Protein AF-0000000074260892 (afdb_homodimer)

InterPro domains:
  IPR012337 Ribonuclease H-like superfamily [SSF53098] (88-241)
  IPR036397 Ribonuclease H superfamily [G3DSA:3.30.420.10] (88-190)
  IPR038720 YprB, ribonuclease H-like domain [PF13482] (88-237)

Secondary structure (DSSP, 8-state):
--GGG--TTSTT--HHHHHHHHHTT--SGGGTTT---TT--HHHHHHHHHHHHHHHHHHHTT-HHHHHHHS-GGGGGGGHHHHGGGEEEEEEEESSS-TTTS-EEEEEEEETTEEEEEETTTT--HHHHHHHHHH-SEEEESSTTTTHHHHHHHHHT----S-EEETHHHHHHTT--SSHHHHHHHHT----S----HHHHHHHHHHHHTT-HHHHHHHHHHHHHHHHHHHHHHHHHHHHHHHHHS-----/--GGG--TTSTT--HHHHHHHHHTT--SGGGTTT---TT--HHHHHHHHHHHHHHHHHHHTT-HHHHHHHS-GGGGGGGHHHHGGGEEEEEEEESSS-TTTS-EEEEEEEETTEEEEEETTTT--HHHHHHHHHH-SEEEESSTTTTHHHHHHHHHT----S-EEETHHHHHHTT--SSHHHHHHHHT----S----HHHHHHHHHHHHTT-HHHHHHHHHHHHHHHHHHHHHHHHHHHHHHHHHS-----

Organism: NCBI:txid2743089

Nearest PDB structures (foldseek):
  4oo1-assembly1_J  TM=6.948E-01  e=3.995E-03  Saccharomyces cerevisiae S288C
  3sag-assembly2_B  TM=6.760E-01  e=3.384E-03  Homo sapiens
  5c0y-assembly1_A  TM=6.845E-01  e=5.568E-03  Saccharomyces cerevisiae S288C
  5c0y-assembly2_B  TM=6.853E-01  e=1.881E-02  Saccharomyces cerevisiae S288C
  5c0w-assembly1_K  TM=6.472E-01  e=1.106E-01  Saccharomyces cerevisiae S288C

Radius of gyration: 31.24 Å; Cα contacts (8 Å, |Δi|>4): 719; chains: 2; bounding box: 62×92×55 Å

Foldseek 3Di:
DAPQQDQPLFPPQHLVNSQQCVLVPNRGLVPPPVDDTVPQDPVSSVSSVVCSVVVVVCLVVLQLVVVLVSDDPLCNLNHCVSQVQQEKFKDWAWLDQDLQPIATAKMWIAHNVGIDIDGPPGGDALVVVCVRLVSGQEYEYACCVVGVQVSSCSRHVDHNPHHYHHLQSLCVVVVQDDGLVSSCVVVVNDQPADDADSVLLNVLSVVVVVPDVVSVVNNRSVRRRNGVCRSVSSVVSSVVVCCVSHPPPPD/DAPQQDQPLFPPQHLVNSQQCVLVPNRGLVPPPVDDTVPQDPVSSVSSVVCSVVVVVCLVVLQLVVVLVSDDPLCNLNHCVSQVQQEKFKDWAWLDQDLQPIATAKMWIAHNVGIDIDGPPGGDALVVVCVRLVSGQEYEYACCVVGVQVSSCSRHVDHNPHHYHHLQSLCVVVVQDDGLVSSCVVVVNDQPADPADSVLLNVLSVVVVVPDVVSVVNNRSVRRRNGVCRSVSSVVSSVVVCCVSHPPPPD

Sequence (502 aa):
MRIENSFIPVRGVGTATERRLWESGVTEWDEFGGASVRGVGATTAGRIESFIDEAAERLDDGDARFFDAAFPSGERWRLYENFRESACFFDIETTGLSQDRDRVTTVTFHGAGGTTTLVRGRDLTREAVRDRLDDADLLVSFNGKRFDAPFLEASFDLDVDTPHLDLMYPCRALELTGGLKPVERELGVAREGPDVTGRDAVRLWYEYEDGDESALETLVSYNRDDTVNLRTIADEVTSRLHRETFPSVDGMRIENSFIPVRGVGTATERRLWESGVTEWDEFGGASVRGVGATTAGRIESFIDEAAERLDDGDARFFDAAFPSGERWRLYENFRESACFFDIETTGLSQDRDRVTTVTFHGAGGTTTLVRGRDLTREAVRDRLDDADLLVSFNGKRFDAPFLEASFDLDVDTPHLDLMYPCRALELTGGLKPVERELGVAREGPDVTGRDAVRLWYEYEDGDESALETLVSYNRDDTVNLRTIADEVTSRLHRETFPSVDG

pLDDT: mean 94.56, std 7.78, range [30.48, 98.94]

Solvent-accessible surface area (backbone atoms only — not comparable to full-atom values): 27642 Å² total; per-residue (Å²): 91,44,58,55,54,59,53,57,58,32,79,91,31,45,73,68,53,41,49,45,35,39,76,74,64,32,53,36,61,88,56,35,84,79,60,87,42,90,92,50,50,74,67,48,46,51,45,47,52,52,46,48,58,52,48,52,54,36,56,74,68,61,42,42,60,60,51,56,69,46,35,55,82,92,52,48,64,36,49,42,64,73,37,52,72,44,22,31,24,39,39,68,42,43,49,50,90,44,49,89,81,35,48,74,44,36,38,21,40,31,42,75,90,41,77,49,73,33,35,55,95,74,62,50,42,54,65,57,52,48,53,58,52,67,70,25,50,27,36,37,29,70,54,22,76,79,42,47,47,53,34,49,23,61,71,46,73,52,80,85,78,51,34,71,45,41,47,49,55,63,33,43,75,71,70,42,60,81,56,72,64,57,38,30,56,76,70,65,54,82,78,89,60,74,96,70,50,75,46,41,44,33,40,25,51,52,43,27,76,72,65,35,65,65,32,43,53,52,41,50,44,45,40,40,51,66,15,57,49,45,56,58,48,51,55,51,48,42,49,52,49,34,46,68,74,54,57,82,72,77,122,91,43,57,55,54,60,53,57,56,32,80,91,32,45,72,67,53,42,49,46,35,39,75,73,64,33,53,37,62,87,55,36,84,78,61,89,42,92,90,50,48,74,67,48,47,50,45,46,52,53,46,48,58,52,50,52,54,36,56,75,67,61,41,42,60,59,51,56,69,48,36,56,81,93,53,48,65,36,49,42,64,73,38,53,72,44,22,31,24,40,40,68,42,42,48,49,90,43,48,88,81,37,48,74,44,36,40,21,41,30,43,77,90,41,77,49,73,32,34,54,93,74,62,51,42,55,65,57,52,48,52,58,53,67,71,23,52,26,36,36,28,70,53,21,76,80,41,46,47,54,34,49,23,60,70,47,73,52,80,85,79,52,34,70,46,43,47,48,55,62,32,42,78,70,71,44,62,80,56,70,64,56,40,30,56,76,71,65,52,81,78,88,60,73,98,72,49,74,48,42,44,32,41,25,51,53,42,26,74,73,67,35,64,68,32,43,54,52,44,50,44,44,42,41,52,66,15,56,50,45,55,57,49,51,56,51,49,42,49,51,47,35,48,68,74,55,57,82,72,79,123

Structure (mmCIF, N/CA/C/O backbone):
data_AF-0000000074260892-model_v1
#
loop_
_entity.id
_entity.type
_entity.pdbx_description
1 polymer 'Ribonuclease H-like domain-containing protein'
#
loop_
_atom_site.group_PDB
_atom_site.id
_atom_site.type_symbol
_atom_site.label_atom_id
_atom_site.label_alt_id
_atom_site.label_comp_id
_atom_site.label_asym_id
_atom_site.label_entity_id
_atom_site.label_seq_id
_atom_site.pdbx_PDB_ins_code
_atom_site.Cartn_x
_atom_site.Cartn_y
_atom_site.Cartn_z
_atom_site.occupancy
_atom_site.B_iso_or_equiv
_atom_site.auth_seq_id
_atom_site.auth_comp_id
_atom_site.auth_asym_id
_atom_site.auth_atom_id
_atom_site.pdbx_PDB_model_num
ATOM 1 N N . MET A 1 1 ? 12.68 26.234 16.828 1 76.94 1 MET A N 1
ATOM 2 C CA . MET A 1 1 ? 12.773 27.391 15.945 1 76.94 1 MET A CA 1
ATOM 3 C C . MET A 1 1 ? 11.453 28.156 15.906 1 76.94 1 MET A C 1
ATOM 5 O O . MET A 1 1 ? 10.383 27.547 15.891 1 76.94 1 MET A O 1
ATOM 9 N N . ARG A 1 2 ? 11.703 29.438 16.078 1 91.25 2 ARG A N 1
ATOM 10 C CA . ARG A 1 2 ? 10.578 30.375 16.031 1 91.25 2 ARG A CA 1
ATOM 11 C C . ARG A 1 2 ? 10.672 31.281 14.82 1 91.25 2 ARG A C 1
ATOM 13 O O . ARG A 1 2 ? 11.703 31.328 14.148 1 91.25 2 ARG A O 1
ATOM 20 N N . ILE A 1 3 ? 9.562 31.828 14.523 1 97.19 3 ILE A N 1
ATOM 21 C CA . ILE A 1 3 ? 9.461 32.75 13.398 1 97.19 3 ILE A CA 1
ATOM 22 C C . ILE A 1 3 ? 10.484 33.875 13.57 1 97.19 3 ILE A C 1
ATOM 24 O O . ILE A 1 3 ? 11.086 34.344 12.594 1 97.19 3 ILE A O 1
ATOM 28 N N . GLU A 1 4 ? 10.82 34.188 14.781 1 97 4 GLU A N 1
ATOM 29 C CA . GLU A 1 4 ? 11.703 35.312 15.094 1 97 4 GLU A CA 1
ATOM 30 C C . GLU A 1 4 ? 13.156 34.969 14.758 1 97 4 GLU A C 1
ATOM 32 O O . GLU A 1 4 ? 14 35.875 14.688 1 97 4 GLU A O 1
ATOM 37 N N . ASN A 1 5 ? 13.438 33.812 14.5 1 95.56 5 ASN A N 1
ATOM 38 C CA . ASN A 1 5 ? 14.773 33.375 14.117 1 95.56 5 ASN A CA 1
ATOM 39 C C . ASN A 1 5 ? 14.969 33.406 12.602 1 95.56 5 ASN A C 1
ATOM 41 O O . ASN A 1 5 ? 16.047 33.125 12.102 1 95.56 5 ASN A O 1
ATOM 45 N N . SER A 1 6 ? 13.961 33.875 11.883 1 96.38 6 SER A N 1
ATOM 46 C CA . SER A 1 6 ? 13.961 33.688 10.438 1 96.38 6 SER A CA 1
ATOM 47 C C . SER A 1 6 ? 14.078 35 9.711 1 96.38 6 SER A C 1
ATOM 49 O O . SER A 1 6 ? 13.406 35.969 10.07 1 96.38 6 SER A O 1
ATOM 51 N N . PHE A 1 7 ? 14.906 35.062 8.695 1 96.69 7 PHE A N 1
ATOM 52 C CA . PHE A 1 7 ? 15.086 36.25 7.863 1 96.69 7 PHE A CA 1
ATOM 53 C C . PHE A 1 7 ? 14.773 35.938 6.406 1 96.69 7 PHE A C 1
ATOM 55 O O . PHE A 1 7 ? 14.703 36.844 5.57 1 96.69 7 PHE A O 1
ATOM 62 N N . ILE A 1 8 ? 14.391 34.719 6.141 1 96.19 8 ILE A N 1
ATOM 63 C CA . ILE A 1 8 ? 14.258 34.219 4.781 1 96.19 8 ILE A CA 1
ATOM 64 C C . ILE A 1 8 ? 13.039 34.844 4.109 1 96.19 8 ILE A C 1
ATOM 66 O O . ILE A 1 8 ? 12.961 34.906 2.881 1 96.19 8 ILE A O 1
ATOM 70 N N . PRO A 1 9 ? 12.016 35.375 4.82 1 97.12 9 PRO A N 1
ATOM 71 C CA . PRO A 1 9 ? 10.883 36.031 4.141 1 97.12 9 PRO A CA 1
ATOM 72 C C . PRO A 1 9 ? 11.266 37.375 3.506 1 97.12 9 PRO A C 1
ATOM 74 O O . PRO A 1 9 ? 10.5 37.906 2.711 1 97.12 9 PRO A O 1
ATOM 77 N N . VAL A 1 10 ? 12.383 37.875 3.863 1 97.31 10 VAL A N 1
ATOM 78 C CA . VAL A 1 10 ? 12.805 39.188 3.391 1 97.31 10 VAL A CA 1
ATOM 79 C C . VAL A 1 10 ? 13.352 39.094 1.97 1 97.31 10 VAL A C 1
ATOM 81 O O . VAL A 1 10 ? 14.211 38.25 1.695 1 97.31 10 VAL A O 1
ATOM 84 N N . ARG A 1 11 ? 12.797 39.938 1.133 1 95.5 11 ARG A N 1
ATOM 85 C CA . ARG A 1 11 ? 13.336 39.969 -0.225 1 95.5 11 ARG A CA 1
ATOM 86 C C . ARG A 1 11 ? 14.836 40.219 -0.217 1 95.5 11 ARG A C 1
ATOM 88 O O . ARG A 1 11 ? 15.32 41.125 0.443 1 95.5 11 ARG A O 1
ATOM 95 N N . GLY A 1 12 ? 15.547 39.312 -0.921 1 93.81 12 GLY A N 1
ATOM 96 C CA . GLY A 1 12 ? 17 39.469 -1.015 1 93.81 12 GLY A CA 1
ATOM 97 C C . GLY A 1 12 ? 17.75 38.656 0.006 1 93.81 12 GLY A C 1
ATOM 98 O O . GLY A 1 12 ? 18.969 38.562 -0.04 1 93.81 12 GLY A O 1
ATOM 99 N N . VAL A 1 13 ? 17.062 38.062 0.901 1 96 13 VAL A N 1
ATOM 100 C CA . VAL A 1 13 ? 17.703 37.219 1.899 1 96 13 VAL A CA 1
ATOM 101 C C . VAL A 1 13 ? 17.453 35.75 1.574 1 96 13 VAL A C 1
ATOM 103 O O . VAL A 1 13 ? 16.375 35.219 1.835 1 96 13 VAL A O 1
ATOM 106 N N . GLY A 1 14 ? 18.484 35.094 1.053 1 94.31 14 GLY A N 1
ATOM 107 C CA . GLY A 1 14 ? 18.438 33.656 0.848 1 94.31 14 GLY A CA 1
ATOM 108 C C . GLY A 1 14 ? 19.031 32.875 2.004 1 94.31 14 GLY A C 1
ATOM 109 O O . GLY A 1 14 ? 19.359 33.438 3.047 1 94.31 14 GLY A O 1
ATOM 110 N N . THR A 1 15 ? 19.094 31.656 1.768 1 92.62 15 THR A N 1
ATOM 111 C CA . THR A 1 15 ? 19.594 30.75 2.805 1 92.62 15 THR A CA 1
ATOM 112 C C . THR A 1 15 ? 21.031 31.109 3.193 1 92.62 15 THR A C 1
ATOM 114 O O . THR A 1 15 ? 21.391 31.078 4.371 1 92.62 15 THR A O 1
ATOM 117 N N . ALA A 1 16 ? 21.828 31.453 2.256 1 92.5 16 ALA A N 1
ATOM 118 C CA . ALA A 1 16 ? 23.219 31.812 2.523 1 92.5 16 ALA A CA 1
ATOM 119 C C . ALA A 1 16 ? 23.312 33.094 3.357 1 92.5 16 ALA A C 1
ATOM 121 O O . ALA A 1 16 ? 24.078 33.156 4.32 1 92.5 16 ALA A O 1
ATOM 122 N N . THR A 1 17 ? 22.562 34.062 2.941 1 93.88 17 THR A N 1
ATOM 123 C CA . THR A 1 17 ? 22.547 35.312 3.672 1 93.88 17 THR A CA 1
ATOM 124 C C . THR A 1 17 ? 22.047 35.094 5.102 1 93.88 17 THR A C 1
ATOM 126 O O . THR A 1 17 ? 22.609 35.656 6.043 1 93.88 17 THR A O 1
ATOM 129 N N . GLU A 1 18 ? 21 34.344 5.258 1 95.12 18 GLU A N 1
ATOM 130 C CA . GLU A 1 18 ? 20.469 34.062 6.594 1 95.12 18 GLU A CA 1
ATOM 131 C C . GLU A 1 18 ? 21.516 33.375 7.457 1 95.12 18 GLU A C 1
ATOM 133 O O . GLU A 1 18 ? 21.672 33.688 8.633 1 95.12 18 GLU A O 1
ATOM 138 N N . ARG A 1 19 ? 22.234 32.469 6.906 1 91.88 19 ARG A N 1
ATOM 139 C CA . ARG A 1 19 ? 23.297 31.797 7.633 1 91.88 19 ARG A CA 1
ATOM 140 C C . ARG A 1 19 ? 24.375 32.781 8.086 1 91.88 19 ARG A C 1
ATOM 142 O O . ARG A 1 19 ? 24.859 32.688 9.211 1 91.88 19 ARG A O 1
ATOM 149 N N . ARG A 1 20 ? 24.719 33.656 7.238 1 91.81 20 ARG A N 1
ATOM 150 C CA . ARG A 1 20 ? 25.703 34.656 7.59 1 91.81 20 ARG A CA 1
ATOM 151 C C . ARG A 1 20 ? 25.219 35.531 8.742 1 91.81 20 ARG A C 1
ATOM 153 O O . ARG A 1 20 ? 26 35.938 9.609 1 91.81 20 ARG A O 1
ATOM 160 N N . LEU A 1 21 ? 23.969 35.844 8.641 1 93.56 21 LEU A N 1
ATOM 161 C CA . LEU A 1 21 ? 23.391 36.594 9.75 1 93.56 21 LEU A CA 1
ATOM 162 C C . LEU A 1 21 ? 23.562 35.844 11.062 1 93.56 21 LEU A C 1
ATOM 164 O O . LEU A 1 21 ? 24.047 36.406 12.047 1 93.56 21 LEU A O 1
ATOM 168 N N . TRP A 1 22 ? 23.219 34.625 11.117 1 93.19 22 TRP A N 1
ATOM 169 C CA . TRP A 1 22 ? 23.297 33.781 12.312 1 93.19 22 TRP A CA 1
ATOM 170 C C . TRP A 1 22 ? 24.75 33.656 12.789 1 93.19 22 TRP A C 1
ATOM 172 O O . TRP A 1 22 ? 25.016 33.812 13.984 1 93.19 22 TRP A O 1
ATOM 182 N N . GLU A 1 23 ? 25.641 33.5 11.867 1 90.44 23 GLU A N 1
ATOM 183 C CA . GLU A 1 23 ? 27.062 33.375 12.195 1 90.44 23 GLU A CA 1
ATOM 184 C C . GLU A 1 23 ? 27.609 34.656 12.797 1 90.44 23 GLU A C 1
ATOM 186 O O . GLU A 1 23 ? 28.578 34.625 13.578 1 90.44 23 GLU A O 1
ATOM 191 N N . SER A 1 24 ? 27.031 35.75 12.445 1 91.69 24 SER A N 1
ATOM 192 C CA . SER A 1 24 ? 27.484 37.062 12.945 1 91.69 24 SER A CA 1
ATOM 193 C C . SER A 1 24 ? 26.844 37.375 14.297 1 91.69 24 SER A C 1
ATOM 195 O O . SER A 1 24 ? 27.047 38.469 14.836 1 91.69 24 SER A O 1
ATOM 197 N N . GLY A 1 25 ? 25.953 36.438 14.734 1 90.69 25 GLY A N 1
ATOM 198 C CA . GLY A 1 25 ? 25.375 36.594 16.062 1 90.69 25 GLY A CA 1
ATOM 199 C C . GLY A 1 25 ? 23.938 37.094 16.031 1 90.69 25 GLY A C 1
ATOM 200 O O . GLY A 1 25 ? 23.297 37.219 17.062 1 90.69 25 GLY A O 1
ATOM 201 N N . VAL A 1 26 ? 23.469 37.344 14.859 1 93.88 26 VAL A N 1
ATOM 202 C CA . VAL A 1 26 ? 22.078 37.75 14.719 1 93.88 26 VAL A CA 1
ATOM 203 C C . VAL A 1 26 ? 21.172 36.531 14.555 1 93.88 26 VAL A C 1
ATOM 205 O O . VAL A 1 26 ? 20.828 36.156 13.43 1 93.88 26 VAL A O 1
ATOM 208 N N . THR A 1 27 ? 20.797 36 15.656 1 93.12 27 THR A N 1
ATOM 209 C CA . THR A 1 27 ? 20.078 34.75 15.625 1 93.12 27 THR A CA 1
ATOM 210 C C . THR A 1 27 ? 18.578 34.969 15.805 1 93.12 27 THR A C 1
ATOM 212 O O . THR A 1 27 ? 17.781 34.062 15.586 1 93.12 27 THR A O 1
ATOM 215 N N . GLU A 1 28 ? 18.219 36.188 16.203 1 95.12 28 GLU A N 1
ATOM 216 C CA . GLU A 1 28 ? 16.812 36.594 16.312 1 95.12 28 GLU A CA 1
ATOM 217 C C . GLU A 1 28 ? 16.609 38.031 15.93 1 95.12 28 GLU A C 1
ATOM 219 O O . GLU A 1 28 ? 17.578 38.812 15.82 1 95.12 28 GLU A O 1
ATOM 224 N N . TRP A 1 29 ? 15.406 38.406 15.781 1 96.31 29 TRP A N 1
ATOM 225 C CA . TRP A 1 29 ? 15.039 39.719 15.234 1 96.31 29 TRP A CA 1
ATOM 226 C C . TRP A 1 29 ? 15.609 40.844 16.094 1 96.31 29 TRP A C 1
ATOM 228 O O . TRP A 1 29 ? 16.141 41.812 15.57 1 96.31 29 TRP A O 1
ATOM 238 N N . ASP A 1 30 ? 15.586 40.719 17.422 1 94.31 30 ASP A N 1
ATOM 239 C CA . ASP A 1 30 ? 15.969 41.781 18.344 1 94.31 30 ASP A CA 1
ATOM 240 C C . ASP A 1 30 ? 17.469 42.031 18.281 1 94.31 30 ASP A C 1
ATOM 242 O O . ASP A 1 30 ? 17.953 43.094 18.75 1 94.31 30 ASP A O 1
ATOM 246 N N . GLU A 1 31 ? 18.203 41.125 17.656 1 94.06 31 GLU A N 1
ATOM 247 C CA . GLU A 1 31 ? 19.656 41.25 17.609 1 94.06 31 GLU A CA 1
ATOM 248 C C . GLU A 1 31 ? 20.109 41.938 16.312 1 94.06 31 GLU A C 1
ATOM 250 O O . GLU A 1 31 ? 21.297 42.219 16.156 1 94.06 31 GLU A O 1
ATOM 255 N N . PHE A 1 32 ? 19.234 42.156 15.422 1 93.88 32 PHE A N 1
ATOM 256 C CA . PHE A 1 32 ? 19.656 42.75 14.156 1 93.88 32 PHE A CA 1
ATOM 257 C C . PHE A 1 32 ? 20.109 44.188 14.352 1 93.88 32 PHE A C 1
ATOM 259 O O . PHE A 1 32 ? 21.25 44.531 14.031 1 93.88 32 PHE A O 1
ATOM 266 N N . GLY A 1 33 ? 19.391 45.031 15.078 1 84.69 33 GLY A N 1
ATOM 267 C CA . GLY A 1 33 ? 19.703 46.406 15.453 1 84.69 33 GLY A CA 1
ATOM 268 C C . GLY A 1 33 ? 20.562 47.125 14.43 1 84.69 33 GLY A C 1
ATOM 269 O O . GLY A 1 33 ? 21.469 47.875 14.797 1 84.69 33 GLY A O 1
ATOM 270 N N . GLY A 1 34 ? 20.391 46.844 13.227 1 77.88 34 GLY A N 1
ATOM 271 C CA . GLY A 1 34 ? 21.203 47.5 12.219 1 77.88 34 GLY A CA 1
ATOM 272 C C . GLY A 1 34 ? 22.594 46.906 12.102 1 77.88 34 GLY A C 1
ATOM 273 O O . GLY A 1 34 ? 23.531 47.594 11.664 1 77.88 34 GLY A O 1
ATOM 274 N N . ALA A 1 35 ? 22.625 45.75 12.445 1 76.06 35 ALA A N 1
ATOM 275 C CA . ALA A 1 35 ? 23.906 45.062 12.406 1 76.06 35 ALA A CA 1
ATOM 276 C C . ALA A 1 35 ? 24.516 45.062 11 1 76.06 35 ALA A C 1
ATOM 278 O O . ALA A 1 35 ? 23.781 45 10.008 1 76.06 35 ALA A O 1
ATOM 279 N N . SER A 1 36 ? 25.844 45.281 11.07 1 81.19 36 SER A N 1
ATOM 280 C CA . SER A 1 36 ? 26.594 45.188 9.828 1 81.19 36 SER A CA 1
ATOM 281 C C . SER A 1 36 ? 27.047 43.781 9.555 1 81.19 36 SER A C 1
ATOM 283 O O . SER A 1 36 ? 27.875 43.219 10.289 1 81.19 36 SER A O 1
ATOM 285 N N . VAL A 1 37 ? 26.391 43.125 8.648 1 85.44 37 VAL A N 1
ATOM 286 C CA . VAL A 1 37 ? 26.719 41.75 8.266 1 85.44 37 VAL A CA 1
ATOM 287 C C . VAL A 1 37 ? 27.172 41.719 6.812 1 85.44 37 VAL A C 1
ATOM 289 O O . VAL A 1 37 ? 26.609 42.406 5.961 1 85.44 37 VAL A O 1
ATOM 292 N N . ARG A 1 38 ? 28.391 40.875 6.559 1 82.5 38 ARG A N 1
ATOM 293 C CA . ARG A 1 38 ? 28.891 40.688 5.199 1 82.5 38 ARG A CA 1
ATOM 294 C C . ARG A 1 38 ? 27.781 40.219 4.254 1 82.5 38 ARG A C 1
ATOM 296 O O . ARG A 1 38 ? 27.047 39.281 4.57 1 82.5 38 ARG A O 1
ATOM 303 N N . GLY A 1 39 ? 27.562 40.969 3.287 1 82.69 39 GLY A N 1
ATOM 304 C CA . GLY A 1 39 ? 26.594 40.562 2.287 1 82.69 39 GLY A CA 1
ATOM 305 C C . GLY A 1 39 ? 25.234 41.219 2.48 1 82.69 39 GLY A C 1
ATOM 306 O O . GLY A 1 39 ? 24.328 41.031 1.658 1 82.69 39 GLY A O 1
ATOM 307 N N . VAL A 1 40 ? 25.094 42 3.506 1 93.44 40 VAL A N 1
ATOM 308 C CA . VAL A 1 40 ? 23.844 42.719 3.764 1 93.44 40 VAL A CA 1
ATOM 309 C C . VAL A 1 40 ? 24.078 44.219 3.59 1 93.44 40 VAL A C 1
ATOM 311 O O . VAL A 1 40 ? 24.547 44.875 4.512 1 93.44 40 VAL A O 1
ATOM 314 N N . GLY A 1 41 ? 23.781 44.656 2.389 1 91.88 41 GLY A N 1
ATOM 315 C CA . GLY A 1 41 ? 23.922 46.062 2.113 1 91.88 41 GLY A CA 1
ATOM 316 C C . GLY A 1 41 ? 22.828 46.906 2.746 1 91.88 41 GLY A C 1
ATOM 317 O O . GLY A 1 41 ? 21.938 46.375 3.404 1 91.88 41 GLY A O 1
ATOM 318 N N . ALA A 1 42 ? 22.922 48.219 2.504 1 92.94 42 ALA A N 1
ATOM 319 C CA . ALA A 1 42 ? 22.016 49.156 3.143 1 92.94 42 ALA A CA 1
ATOM 320 C C . ALA A 1 42 ? 20.562 48.906 2.732 1 92.94 42 ALA A C 1
ATOM 322 O O . ALA A 1 42 ? 19.656 49.031 3.555 1 92.94 42 ALA A O 1
ATOM 323 N N . THR A 1 43 ? 20.375 48.531 1.532 1 94.69 43 THR A N 1
ATOM 324 C CA . THR A 1 43 ? 19.031 48.25 1.031 1 94.69 43 THR A CA 1
ATOM 325 C C . THR A 1 43 ? 18.422 47.031 1.714 1 94.69 43 THR A C 1
ATOM 327 O O . THR A 1 43 ? 17.312 47.094 2.227 1 94.69 43 THR A O 1
ATOM 330 N N . THR A 1 44 ? 19.203 45.969 1.728 1 95.38 44 THR A N 1
ATOM 331 C CA . THR A 1 44 ? 18.734 44.75 2.355 1 95.38 44 THR A CA 1
ATOM 332 C C . THR A 1 44 ? 18.531 44.938 3.854 1 95.38 44 THR A C 1
ATOM 334 O O . THR A 1 44 ? 17.578 44.438 4.43 1 95.38 44 THR A O 1
ATOM 337 N N . ALA A 1 45 ? 19.406 45.688 4.434 1 95.56 45 ALA A N 1
ATOM 338 C CA . ALA A 1 45 ? 19.266 46 5.855 1 95.56 45 ALA A CA 1
ATOM 339 C C . ALA A 1 45 ? 17.969 46.719 6.141 1 95.56 45 ALA A C 1
ATOM 341 O O . ALA A 1 45 ? 17.281 46.469 7.133 1 95.56 45 ALA A O 1
ATOM 342 N N . GLY A 1 46 ? 17.703 47.656 5.281 1 95.5 46 GLY A N 1
ATOM 343 C CA . GLY A 1 46 ? 16.438 48.375 5.406 1 95.5 46 GLY A CA 1
ATOM 344 C C . GLY A 1 46 ? 15.227 47.469 5.289 1 95.5 46 GLY A C 1
ATOM 345 O O . GLY A 1 46 ? 14.25 47.625 6.031 1 95.5 46 GLY A O 1
ATOM 346 N N . ARG A 1 47 ? 15.297 46.562 4.371 1 96.56 47 ARG A N 1
ATOM 347 C CA . ARG A 1 47 ? 14.203 45.625 4.184 1 96.56 47 ARG A CA 1
ATOM 348 C C . ARG A 1 47 ? 14.031 44.719 5.41 1 96.56 47 ARG A C 1
ATOM 350 O O . ARG A 1 47 ? 12.906 44.406 5.805 1 96.56 47 ARG A O 1
ATOM 357 N N . ILE A 1 48 ? 15.156 44.312 5.953 1 97.31 48 ILE A N 1
ATOM 358 C CA . ILE A 1 48 ? 15.117 43.438 7.137 1 97.31 48 ILE A CA 1
ATOM 359 C C . ILE A 1 48 ? 14.453 44.188 8.289 1 97.31 48 ILE A C 1
ATOM 361 O O . ILE A 1 48 ? 13.562 43.656 8.953 1 97.31 48 ILE A O 1
ATOM 365 N N . GLU A 1 49 ? 14.852 45.469 8.484 1 96.5 49 GLU A N 1
ATOM 366 C CA . GLU A 1 49 ? 14.281 46.281 9.562 1 96.5 49 GLU A CA 1
ATOM 367 C C . GLU A 1 49 ? 12.781 46.469 9.359 1 96.5 49 GLU A C 1
ATOM 369 O O . GLU A 1 49 ? 12 46.344 10.312 1 96.5 49 GLU A O 1
ATOM 374 N N . SER A 1 50 ? 12.438 46.781 8.141 1 96.94 50 SER A N 1
ATOM 375 C CA . SER A 1 50 ? 11.023 46.969 7.824 1 96.94 50 SER A CA 1
ATOM 376 C C . SER A 1 50 ? 10.219 45.719 8.07 1 96.94 50 SER A C 1
ATOM 378 O O . SER A 1 50 ? 9.109 45.75 8.602 1 96.94 50 SER A O 1
ATOM 380 N N . PHE A 1 51 ? 10.719 44.594 7.641 1 97.69 51 PHE A N 1
ATOM 381 C CA . PHE A 1 51 ? 10.047 43.312 7.844 1 97.69 51 PHE A CA 1
ATOM 382 C C . PHE A 1 51 ? 9.883 43.031 9.328 1 97.69 51 PHE A C 1
ATOM 384 O O . PHE A 1 51 ? 8.805 42.625 9.773 1 97.69 51 PHE A O 1
ATOM 391 N N . ILE A 1 52 ? 10.969 43.188 10.094 1 97.44 52 ILE A N 1
ATOM 392 C CA . ILE A 1 52 ? 10.93 42.875 11.523 1 97.44 52 ILE A CA 1
ATOM 393 C C . ILE A 1 52 ? 9.852 43.719 12.195 1 97.44 52 ILE A C 1
ATOM 395 O O . ILE A 1 52 ? 9.07 43.219 13 1 97.44 52 ILE A O 1
ATOM 399 N N . ASP A 1 53 ? 9.766 45 11.789 1 97 53 ASP A N 1
ATOM 400 C CA . ASP A 1 53 ? 8.773 45.906 12.375 1 97 53 ASP A CA 1
ATOM 401 C C . ASP A 1 53 ? 7.355 45.406 12.102 1 97 53 ASP A C 1
ATOM 403 O O . ASP A 1 53 ? 6.539 45.312 13.023 1 97 53 ASP A O 1
ATOM 407 N N . GLU A 1 54 ? 7.113 45.062 10.938 1 98.06 54 GLU A N 1
ATOM 408 C CA . GLU A 1 54 ? 5.785 44.594 10.562 1 98.06 54 GLU A CA 1
ATOM 409 C C . GLU A 1 54 ? 5.512 43.219 11.156 1 98.06 54 GLU A C 1
ATOM 411 O O . GLU A 1 54 ? 4.438 42.969 11.703 1 98.06 54 GLU A O 1
ATOM 416 N N . ALA A 1 55 ? 6.449 42.312 11.016 1 98.31 55 ALA A N 1
ATOM 417 C CA . ALA A 1 55 ? 6.285 40.938 11.43 1 98.31 55 ALA A CA 1
ATOM 418 C C . ALA A 1 55 ? 6.086 40.812 12.938 1 98.31 55 ALA A C 1
ATOM 420 O O . ALA A 1 55 ? 5.336 39.969 13.414 1 98.31 55 ALA A O 1
ATOM 421 N N . ALA A 1 56 ? 6.805 41.656 13.672 1 97.81 56 ALA A N 1
ATOM 422 C CA . ALA A 1 56 ? 6.645 41.656 15.125 1 97.81 56 ALA A CA 1
ATOM 423 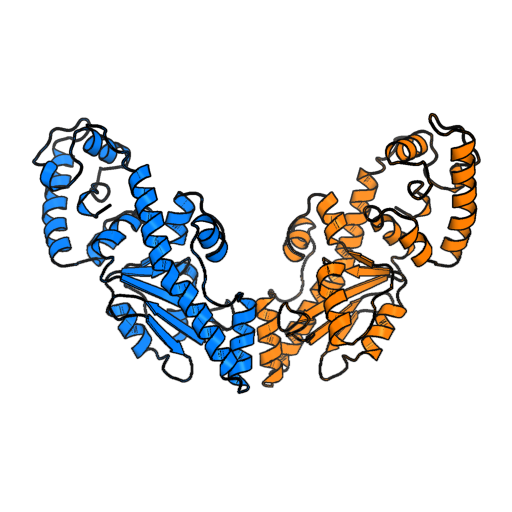C C . ALA A 1 56 ? 5.207 41.969 15.523 1 97.81 56 ALA A C 1
ATOM 425 O O . ALA A 1 56 ? 4.641 41.312 16.406 1 97.81 56 ALA A O 1
ATOM 426 N N . GLU A 1 57 ? 4.641 42.938 14.906 1 98.06 57 GLU A N 1
ATOM 427 C CA . GLU A 1 57 ? 3.254 43.312 15.164 1 98.06 57 GLU A CA 1
ATOM 428 C C . GLU A 1 57 ? 2.299 42.188 14.789 1 98.06 57 GLU A C 1
ATOM 430 O O . GLU A 1 57 ? 1.369 41.875 15.531 1 98.06 57 GLU A O 1
ATOM 435 N N . ARG A 1 58 ? 2.553 41.625 13.625 1 98.38 58 ARG A N 1
ATOM 436 C CA . ARG A 1 58 ? 1.707 40.531 13.141 1 98.38 58 ARG A CA 1
ATOM 437 C C . ARG A 1 58 ? 1.812 39.312 14.039 1 98.38 58 ARG A C 1
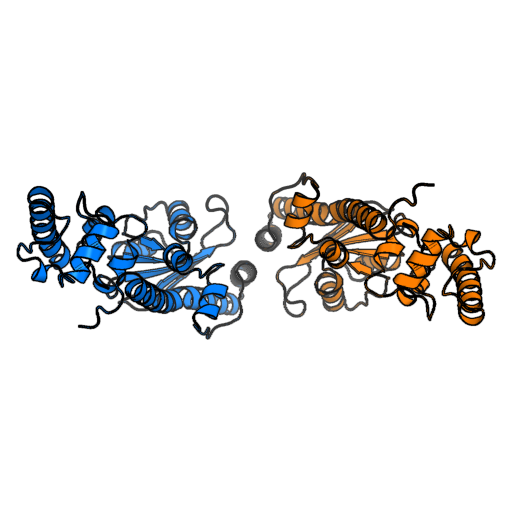ATOM 439 O O . ARG A 1 58 ? 0.833 38.594 14.227 1 98.38 58 ARG A O 1
ATOM 446 N N . LEU A 1 59 ? 3.027 39.062 14.523 1 97.88 59 LEU A N 1
ATOM 447 C CA . LEU A 1 59 ? 3.223 37.938 15.43 1 97.88 59 LEU A CA 1
ATOM 448 C C . LEU A 1 59 ? 2.479 38.156 16.734 1 97.88 59 LEU A C 1
ATOM 450 O O . LEU A 1 59 ? 1.852 37.219 17.266 1 97.88 59 LEU A O 1
ATOM 454 N N . ASP A 1 60 ? 2.521 39.406 17.234 1 96.88 60 ASP A N 1
ATOM 455 C CA . ASP A 1 60 ? 1.793 39.75 18.453 1 96.88 60 ASP A CA 1
ATOM 456 C C . ASP A 1 60 ? 0.29 39.562 18.266 1 96.88 60 ASP A C 1
ATOM 458 O O . ASP A 1 60 ? -0.411 39.188 19.219 1 96.88 60 ASP A O 1
ATOM 462 N N . ASP A 1 61 ? -0.189 39.719 17.078 1 97.38 61 ASP A N 1
ATOM 463 C CA . ASP A 1 61 ? -1.605 39.594 16.75 1 97.38 61 ASP A CA 1
ATOM 464 C C . ASP A 1 61 ? -1.975 38.125 16.469 1 97.38 61 ASP A C 1
ATOM 466 O O . ASP A 1 61 ? -3.143 37.812 16.219 1 97.38 61 ASP A O 1
ATOM 470 N N . GLY A 1 62 ? -1.033 37.312 16.453 1 96.88 62 GLY A N 1
ATOM 471 C CA . GLY A 1 62 ? -1.281 35.906 16.125 1 96.88 62 GLY A CA 1
ATOM 472 C C . GLY A 1 62 ? -1.696 35.688 14.688 1 96.88 62 GLY A C 1
ATOM 473 O O . GLY A 1 62 ? -2.523 34.812 14.398 1 96.88 62 GLY A O 1
ATOM 474 N N . ASP A 1 63 ? -1.132 36.438 13.773 1 97.81 63 ASP A N 1
ATOM 475 C CA . ASP A 1 63 ? -1.534 36.438 12.367 1 97.81 63 ASP A CA 1
ATOM 476 C C . ASP A 1 63 ? -0.781 35.375 11.586 1 97.81 63 ASP A C 1
ATOM 478 O O . ASP A 1 63 ? 0.084 35.688 10.766 1 97.81 63 ASP A O 1
ATOM 482 N N . ALA A 1 64 ? -1.195 34.156 11.719 1 98.25 64 ALA A N 1
ATOM 483 C CA . ALA A 1 64 ? -0.55 33.062 11.039 1 98.25 64 ALA A CA 1
ATOM 484 C C . ALA A 1 64 ? -0.635 33.219 9.523 1 98.25 64 ALA A C 1
ATOM 486 O O . ALA A 1 64 ? 0.28 32.812 8.797 1 98.25 64 ALA A O 1
ATOM 487 N N . ARG A 1 65 ? -1.66 33.781 9.031 1 97.94 65 ARG A N 1
ATOM 488 C CA . ARG A 1 65 ? -1.864 33.969 7.594 1 97.94 65 ARG A CA 1
ATOM 489 C C . ARG A 1 65 ? -0.774 34.844 6.992 1 97.94 65 ARG A C 1
ATOM 491 O O . ARG A 1 65 ? -0.293 34.594 5.891 1 97.94 65 ARG A O 1
ATOM 498 N N . PHE A 1 66 ? -0.422 35.875 7.758 1 98.19 66 PHE A N 1
ATOM 499 C CA . PHE A 1 66 ? 0.661 36.719 7.305 1 98.19 66 PHE A CA 1
ATOM 500 C C . PHE A 1 66 ? 1.938 35.938 7.086 1 98.19 66 PHE A C 1
ATOM 502 O O . PHE A 1 66 ? 2.588 36.062 6.047 1 98.19 66 PHE A O 1
ATOM 509 N N . PHE A 1 67 ? 2.275 35.094 7.973 1 98.38 67 PHE A N 1
ATOM 510 C CA . PHE A 1 67 ? 3.535 34.375 7.918 1 98.38 67 PHE A CA 1
ATOM 511 C C . PHE A 1 67 ? 3.465 33.25 6.891 1 98.38 67 PHE A C 1
ATOM 513 O O . PHE A 1 67 ? 4.457 32.938 6.223 1 98.38 67 PHE A O 1
ATOM 520 N N . ASP A 1 68 ? 2.309 32.656 6.777 1 97.88 68 ASP A N 1
ATOM 521 C CA . ASP A 1 68 ? 2.113 31.641 5.742 1 97.88 68 ASP A CA 1
ATOM 522 C C . ASP A 1 68 ? 2.377 32.219 4.355 1 97.88 68 ASP A C 1
ATOM 524 O O . ASP A 1 68 ? 2.945 31.547 3.494 1 97.88 68 ASP A O 1
ATOM 528 N N . ALA A 1 69 ? 2.01 33.406 4.152 1 97.31 69 ALA A N 1
ATOM 529 C CA . ALA A 1 69 ? 2.195 34.062 2.865 1 97.31 69 ALA A CA 1
ATOM 530 C C . ALA A 1 69 ? 3.635 34.531 2.695 1 97.31 69 ALA A C 1
ATOM 532 O O . ALA A 1 69 ? 4.164 34.562 1.579 1 97.31 69 ALA A O 1
ATOM 533 N N . ALA A 1 70 ? 4.266 34.875 3.773 1 97.56 70 ALA A N 1
ATOM 534 C CA . ALA A 1 70 ? 5.582 35.5 3.721 1 97.56 70 ALA A CA 1
ATOM 535 C C . ALA A 1 70 ? 6.684 34.438 3.572 1 97.56 70 ALA A C 1
ATOM 537 O O . ALA A 1 70 ? 7.695 34.688 2.908 1 97.56 70 ALA A O 1
ATOM 538 N N . PHE A 1 71 ? 6.512 33.312 4.152 1 97.25 71 PHE A N 1
ATOM 539 C CA . PHE A 1 71 ? 7.555 32.281 4.141 1 97.25 71 PHE A CA 1
ATOM 540 C C . PHE A 1 71 ? 7.496 31.469 2.857 1 97.25 71 PHE A C 1
ATOM 542 O O . PHE A 1 71 ? 6.41 31.125 2.377 1 97.25 71 PHE A O 1
ATOM 549 N N . PRO A 1 72 ? 8.734 31.125 2.34 1 95.12 72 PRO A N 1
ATOM 550 C CA . PRO A 1 72 ? 8.719 30.109 1.282 1 95.12 72 PRO A CA 1
ATOM 551 C C . PRO A 1 72 ? 8.047 28.812 1.718 1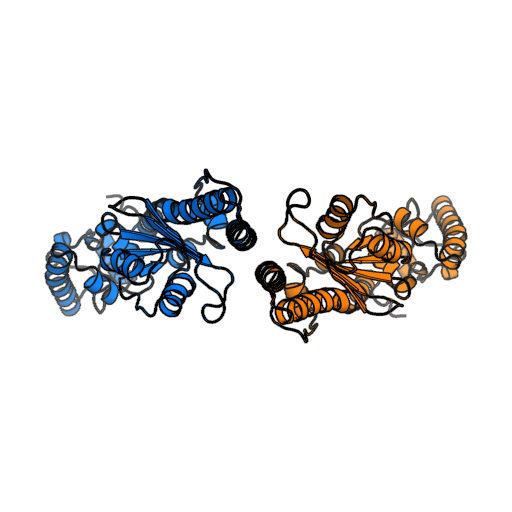 95.12 72 PRO A C 1
ATOM 553 O O . PRO A 1 72 ? 8.133 28.422 2.889 1 95.12 72 PRO A O 1
ATOM 556 N N . SER A 1 73 ? 7.438 28.109 0.735 1 93.5 73 SER A N 1
ATOM 557 C CA . SER A 1 73 ? 6.629 26.938 1.036 1 93.5 73 SER A CA 1
ATOM 558 C C . SER A 1 73 ? 7.441 25.875 1.775 1 93.5 73 SER A C 1
ATOM 560 O O . SER A 1 73 ? 6.945 25.25 2.709 1 93.5 73 SER A O 1
ATOM 562 N N . GLY A 1 74 ? 8.68 25.734 1.441 1 94.31 74 GLY A N 1
ATOM 563 C CA . GLY A 1 74 ? 9.523 24.703 2.039 1 94.31 74 GLY A CA 1
ATOM 564 C C . GLY A 1 74 ? 9.984 25.047 3.443 1 94.31 74 GLY A C 1
ATOM 565 O O . GLY A 1 74 ? 10.531 24.203 4.148 1 94.31 74 GLY A O 1
ATOM 566 N N . GLU A 1 75 ? 9.68 26.297 3.885 1 95.44 75 GLU A N 1
ATOM 567 C CA . GLU A 1 75 ? 10.18 26.781 5.168 1 95.44 75 GLU A CA 1
ATOM 568 C C . GLU A 1 75 ? 9.039 27.016 6.156 1 95.44 75 GLU A C 1
ATOM 570 O O . GLU A 1 75 ? 9.266 27.516 7.262 1 95.44 75 GLU A O 1
ATOM 575 N N . ARG A 1 76 ? 7.863 26.578 5.828 1 96.44 76 ARG A N 1
ATOM 576 C CA . ARG A 1 76 ? 6.691 26.891 6.641 1 96.44 76 ARG A CA 1
ATOM 577 C C . ARG A 1 76 ? 6.676 26.062 7.922 1 96.44 76 ARG A C 1
ATOM 579 O O . ARG A 1 76 ? 5.902 26.344 8.844 1 96.44 76 ARG A O 1
ATOM 586 N N . TRP A 1 77 ? 7.543 25.016 7.945 1 97.75 77 TRP A N 1
ATOM 587 C CA . TRP A 1 77 ? 7.684 24.281 9.195 1 97.75 77 TRP A CA 1
ATOM 588 C C . TRP A 1 77 ? 8.133 25.203 10.32 1 97.75 77 TRP A C 1
ATOM 590 O O . TRP A 1 77 ? 7.895 24.922 11.5 1 97.75 77 TRP A O 1
ATOM 600 N N . ARG A 1 78 ? 8.695 26.391 10.047 1 97.38 78 ARG A N 1
ATOM 601 C CA . ARG A 1 78 ? 9.234 27.344 11.023 1 97.38 78 ARG A CA 1
ATOM 602 C C . ARG A 1 78 ? 8.109 28.047 11.766 1 97.38 78 ARG A C 1
ATOM 604 O O . ARG A 1 78 ? 8.352 28.688 12.797 1 97.38 78 ARG A O 1
ATOM 611 N N . LEU A 1 79 ? 6.902 27.969 11.25 1 98.25 79 LEU A N 1
ATOM 612 C CA . LEU A 1 79 ? 5.758 28.594 11.898 1 98.25 79 LEU A CA 1
ATOM 613 C C . LEU A 1 79 ? 5.293 27.781 13.094 1 98.25 79 LEU A C 1
ATOM 615 O O . LEU A 1 79 ? 4.613 28.297 13.984 1 98.25 79 LEU A O 1
ATOM 619 N N . TYR A 1 80 ? 5.637 26.547 13.172 1 98.5 80 TYR A N 1
ATOM 620 C CA . TYR A 1 80 ? 4.988 25.578 14.031 1 98.5 80 TYR A CA 1
ATOM 621 C C . TYR A 1 80 ? 5.137 25.953 15.5 1 98.5 80 TYR A C 1
ATOM 623 O O . TYR A 1 80 ? 4.148 26.016 16.234 1 98.5 80 TYR A O 1
ATOM 631 N N . GLU A 1 81 ? 6.344 26.281 15.914 1 97.44 81 GLU A N 1
ATOM 632 C CA . GLU A 1 81 ? 6.586 26.531 17.328 1 97.44 81 GLU A CA 1
ATOM 633 C C . GLU A 1 81 ? 5.75 27.703 17.828 1 97.44 81 GLU A C 1
ATOM 635 O O . GLU A 1 81 ? 5.199 27.656 18.938 1 97.44 81 GLU A O 1
ATOM 640 N N . ASN A 1 82 ? 5.609 28.703 17.031 1 98.12 82 ASN A N 1
ATOM 641 C CA . ASN A 1 82 ? 4.875 29.906 17.438 1 98.12 82 ASN A CA 1
ATOM 642 C C . ASN A 1 82 ? 3.375 29.641 17.516 1 98.12 82 ASN A C 1
ATOM 644 O O . ASN A 1 82 ? 2.674 30.266 18.312 1 98.12 82 ASN A O 1
ATOM 648 N N . PHE A 1 83 ? 2.924 28.719 16.719 1 98.19 83 PHE A N 1
ATOM 649 C CA . PHE A 1 83 ? 1.48 28.516 16.625 1 98.19 83 PHE A CA 1
ATOM 650 C C . PHE A 1 83 ? 1.092 27.141 17.141 1 98.19 83 PHE A C 1
ATOM 652 O O . PHE A 1 83 ? -0.029 26.688 16.906 1 98.19 83 PHE A O 1
ATOM 659 N N . ARG A 1 84 ? 2.002 26.469 17.812 1 97.31 84 ARG A N 1
ATOM 660 C CA . ARG A 1 84 ? 1.845 25.109 18.281 1 97.31 84 ARG A CA 1
ATOM 661 C C . ARG A 1 84 ? 0.615 24.969 19.188 1 97.31 84 ARG A C 1
ATOM 663 O O . ARG A 1 84 ? -0.125 23.984 19.078 1 97.31 84 ARG A O 1
ATOM 670 N N . GLU A 1 85 ? 0.371 25.938 20.047 1 96.56 85 GLU A N 1
ATOM 671 C CA . GLU A 1 85 ? -0.696 25.844 21.031 1 96.56 85 GLU A CA 1
ATOM 672 C C . GLU A 1 85 ? -2.062 26.078 20.406 1 96.56 85 GLU A C 1
ATOM 674 O O . GLU A 1 85 ? -3.09 25.703 20.969 1 96.56 85 GLU A O 1
ATOM 679 N N . SER A 1 86 ? -2.107 26.734 19.25 1 97.44 86 SER A N 1
ATOM 680 C CA . SER A 1 86 ? -3.359 27 18.547 1 97.44 86 SER A CA 1
ATOM 681 C C . SER A 1 86 ? -3.445 26.203 17.266 1 97.44 86 SER A C 1
ATOM 683 O O . SER A 1 86 ? -4.234 26.531 16.375 1 97.44 86 SER A O 1
ATOM 685 N N . ALA A 1 87 ? -2.578 25.188 17.156 1 98.5 87 ALA A N 1
ATOM 686 C CA . ALA A 1 87 ? -2.613 24.312 15.977 1 98.5 87 ALA A CA 1
ATOM 687 C C . ALA A 1 87 ? -3.721 23.266 16.109 1 98.5 87 ALA A C 1
ATOM 689 O O . ALA A 1 87 ? -4.098 22.891 17.219 1 98.5 87 ALA A O 1
ATOM 690 N N . CYS A 1 88 ? -4.227 22.922 14.977 1 98.75 88 CYS A N 1
ATOM 691 C CA . CYS A 1 88 ? -5.18 21.812 14.875 1 98.75 88 CYS A CA 1
ATOM 692 C C . CYS A 1 88 ? -4.633 20.703 13.984 1 98.75 88 CYS A C 1
ATOM 694 O O . CYS A 1 88 ? -4.434 20.906 12.789 1 98.75 88 CYS A O 1
ATOM 696 N N . PHE A 1 89 ? -4.316 19.609 14.602 1 98.94 89 PHE A N 1
ATOM 697 C CA . PHE A 1 89 ? -3.92 18.406 13.875 1 98.94 89 PHE A CA 1
ATOM 698 C C . PHE A 1 89 ? -5.145 17.641 13.391 1 98.94 89 PHE A C 1
ATOM 700 O O . PHE A 1 89 ? -6.121 17.484 14.125 1 98.94 89 PHE A O 1
ATOM 707 N N . PHE A 1 90 ? -5.098 17.188 12.094 1 98.88 90 PHE A N 1
ATOM 708 C CA . PHE A 1 90 ? -6.293 16.469 11.656 1 98.88 90 PHE A CA 1
ATOM 709 C C . PHE A 1 90 ? -5.945 15.375 10.656 1 98.88 90 PHE A C 1
ATOM 711 O O . PHE A 1 90 ? -4.902 15.438 10 1 98.88 90 PHE A O 1
ATOM 718 N N . ASP A 1 91 ? -6.719 14.438 10.602 1 98.81 91 ASP A N 1
ATOM 719 C CA . ASP A 1 91 ? -6.68 13.281 9.719 1 98.81 91 ASP A CA 1
ATOM 720 C C . ASP A 1 91 ? -8.086 12.75 9.445 1 98.81 91 ASP A C 1
ATOM 722 O O . ASP A 1 91 ? -8.992 12.938 10.25 1 98.81 91 ASP A O 1
ATOM 726 N N . ILE A 1 92 ? -8.281 12.102 8.234 1 98.88 92 ILE A N 1
ATOM 727 C CA . ILE A 1 92 ? -9.617 11.609 7.895 1 98.88 92 ILE A CA 1
ATOM 728 C C . ILE A 1 92 ? -9.531 10.141 7.473 1 98.88 92 ILE A C 1
ATOM 730 O O . ILE A 1 92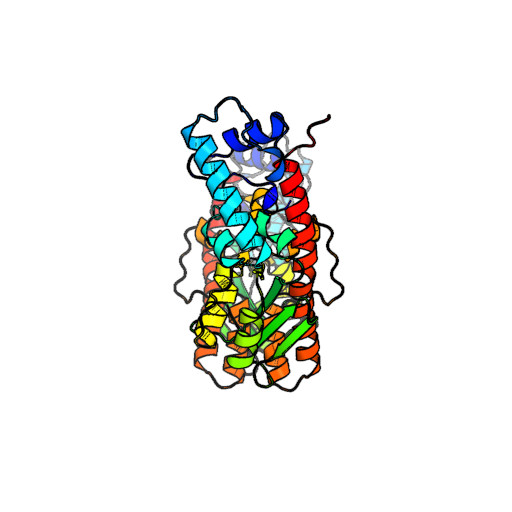 ? -8.477 9.672 7.055 1 98.88 92 ILE A O 1
ATOM 734 N N . GLU A 1 93 ? -10.586 9.438 7.605 1 98.56 93 GLU A N 1
ATOM 735 C CA . GLU A 1 93 ? -10.812 8.133 6.984 1 98.56 93 GLU A CA 1
ATOM 736 C C . GLU A 1 93 ? -11.898 8.211 5.914 1 98.56 93 GLU A C 1
ATOM 738 O O . GLU A 1 93 ? -12.844 8.992 6.039 1 98.56 93 GLU A O 1
ATOM 743 N N . THR A 1 94 ? -11.734 7.449 4.855 1 98.19 94 THR A N 1
ATOM 744 C CA . THR A 1 94 ? -12.625 7.492 3.699 1 98.19 94 THR A CA 1
ATOM 745 C C . THR A 1 94 ? -12.938 6.078 3.207 1 98.19 94 THR A C 1
ATOM 747 O O . THR A 1 94 ? -12.289 5.117 3.619 1 98.19 94 THR A O 1
ATOM 750 N N . THR A 1 95 ? -13.953 5.895 2.365 1 96.31 95 THR A N 1
ATOM 751 C CA . THR A 1 95 ? -14.328 4.598 1.816 1 96.31 95 THR A CA 1
ATOM 752 C C . THR A 1 95 ? -13.492 4.27 0.581 1 96.31 95 THR A C 1
ATOM 754 O O . THR A 1 95 ? -13.625 3.189 0.004 1 96.31 95 THR A O 1
ATOM 757 N N . GLY A 1 96 ? -12.664 5.176 0.149 1 93.5 96 GLY A N 1
ATOM 758 C CA . GLY A 1 96 ? -11.75 5.059 -0.98 1 93.5 96 GLY A CA 1
ATOM 759 C C . GLY A 1 96 ? -10.898 6.293 -1.188 1 93.5 96 GLY A C 1
ATOM 760 O O . GLY A 1 96 ? -10.828 7.164 -0.318 1 93.5 96 GLY A O 1
ATOM 761 N N . LEU A 1 97 ? -10.242 6.41 -2.404 1 91.5 97 LEU A N 1
ATOM 762 C CA . LEU A 1 97 ? -9.234 7.453 -2.588 1 91.5 97 LEU A CA 1
ATOM 763 C C . LEU A 1 97 ? -9.781 8.578 -3.463 1 91.5 97 LEU A C 1
ATOM 765 O O . LEU A 1 97 ? -9.148 9.633 -3.59 1 91.5 97 LEU A O 1
ATOM 769 N N . SER A 1 98 ? -10.93 8.359 -3.994 1 91.25 98 SER A N 1
ATOM 770 C CA . SER A 1 98 ? -11.484 9.359 -4.895 1 91.25 98 SER A CA 1
ATOM 771 C C . SER A 1 98 ? -12.391 10.336 -4.145 1 91.25 98 SER A C 1
ATOM 773 O O . SER A 1 98 ? -13.461 9.961 -3.666 1 91.25 98 SER A O 1
ATOM 775 N N . GLN A 1 99 ? -12.109 11.539 -4.18 1 93.19 99 GLN A N 1
ATOM 776 C CA . GLN A 1 99 ? -12.914 12.539 -3.479 1 93.19 99 GLN A CA 1
ATOM 777 C C . GLN A 1 99 ? -14.266 12.742 -4.16 1 93.19 99 GLN A C 1
ATOM 779 O O . GLN A 1 99 ? -15.211 13.227 -3.541 1 93.19 99 GLN A O 1
ATOM 784 N N . ASP A 1 100 ? -14.352 12.391 -5.449 1 90.81 100 ASP A N 1
ATOM 785 C CA . ASP A 1 100 ? -15.594 12.578 -6.195 1 90.81 100 ASP A CA 1
ATOM 786 C C . ASP A 1 100 ? -16.531 11.391 -5.996 1 90.81 100 ASP A C 1
ATOM 788 O O . ASP A 1 100 ? -17.75 11.539 -6.055 1 90.81 100 ASP A O 1
ATOM 792 N N . ARG A 1 101 ? -16 10.172 -5.684 1 88.75 101 ARG A N 1
ATOM 793 C CA . ARG A 1 101 ? -16.812 8.961 -5.684 1 88.75 101 ARG A CA 1
ATOM 794 C C . ARG A 1 101 ? -16.953 8.398 -4.27 1 88.75 101 ARG A C 1
ATOM 796 O O . ARG A 1 101 ? -17.953 7.762 -3.955 1 88.75 101 ARG A O 1
ATOM 803 N N . ASP A 1 102 ? -15.969 8.68 -3.445 1 94.44 102 ASP A N 1
ATOM 804 C CA . ASP A 1 102 ? -15.922 8.062 -2.123 1 94.44 102 ASP A CA 1
ATOM 805 C C . ASP A 1 102 ? -16.312 9.055 -1.036 1 94.44 102 ASP A C 1
ATOM 807 O O . ASP A 1 102 ? -16.516 10.234 -1.314 1 94.44 102 ASP A O 1
ATOM 811 N N . ARG A 1 103 ? -16.609 8.594 0.135 1 96.12 103 ARG A N 1
ATOM 812 C CA . ARG A 1 103 ? -17.141 9.414 1.217 1 96.12 103 ARG A CA 1
ATOM 813 C C . ARG A 1 103 ? -16.172 9.453 2.395 1 96.12 103 ARG A C 1
ATOM 815 O O . ARG A 1 103 ? -15.523 8.453 2.711 1 96.12 103 ARG A O 1
ATOM 822 N N . VAL A 1 104 ? -16.109 10.664 3.078 1 98.69 104 VAL A N 1
ATOM 823 C CA . VAL A 1 104 ? -15.438 10.773 4.367 1 98.69 104 VAL A CA 1
ATOM 824 C C . VAL A 1 104 ? -16.266 10.086 5.445 1 98.69 104 VAL A C 1
ATOM 826 O O . VAL A 1 104 ? -17.469 10.344 5.57 1 98.69 104 VAL A O 1
ATOM 829 N N . THR A 1 105 ? -15.602 9.18 6.242 1 98.75 105 THR A N 1
ATOM 830 C CA . THR A 1 105 ? -16.359 8.438 7.246 1 98.75 105 THR A CA 1
ATOM 831 C C . THR A 1 105 ? -16.109 9.008 8.641 1 98.75 105 THR A C 1
ATOM 833 O O . THR A 1 105 ? -17.031 9.156 9.43 1 98.75 105 THR A O 1
ATOM 836 N N . THR A 1 106 ? -14.828 9.289 8.93 1 98.88 106 THR A N 1
ATOM 837 C CA . THR A 1 106 ? -14.484 9.906 10.203 1 98.88 106 THR A CA 1
ATOM 838 C C . THR A 1 106 ? -13.43 10.992 10.016 1 98.88 106 THR A C 1
ATOM 840 O O . THR A 1 106 ? -12.625 10.93 9.086 1 98.88 106 THR A O 1
ATOM 843 N N . VAL A 1 107 ? -13.469 11.984 10.82 1 98.94 107 VAL A N 1
ATOM 844 C CA . VAL A 1 107 ? -12.469 13.047 10.906 1 98.94 107 VAL A CA 1
ATOM 845 C C . VAL A 1 107 ? -12.062 13.258 12.359 1 98.94 107 VAL A C 1
ATOM 847 O O . VAL A 1 107 ? -12.914 13.484 13.219 1 98.94 107 VAL A O 1
ATOM 850 N N . THR A 1 108 ? -10.781 13.164 12.617 1 98.88 108 THR A N 1
ATOM 851 C CA . THR A 1 108 ? -10.297 13.461 13.953 1 98.88 108 THR A CA 1
ATOM 852 C C . THR A 1 108 ? -9.539 14.789 13.969 1 98.88 108 THR A C 1
ATOM 854 O O . THR A 1 108 ? -8.758 15.078 13.062 1 98.88 108 THR A O 1
ATOM 857 N N . PHE A 1 109 ? -9.875 15.617 14.93 1 98.88 109 PHE A N 1
ATOM 858 C CA . PHE A 1 109 ? -9.164 16.859 15.227 1 98.88 109 PHE A CA 1
ATOM 859 C C . PHE A 1 109 ? -8.492 16.781 16.594 1 98.88 109 PHE A C 1
ATOM 861 O O . PHE A 1 109 ? -9.078 16.266 17.547 1 98.88 109 PHE A O 1
ATOM 868 N N . HIS A 1 110 ? -7.27 17.219 16.641 1 98.75 110 HIS A N 1
ATOM 869 C CA . HIS A 1 110 ? -6.508 17.266 17.891 1 98.75 110 HIS A CA 1
ATOM 870 C C . HIS A 1 110 ? -5.836 18.625 18.078 1 98.75 110 HIS A C 1
ATOM 872 O O . HIS A 1 110 ? -5.188 19.125 17.156 1 98.75 110 HIS A O 1
ATOM 878 N N . GLY A 1 111 ? -6.039 19.234 19.203 1 97 111 GLY A N 1
ATOM 879 C CA . GLY A 1 111 ? -5.453 20.531 19.516 1 97 111 GLY A CA 1
ATOM 880 C C . GLY A 1 111 ? -5.766 21 20.922 1 97 111 GLY A C 1
ATOM 881 O O . GLY A 1 111 ? -5.816 20.203 21.859 1 97 111 GLY A O 1
ATOM 882 N N . ALA A 1 112 ? -5.859 22.328 21.125 1 91.75 112 ALA A N 1
ATOM 883 C CA . ALA A 1 112 ? -6.078 22.938 22.438 1 91.75 112 ALA A CA 1
ATOM 884 C C . ALA A 1 112 ? -7.387 22.469 23.062 1 91.75 112 ALA A C 1
ATOM 886 O O . ALA A 1 112 ? -7.48 22.281 24.281 1 91.75 112 ALA A O 1
ATOM 887 N N . GLY A 1 113 ? -8.375 22.156 22.328 1 90 113 GLY A N 1
ATOM 888 C CA . GLY A 1 113 ? -9.664 21.703 22.812 1 90 113 GLY A CA 1
ATOM 889 C C . GLY A 1 113 ? -9.742 20.203 23.016 1 90 113 GLY A C 1
ATOM 890 O O . GLY A 1 113 ? -10.82 19.672 23.281 1 90 113 GLY A O 1
ATOM 891 N N . GLY A 1 114 ? -8.617 19.578 22.922 1 96.25 114 GLY A N 1
ATOM 892 C CA . GLY A 1 114 ? -8.602 18.141 23.078 1 96.25 114 GLY A CA 1
ATOM 893 C C . GLY A 1 114 ? -8.742 17.406 21.75 1 96.25 114 GLY A C 1
ATOM 894 O O . GLY A 1 114 ? -8.383 17.922 20.703 1 96.25 114 GLY A O 1
ATOM 895 N N . THR A 1 115 ? -9.023 16.094 21.891 1 98.31 115 THR A N 1
ATOM 896 C CA . THR A 1 115 ? -9.188 15.242 20.719 1 98.31 115 THR A CA 1
ATOM 897 C C . THR A 1 115 ? -10.656 14.883 20.5 1 98.31 115 THR A C 1
ATOM 899 O O . THR A 1 115 ? -11.328 14.438 21.438 1 98.31 115 THR A O 1
ATOM 902 N N . THR A 1 116 ? -11.164 15.188 19.312 1 98.25 116 THR A N 1
ATOM 903 C CA . THR A 1 116 ? -12.539 14.844 18.953 1 98.25 116 THR A CA 1
ATOM 904 C C . THR A 1 116 ? -12.578 14.133 17.609 1 98.25 116 THR A C 1
ATOM 906 O O . THR A 1 116 ? -11.875 14.516 16.672 1 98.25 116 THR A O 1
ATOM 909 N N . THR A 1 117 ? -13.375 13.094 17.562 1 98.81 117 THR A N 1
ATOM 910 C CA . THR A 1 117 ? -13.617 12.398 16.297 1 98.81 117 THR A CA 1
ATOM 911 C C . THR A 1 117 ? -15.07 12.562 15.859 1 98.81 117 THR A C 1
ATOM 913 O O . THR A 1 117 ? -15.984 12.211 16.609 1 98.81 117 THR A O 1
ATOM 916 N N . LEU A 1 118 ? -15.273 13.164 14.688 1 98.88 118 LEU A N 1
ATOM 917 C CA . LEU A 1 118 ? -16.594 13.258 14.078 1 98.88 118 LEU A CA 1
ATOM 918 C C . LEU A 1 118 ? -16.875 12.047 13.203 1 98.88 118 LEU A C 1
ATOM 920 O O . LEU A 1 118 ? -15.992 11.562 12.492 1 98.88 118 LEU A O 1
ATOM 924 N N . VAL A 1 119 ? -18.109 11.547 13.234 1 98.88 119 VAL A N 1
ATOM 925 C CA . VAL A 1 119 ? -18.484 10.32 12.531 1 98.88 119 VAL A CA 1
ATOM 926 C C . VAL A 1 119 ? -19.625 10.609 11.562 1 98.88 119 VAL A C 1
ATOM 928 O O . VAL A 1 119 ? -20.625 11.227 11.938 1 98.88 119 VAL A O 1
ATOM 931 N N . ARG A 1 120 ? -19.5 10.195 10.336 1 98.62 120 ARG A N 1
ATOM 932 C CA . ARG A 1 120 ? -20.547 10.336 9.336 1 98.62 120 ARG A CA 1
ATOM 933 C C . ARG A 1 120 ? -21.859 9.703 9.805 1 98.62 120 ARG A C 1
ATOM 935 O O . ARG A 1 120 ? -21.844 8.578 10.32 1 98.62 120 ARG A O 1
ATOM 942 N N . GLY A 1 121 ? -22.969 10.438 9.602 1 97.94 121 GLY A N 1
ATOM 943 C CA . GLY A 1 121 ? -24.266 9.93 10.023 1 97.94 121 GLY A CA 1
ATOM 944 C C . GLY A 1 121 ? -24.594 10.242 11.469 1 97.94 121 GLY A C 1
ATOM 945 O O . GLY A 1 121 ? -25.703 9.984 11.938 1 97.94 121 GLY A O 1
ATOM 946 N N . ARG A 1 122 ? -23.594 10.812 12.188 1 98.19 122 ARG A N 1
ATOM 947 C CA . ARG A 1 122 ? -23.797 11.195 13.57 1 98.19 122 ARG A CA 1
ATOM 948 C C . ARG A 1 122 ? -23.531 12.688 13.773 1 98.19 122 ARG A C 1
ATOM 950 O O . ARG A 1 122 ? -24.469 13.492 13.797 1 98.19 122 ARG A O 1
ATOM 957 N N . ASP A 1 123 ? -22.266 13.102 13.789 1 98.69 123 ASP A N 1
ATOM 958 C CA . ASP A 1 123 ? -21.969 14.492 14.117 1 98.69 123 ASP A CA 1
ATOM 959 C C . ASP A 1 123 ? -21 15.094 13.102 1 98.69 123 ASP A C 1
ATOM 961 O O . ASP A 1 123 ? -20.609 16.266 13.227 1 98.69 123 ASP A O 1
ATOM 965 N N . LEU A 1 124 ? -20.672 14.312 12.078 1 98.81 124 LEU A N 1
ATOM 966 C CA . LEU A 1 124 ? -19.828 14.828 11 1 98.81 124 LEU A CA 1
ATOM 967 C C . LEU A 1 124 ? -20.641 15.656 10.023 1 98.81 124 LEU A C 1
ATOM 969 O O . LEU A 1 124 ? -21.297 15.109 9.125 1 98.81 124 LEU A O 1
ATOM 973 N N . THR A 1 125 ? -20.594 17.016 10.195 1 98.5 125 THR A N 1
ATOM 974 C CA . THR A 1 125 ? -21.328 17.969 9.359 1 98.5 125 THR A CA 1
ATOM 975 C C . THR A 1 125 ? -20.406 19.047 8.828 1 98.5 125 THR A C 1
ATOM 977 O O . THR A 1 125 ? -19.297 19.234 9.352 1 98.5 125 THR A O 1
ATOM 980 N N . ARG A 1 126 ? -20.828 19.641 7.789 1 98.31 126 ARG A N 1
ATOM 981 C CA . ARG A 1 126 ? -20.094 20.766 7.23 1 98.31 126 ARG A CA 1
ATOM 982 C C . ARG A 1 126 ? -19.75 21.781 8.312 1 98.31 126 ARG A C 1
ATOM 984 O O . ARG A 1 126 ? -18.609 22.234 8.398 1 98.31 126 ARG A O 1
ATOM 991 N N . GLU A 1 127 ? -20.703 22.109 9.156 1 98.31 127 GLU A N 1
ATOM 992 C CA . GLU A 1 127 ? -20.531 23.125 10.188 1 98.31 127 GLU A CA 1
ATOM 993 C C . GLU A 1 127 ? -19.5 22.688 11.227 1 98.31 127 GLU A C 1
ATOM 995 O O . GLU A 1 127 ? -18.656 23.469 11.641 1 98.31 127 GLU A O 1
ATOM 1000 N N . ALA A 1 128 ? -19.625 21.438 11.641 1 98.31 128 ALA A N 1
ATOM 1001 C CA . ALA A 1 128 ? -18.703 20.922 12.641 1 98.31 128 ALA A CA 1
ATOM 1002 C C . ALA A 1 128 ? -17.266 20.953 12.125 1 98.31 128 ALA A C 1
ATOM 1004 O O . ALA A 1 128 ? -16.344 21.328 12.859 1 98.31 128 ALA A O 1
ATOM 1005 N N . VAL A 1 129 ? -17.062 20.578 10.875 1 98.56 129 VAL A N 1
ATOM 1006 C CA . VAL A 1 129 ? -15.742 20.562 10.266 1 98.56 129 VAL A CA 1
ATOM 1007 C C . VAL A 1 129 ? -15.234 22 10.109 1 98.56 129 VAL A C 1
ATOM 1009 O O . VAL A 1 129 ? -14.102 22.297 10.492 1 98.56 129 VAL A O 1
ATOM 1012 N N . ARG A 1 130 ? -16.078 22.875 9.609 1 97.75 130 ARG A N 1
ATOM 1013 C CA . ARG A 1 130 ? -15.703 24.266 9.398 1 97.75 130 ARG A CA 1
ATOM 1014 C C . ARG A 1 130 ? -15.289 24.938 10.711 1 97.75 130 ARG A C 1
ATOM 1016 O O . ARG A 1 130 ? -14.297 25.656 10.758 1 97.75 130 ARG A O 1
ATOM 1023 N N . ASP A 1 131 ? -16.062 24.688 11.727 1 97 131 ASP A N 1
ATOM 1024 C CA . ASP A 1 131 ? -15.766 25.281 13.031 1 97 131 ASP A CA 1
ATOM 1025 C C . ASP A 1 131 ? -14.359 24.906 13.5 1 97 131 ASP A C 1
ATOM 1027 O O . ASP A 1 131 ? -13.625 25.75 14.008 1 97 131 ASP A O 1
ATOM 1031 N N . ARG A 1 132 ? -13.969 23.672 13.328 1 97 132 ARG A N 1
ATOM 1032 C CA . ARG A 1 132 ? -12.664 23.203 13.781 1 97 132 ARG A CA 1
ATOM 1033 C C . ARG A 1 132 ? -11.547 23.781 12.93 1 97 132 ARG A C 1
ATOM 1035 O O . ARG A 1 132 ? -10.5 24.172 13.445 1 97 132 ARG A O 1
ATOM 1042 N N . LEU A 1 133 ? -11.781 23.875 11.641 1 97 133 LEU A N 1
ATOM 1043 C CA . LEU A 1 133 ? -10.766 24.391 10.727 1 97 133 LEU A CA 1
ATOM 1044 C C . LEU A 1 133 ? -10.547 25.891 10.938 1 97 133 LEU A C 1
ATOM 1046 O O . LEU A 1 133 ? -9.414 26.359 10.922 1 97 133 LEU A O 1
ATOM 1050 N N . ASP A 1 134 ? -11.617 26.578 11.227 1 94.81 134 ASP A N 1
ATOM 1051 C CA . ASP A 1 134 ? -11.562 28.031 11.344 1 94.81 134 ASP A CA 1
ATOM 1052 C C . ASP A 1 134 ? -11.016 28.469 12.703 1 94.81 134 ASP A C 1
ATOM 1054 O O . ASP A 1 134 ? -10.477 29.562 12.844 1 94.81 134 ASP A O 1
ATOM 1058 N N . ASP A 1 135 ? -11.172 27.641 13.648 1 95.31 135 ASP A N 1
ATOM 1059 C CA . ASP A 1 135 ? -10.742 27.969 15.008 1 95.31 135 ASP A CA 1
ATOM 1060 C C . ASP A 1 135 ? -9.227 27.859 15.148 1 95.31 135 ASP A C 1
ATOM 1062 O O . ASP A 1 135 ? -8.648 28.359 16.109 1 95.31 135 ASP A O 1
ATOM 1066 N N . ALA A 1 136 ? -8.586 27.234 14.242 1 97.31 136 ALA A N 1
ATOM 1067 C CA . ALA A 1 136 ? -7.145 27 14.32 1 97.31 136 ALA A CA 1
ATOM 1068 C C . ALA A 1 136 ? -6.367 28.094 13.586 1 97.31 136 ALA A C 1
ATOM 1070 O O . ALA A 1 136 ? -6.824 28.594 12.555 1 97.31 136 ALA A O 1
ATOM 1071 N N . ASP A 1 137 ? -5.223 28.406 14.133 1 97.81 137 ASP A N 1
ATOM 1072 C CA . ASP A 1 137 ? -4.32 29.312 13.43 1 97.81 137 ASP A CA 1
ATOM 1073 C C . ASP A 1 137 ? -3.461 28.562 12.414 1 97.81 137 ASP A C 1
ATOM 1075 O O . ASP A 1 137 ? -3.014 29.141 11.422 1 97.81 137 ASP A O 1
ATOM 1079 N N . LEU A 1 138 ? -3.24 27.312 12.68 1 98.56 138 LEU A N 1
ATOM 1080 C CA . LEU A 1 138 ? -2.402 26.453 11.852 1 98.56 138 LEU A CA 1
ATOM 1081 C C . LEU A 1 138 ? -2.957 25.031 11.82 1 98.56 138 LEU A C 1
ATOM 1083 O O . LEU A 1 138 ? -3.229 24.438 12.867 1 98.56 138 LEU A O 1
ATOM 1087 N N . LEU A 1 139 ? -3.189 24.562 10.617 1 98.75 139 LEU A N 1
ATOM 1088 C CA . LEU A 1 139 ? -3.523 23.156 10.445 1 98.75 139 LEU A CA 1
ATOM 1089 C C . LEU A 1 139 ? -2.266 22.312 10.25 1 98.75 139 LEU A C 1
ATOM 1091 O O . LEU A 1 139 ? -1.314 22.75 9.602 1 98.75 139 LEU A O 1
ATOM 1095 N N . VAL A 1 140 ? -2.225 21.109 10.828 1 98.88 140 VAL A N 1
ATOM 1096 C CA . VAL A 1 140 ? -1.104 20.188 10.672 1 98.88 140 VAL A CA 1
ATOM 1097 C C . VAL A 1 140 ? -1.623 18.812 10.266 1 98.88 140 VAL A C 1
ATOM 1099 O O . VAL A 1 140 ? -2.52 18.266 10.914 1 98.88 140 VAL A O 1
ATOM 1102 N N . SER A 1 141 ? -1.173 18.266 9.234 1 98.88 141 SER A N 1
ATOM 1103 C CA . SER A 1 141 ? -1.548 16.953 8.727 1 98.88 141 SER A CA 1
ATOM 1104 C C . SER A 1 141 ? -0.34 16.219 8.164 1 98.88 141 SER A C 1
ATOM 1106 O O . SER A 1 141 ? 0.793 16.688 8.273 1 98.88 141 SER A O 1
ATOM 1108 N N . PHE A 1 142 ? -0.5 15.039 7.664 1 98.81 142 PHE A N 1
ATOM 1109 C CA . PHE A 1 142 ? 0.483 14.273 6.902 1 98.81 142 PHE A CA 1
ATOM 1110 C C . PHE A 1 142 ? -0.068 13.898 5.535 1 98.81 142 PHE A C 1
ATOM 1112 O O . PHE A 1 142 ? -0.959 13.055 5.43 1 98.81 142 PHE A O 1
ATOM 1119 N N . ASN A 1 143 ? 0.446 14.562 4.516 1 98.19 143 ASN A N 1
ATOM 1120 C CA . ASN A 1 143 ? -0.051 14.453 3.148 1 98.19 143 ASN A CA 1
ATOM 1121 C C . ASN A 1 143 ? -1.483 14.969 3.031 1 98.19 143 ASN A C 1
ATOM 1123 O O . ASN A 1 143 ? -2.227 14.547 2.145 1 98.19 143 ASN A O 1
ATOM 1127 N N . GLY A 1 144 ? -1.881 15.805 3.926 1 98.44 144 GLY A N 1
ATOM 1128 C CA . GLY A 1 144 ? -3.254 16.281 4 1 98.44 144 GLY A CA 1
ATOM 1129 C C . GLY A 1 144 ? -3.578 17.344 2.967 1 98.44 144 GLY A C 1
ATOM 1130 O O . GLY A 1 144 ? -4.742 17.531 2.609 1 98.44 144 GLY A O 1
ATOM 1131 N N . LYS A 1 145 ? -2.578 18.016 2.51 1 97.5 145 LYS A N 1
ATOM 1132 C CA . LYS A 1 145 ? -2.805 19.031 1.483 1 97.5 145 LYS A CA 1
ATOM 1133 C C . LYS A 1 145 ? -3.281 18.391 0.18 1 97.5 145 LYS A C 1
ATOM 1135 O O . LYS A 1 145 ? -4.066 19 -0.558 1 97.5 145 LYS A O 1
ATOM 1140 N N . ARG A 1 146 ? -2.871 17.203 -0.049 1 96.69 146 ARG A N 1
ATOM 1141 C CA . ARG A 1 146 ? -3.172 16.547 -1.32 1 96.69 146 ARG A CA 1
ATOM 1142 C C . ARG A 1 146 ? -4.316 15.555 -1.166 1 96.69 146 ARG A C 1
ATOM 1144 O O . ARG A 1 146 ? -4.918 15.133 -2.158 1 96.69 146 ARG A O 1
ATOM 1151 N N . PHE A 1 147 ? -4.57 15.227 0.049 1 97.81 147 PHE A N 1
ATOM 1152 C CA . PHE A 1 147 ? -5.578 14.195 0.231 1 97.81 147 PHE A CA 1
ATOM 1153 C C . PHE A 1 147 ? -6.711 14.688 1.127 1 97.81 147 PHE A C 1
ATOM 1155 O O . PHE A 1 147 ? -7.754 15.117 0.635 1 97.81 147 PHE A O 1
ATOM 1162 N N . ASP A 1 148 ? -6.465 14.953 2.41 1 98.62 148 ASP A N 1
ATOM 1163 C CA . ASP A 1 148 ? -7.492 15.258 3.398 1 98.62 148 ASP A CA 1
ATOM 1164 C C . ASP A 1 148 ? -8.242 16.531 3.035 1 98.62 148 ASP A C 1
ATOM 1166 O O . ASP A 1 148 ? -9.477 16.562 3.029 1 98.62 148 ASP A O 1
ATOM 1170 N N . ALA A 1 149 ? -7.492 17.562 2.768 1 98.5 149 ALA A N 1
ATOM 1171 C CA . ALA A 1 149 ? -8.102 18.859 2.537 1 98.5 149 ALA A CA 1
ATOM 1172 C C . ALA A 1 149 ? -9 18.844 1.302 1 98.5 149 ALA A C 1
ATOM 1174 O O . ALA A 1 149 ? -10.18 19.188 1.379 1 98.5 149 ALA A O 1
ATOM 1175 N N . PRO A 1 150 ? -8.492 18.359 0.179 1 98.12 150 PRO A N 1
ATOM 1176 C CA . PRO A 1 150 ? -9.398 18.312 -0.974 1 98.12 150 PRO A CA 1
ATOM 1177 C C . PRO A 1 150 ? -10.602 17.406 -0.75 1 98.12 150 PRO A C 1
ATOM 1179 O O . PRO A 1 150 ? -11.695 17.688 -1.246 1 98.12 150 PRO A O 1
ATOM 1182 N N . PHE A 1 151 ? -10.438 16.281 -0.026 1 98.44 151 PHE A N 1
ATOM 1183 C CA . PHE A 1 151 ? -11.547 15.383 0.261 1 98.44 151 PHE A CA 1
ATOM 1184 C C . PHE A 1 151 ? -12.617 16.094 1.083 1 98.44 151 PHE A C 1
ATOM 1186 O O . PHE A 1 151 ? -13.812 15.961 0.795 1 98.44 151 PHE A O 1
ATOM 1193 N N . LEU A 1 152 ? -12.172 16.828 2.104 1 98.62 152 LEU A N 1
ATOM 1194 C CA . LEU A 1 152 ? -13.102 17.594 2.932 1 98.62 152 LEU A CA 1
ATOM 1195 C C . LEU A 1 152 ? -13.805 18.672 2.115 1 98.62 152 LEU A C 1
ATOM 1197 O O . LEU A 1 152 ? -15.016 18.875 2.258 1 98.62 152 LEU A O 1
ATOM 1201 N N . GLU A 1 153 ? -13.062 19.344 1.29 1 98.5 153 GLU A N 1
ATOM 1202 C CA . GLU A 1 153 ? -13.641 20.391 0.458 1 98.5 153 GLU A CA 1
ATOM 1203 C C . GLU A 1 153 ? -14.734 19.844 -0.452 1 98.5 153 GLU A C 1
ATOM 1205 O O . GLU A 1 153 ? -15.828 20.422 -0.525 1 98.5 153 GLU A O 1
ATOM 1210 N N . ALA A 1 154 ? -14.469 18.766 -1.099 1 97.81 154 ALA A N 1
ATOM 1211 C CA . ALA A 1 154 ? -15.422 18.156 -2.021 1 97.81 154 ALA A CA 1
ATOM 1212 C C . ALA A 1 154 ? -16.625 17.594 -1.273 1 97.81 154 ALA A C 1
ATOM 1214 O O . ALA A 1 154 ? -17.766 17.781 -1.702 1 97.81 154 ALA A O 1
ATOM 1215 N N . SER A 1 155 ? -16.406 16.984 -0.13 1 97.69 155 SER A N 1
ATOM 1216 C CA . SER A 1 155 ? -17.453 16.266 0.601 1 97.69 155 SER A CA 1
ATOM 1217 C C . SER A 1 155 ? -18.406 17.234 1.292 1 97.69 155 SER A C 1
ATOM 1219 O O . SER A 1 155 ? -19.594 16.938 1.457 1 97.69 155 SER A O 1
ATOM 1221 N N . PHE A 1 156 ? -17.844 18.391 1.675 1 97.94 156 PHE A N 1
ATOM 1222 C CA . PHE A 1 156 ? -18.656 19.25 2.525 1 97.94 156 PHE A CA 1
ATOM 1223 C C . PHE A 1 156 ? -18.828 20.625 1.894 1 97.94 156 PHE A C 1
ATOM 1225 O O . PHE A 1 156 ? -19.391 21.531 2.512 1 97.94 156 PHE A O 1
ATOM 1232 N N . ASP A 1 157 ? -18.359 20.797 0.707 1 96.69 157 ASP A N 1
ATOM 1233 C CA . ASP A 1 157 ? -18.484 22.062 -0.014 1 96.69 157 ASP A CA 1
ATOM 1234 C C . ASP A 1 157 ? -17.953 23.219 0.829 1 96.69 157 ASP A C 1
ATOM 1236 O O . ASP A 1 157 ? -18.688 24.188 1.087 1 96.69 157 ASP A O 1
ATOM 1240 N N . LEU A 1 158 ? -16.719 23.141 1.231 1 97.5 158 LEU A N 1
ATOM 1241 C CA . LEU A 1 158 ? -16.047 24.172 1.994 1 97.5 158 LEU A CA 1
ATOM 1242 C C . LEU A 1 158 ? -14.617 24.391 1.491 1 97.5 158 LEU A C 1
ATOM 1244 O O . LEU A 1 158 ? -14.133 23.625 0.644 1 97.5 158 LEU A O 1
ATOM 1248 N N . ASP A 1 159 ? -14.031 25.469 1.953 1 96.94 159 ASP A N 1
ATOM 1249 C CA . ASP A 1 159 ? -12.641 25.766 1.611 1 96.94 159 ASP A CA 1
ATOM 1250 C C . ASP A 1 159 ? -11.742 25.656 2.838 1 96.94 159 ASP A C 1
ATOM 1252 O O . ASP A 1 159 ? -12.086 26.156 3.914 1 96.94 159 ASP A O 1
ATOM 1256 N N . VAL A 1 160 ? -10.703 24.953 2.674 1 97.62 160 VAL A N 1
ATOM 1257 C CA . VAL A 1 160 ? -9.68 24.938 3.711 1 97.62 160 VAL A CA 1
ATOM 1258 C C . VAL A 1 160 ? -8.656 26.047 3.455 1 97.62 160 VAL A C 1
ATOM 1260 O O . VAL A 1 160 ? -7.672 25.828 2.746 1 97.62 160 VAL A O 1
ATOM 1263 N N . ASP A 1 161 ? -8.828 27.172 4.078 1 95.94 161 ASP A N 1
ATOM 1264 C CA . ASP A 1 161 ? -8.023 28.359 3.797 1 95.94 161 ASP A CA 1
ATOM 1265 C C . ASP A 1 161 ? -7.062 28.656 4.941 1 95.94 161 ASP A C 1
ATOM 1267 O O . ASP A 1 161 ? -6.227 29.562 4.844 1 95.94 161 ASP A O 1
ATOM 1271 N N . THR A 1 162 ? -7.176 27.922 5.996 1 97.31 162 THR A N 1
ATOM 1272 C CA . THR A 1 162 ? -6.277 28.078 7.137 1 97.31 162 THR A CA 1
ATOM 1273 C C . THR A 1 162 ? -4.855 27.656 6.77 1 97.31 162 THR A C 1
ATOM 1275 O O . THR A 1 162 ? -4.66 26.672 6.055 1 97.31 162 THR A O 1
ATOM 1278 N N . PRO A 1 163 ? -3.818 28.469 7.223 1 98.12 163 PRO A N 1
ATOM 1279 C CA . PRO A 1 163 ? -2.445 28.016 7 1 98.12 163 PRO A CA 1
ATOM 1280 C C . PRO A 1 163 ? -2.258 26.531 7.355 1 98.12 163 PRO A C 1
ATOM 1282 O O . PRO A 1 163 ? -2.801 26.062 8.359 1 98.12 163 PRO A O 1
ATOM 1285 N N . HIS A 1 164 ? -1.551 25.812 6.449 1 98.44 164 HIS A N 1
ATOM 1286 C CA . HIS A 1 164 ? -1.545 24.359 6.52 1 98.44 164 HIS A CA 1
ATOM 1287 C C . HIS A 1 164 ? -0.125 23.812 6.434 1 98.44 164 HIS A C 1
ATOM 1289 O O . HIS A 1 164 ? 0.519 23.906 5.387 1 98.44 164 HIS A O 1
ATOM 1295 N N . LEU A 1 165 ? 0.356 23.266 7.555 1 98.62 165 LEU A N 1
ATOM 1296 C CA . LEU A 1 165 ? 1.637 22.578 7.59 1 98.62 165 LEU A CA 1
ATOM 1297 C C . LEU A 1 165 ? 1.449 21.078 7.336 1 98.62 165 LEU A C 1
ATOM 1299 O O . LEU A 1 165 ? 0.937 20.359 8.195 1 98.62 165 LEU A O 1
ATOM 1303 N N . ASP A 1 166 ? 1.819 20.641 6.207 1 98.69 166 ASP A N 1
ATOM 1304 C CA . ASP A 1 166 ? 1.846 19.234 5.863 1 98.69 166 ASP A CA 1
ATOM 1305 C C . ASP A 1 166 ? 3.191 18.609 6.219 1 98.69 166 ASP A C 1
ATOM 1307 O O . ASP A 1 166 ? 4.203 18.891 5.578 1 98.69 166 ASP A O 1
ATOM 1311 N N . LEU A 1 167 ? 3.213 17.703 7.105 1 98.62 167 LEU A N 1
ATOM 1312 C CA . LEU A 1 167 ? 4.434 17.188 7.715 1 98.62 167 LEU A CA 1
ATOM 1313 C C . LEU A 1 167 ? 5.184 16.281 6.746 1 98.62 167 LEU A C 1
ATOM 1315 O O . LEU A 1 167 ? 6.355 15.969 6.961 1 98.62 167 LEU A O 1
ATOM 1319 N N . MET A 1 168 ? 4.48 15.82 5.699 1 98.19 168 MET A N 1
ATOM 1320 C CA . MET A 1 168 ? 5.168 14.992 4.715 1 98.19 168 MET A CA 1
ATOM 1321 C C . MET A 1 168 ? 6.398 15.703 4.164 1 98.19 168 MET A C 1
ATOM 1323 O O . MET A 1 168 ? 7.457 15.086 4.008 1 98.19 168 MET A O 1
ATOM 1327 N N . TYR A 1 169 ? 6.355 16.984 3.973 1 97.5 169 TYR A N 1
ATOM 1328 C CA . TYR A 1 169 ? 7.422 17.719 3.305 1 97.5 169 TYR A CA 1
ATOM 1329 C C . TYR A 1 169 ? 8.609 17.922 4.238 1 97.5 169 TYR A C 1
ATOM 1331 O O . TYR A 1 169 ? 9.75 17.609 3.879 1 97.5 169 TYR A O 1
ATOM 1339 N N . PRO A 1 170 ? 8.391 18.422 5.418 1 97.56 170 PRO A N 1
ATOM 1340 C CA . PRO A 1 170 ? 9.562 18.516 6.301 1 97.56 170 PRO A CA 1
ATOM 1341 C C . PRO A 1 170 ? 10.148 17.156 6.641 1 97.56 170 PRO A C 1
ATOM 1343 O O . PRO A 1 170 ? 11.359 17.031 6.844 1 97.56 170 PRO A O 1
ATOM 1346 N N . CYS A 1 171 ? 9.328 16.125 6.73 1 98.06 171 CYS A N 1
ATOM 1347 C CA . CYS A 1 171 ? 9.867 14.789 6.922 1 98.06 171 CYS A CA 1
ATOM 1348 C C . CYS A 1 171 ? 10.773 14.391 5.766 1 98.06 171 CYS A C 1
ATOM 1350 O O . CYS A 1 171 ? 11.867 13.867 5.98 1 98.06 171 CYS A O 1
ATOM 1352 N N . ARG A 1 172 ? 10.328 14.656 4.613 1 97.25 172 ARG A N 1
ATOM 1353 C CA . ARG A 1 172 ? 11.117 14.328 3.434 1 97.25 172 ARG A CA 1
ATOM 1354 C C . ARG A 1 172 ? 12.445 15.078 3.439 1 97.25 172 ARG A C 1
ATOM 1356 O O . ARG A 1 172 ? 13.477 14.539 3.031 1 97.25 172 ARG A O 1
ATOM 1363 N N . ALA A 1 173 ? 12.43 16.297 3.846 1 96 173 ALA A N 1
ATOM 1364 C CA . ALA A 1 173 ? 13.648 17.094 3.943 1 96 173 ALA A CA 1
ATOM 1365 C C . ALA A 1 173 ? 14.664 16.422 4.867 1 96 173 ALA A C 1
ATOM 1367 O O . ALA A 1 173 ? 15.875 16.625 4.723 1 96 173 ALA A O 1
ATOM 1368 N N . LEU A 1 174 ? 14.195 15.641 5.762 1 97 174 LEU A N 1
ATOM 1369 C CA . LEU A 1 174 ? 15.047 14.914 6.695 1 97 174 LEU A CA 1
ATOM 1370 C C . LEU A 1 174 ? 15.273 13.484 6.23 1 97 174 LEU A C 1
ATOM 1372 O O . LEU A 1 174 ? 15.703 12.625 7.008 1 97 174 LEU A O 1
ATOM 1376 N N . GLU A 1 175 ? 14.812 13.164 5.082 1 96.5 175 GLU A N 1
ATOM 1377 C CA . GLU A 1 175 ? 14.977 11.859 4.449 1 96.5 175 GLU A CA 1
ATOM 1378 C C . GLU A 1 175 ? 14.141 10.797 5.152 1 96.5 175 GLU A C 1
ATOM 1380 O O . GLU A 1 175 ? 14.508 9.617 5.172 1 96.5 175 GLU A O 1
ATOM 1385 N N . LEU A 1 176 ? 13.172 11.266 5.855 1 96.69 176 LEU A N 1
ATOM 1386 C CA . LEU A 1 176 ? 12.133 10.367 6.355 1 96.69 176 LEU A CA 1
ATOM 1387 C C . LEU A 1 176 ? 11.047 10.164 5.312 1 96.69 176 LEU A C 1
ATOM 1389 O O . LEU A 1 176 ? 10.242 11.062 5.062 1 96.69 176 LEU A O 1
ATOM 1393 N N . THR A 1 177 ? 11.039 8.93 4.727 1 93.62 177 THR A N 1
ATOM 1394 C CA . THR A 1 177 ? 10.164 8.727 3.578 1 93.62 177 THR A CA 1
ATOM 1395 C C . THR A 1 177 ? 9.156 7.609 3.855 1 93.62 177 THR A C 1
ATOM 1397 O O . THR A 1 177 ? 9.273 6.898 4.855 1 93.62 177 THR A O 1
ATOM 1400 N N . GLY A 1 178 ? 8.156 7.539 2.963 1 92.31 178 GLY A N 1
ATOM 1401 C CA . GLY A 1 178 ? 7.062 6.602 3.152 1 92.31 178 GLY A CA 1
ATOM 1402 C C . GLY A 1 178 ? 5.805 7.254 3.695 1 92.31 178 GLY A C 1
ATOM 1403 O O . GLY A 1 178 ? 5.707 8.484 3.746 1 92.31 178 GLY A O 1
ATOM 1404 N N . GLY A 1 179 ? 4.832 6.422 4.082 1 94.44 179 GLY A N 1
ATOM 1405 C CA . GLY A 1 179 ? 3.615 6.902 4.715 1 94.44 179 GLY A CA 1
ATOM 1406 C C . GLY A 1 179 ? 3.791 7.203 6.191 1 94.44 179 GLY A C 1
ATOM 1407 O O . GLY A 1 179 ? 4.902 7.129 6.719 1 94.44 179 GLY A O 1
ATOM 1408 N N . LEU A 1 180 ? 2.75 7.566 6.797 1 96 180 LEU A N 1
ATOM 1409 C CA . LEU A 1 180 ? 2.75 7.98 8.195 1 96 180 LEU A CA 1
ATOM 1410 C C . LEU A 1 180 ? 3.35 6.898 9.086 1 96 180 LEU A C 1
ATOM 1412 O O . LEU A 1 180 ? 4.199 7.18 9.93 1 96 180 LEU A O 1
ATOM 1416 N N . LYS A 1 181 ? 3.01 5.684 8.844 1 93.31 181 LYS A N 1
ATOM 1417 C CA . LYS A 1 181 ? 3.41 4.602 9.734 1 93.31 181 LYS A CA 1
ATOM 1418 C C . LYS A 1 181 ? 4.918 4.359 9.664 1 93.31 181 LYS A C 1
ATOM 1420 O O . LYS A 1 181 ? 5.586 4.285 10.695 1 93.31 181 LYS A O 1
ATOM 1425 N N . PRO A 1 182 ? 5.516 4.238 8.438 1 93.5 182 PRO A N 1
ATOM 1426 C CA . PRO A 1 182 ? 6.973 4.109 8.367 1 93.5 182 PRO A CA 1
ATOM 1427 C C . PRO A 1 182 ? 7.695 5.27 9.047 1 93.5 182 PRO A C 1
ATOM 1429 O O . PRO A 1 182 ? 8.711 5.059 9.727 1 93.5 182 PRO A O 1
ATOM 1432 N N . VAL A 1 183 ? 7.195 6.465 8.883 1 96.88 183 VAL A N 1
ATOM 1433 C CA . VAL A 1 183 ? 7.812 7.637 9.492 1 96.88 183 VAL A CA 1
ATOM 1434 C C . VAL A 1 183 ? 7.711 7.547 11.008 1 96.88 183 VAL A C 1
ATOM 1436 O O . VAL A 1 183 ? 8.672 7.855 11.727 1 96.88 183 VAL A O 1
ATOM 1439 N N . GLU A 1 184 ? 6.555 7.113 11.539 1 96.56 184 GLU A N 1
ATOM 1440 C CA . GLU A 1 184 ? 6.375 6.922 12.977 1 96.56 184 GLU A CA 1
ATOM 1441 C C . GLU A 1 184 ? 7.391 5.93 13.531 1 96.56 184 GLU A C 1
ATOM 1443 O O . GLU A 1 184 ? 7.996 6.172 14.578 1 96.56 184 GLU A O 1
ATOM 1448 N N . ARG A 1 185 ? 7.57 4.898 12.852 1 94.06 185 ARG A N 1
ATOM 1449 C CA . ARG A 1 185 ? 8.508 3.869 13.281 1 94.06 185 ARG A CA 1
ATOM 1450 C C . ARG A 1 185 ? 9.93 4.41 13.336 1 94.06 185 ARG A C 1
ATOM 1452 O O . ARG A 1 185 ? 10.648 4.176 14.312 1 94.06 185 ARG A O 1
ATOM 1459 N N . GLU A 1 186 ? 10.312 5.129 12.328 1 95.31 186 GLU A N 1
ATOM 1460 C CA . GLU A 1 186 ? 11.656 5.691 12.258 1 95.31 186 GLU A CA 1
ATOM 1461 C C . GLU A 1 186 ? 11.898 6.699 13.375 1 95.31 186 GLU A C 1
ATOM 1463 O O . GLU A 1 186 ? 13.016 6.816 13.883 1 95.31 186 GLU A O 1
ATOM 1468 N N . LEU A 1 187 ? 10.859 7.355 13.812 1 96.38 187 LEU A N 1
ATOM 1469 C CA . LEU A 1 187 ? 10.977 8.383 14.836 1 96.38 187 LEU A CA 1
ATOM 1470 C C . LEU A 1 187 ? 10.742 7.797 16.234 1 96.38 187 LEU A C 1
ATOM 1472 O O . LEU A 1 187 ? 10.836 8.508 17.234 1 96.38 187 LEU A O 1
ATOM 1476 N N . GLY A 1 188 ? 10.367 6.547 16.281 1 93.75 188 GLY A N 1
ATOM 1477 C CA . GLY A 1 188 ? 10.133 5.879 17.547 1 93.75 188 GLY A CA 1
ATOM 1478 C C . GLY A 1 188 ? 8.812 6.262 18.188 1 93.75 188 GLY A C 1
ATOM 1479 O O . GLY A 1 188 ? 8.688 6.234 19.406 1 93.75 188 GLY A O 1
ATOM 1480 N N . VAL A 1 189 ? 7.926 6.699 17.344 1 91.5 189 VAL A N 1
ATOM 1481 C CA . VAL A 1 189 ? 6.598 7.039 17.844 1 91.5 189 VAL A CA 1
ATOM 1482 C C . VAL A 1 189 ? 5.777 5.766 18.031 1 91.5 189 VAL A C 1
ATOM 1484 O O . VAL A 1 189 ? 5.59 5 17.078 1 91.5 189 VAL A O 1
ATOM 1487 N N . ALA A 1 190 ? 5.34 5.473 19.172 1 84.19 190 ALA A N 1
ATOM 1488 C CA . ALA A 1 190 ? 4.586 4.262 19.484 1 84.19 190 ALA A CA 1
ATOM 1489 C C . ALA A 1 190 ? 3.104 4.441 19.172 1 84.19 190 ALA A C 1
ATOM 1491 O O . ALA A 1 190 ? 2.588 5.562 19.203 1 84.19 190 ALA A O 1
ATOM 1492 N N . ARG A 1 191 ? 2.502 3.312 18.797 1 82.94 191 ARG A N 1
ATOM 1493 C CA . ARG A 1 191 ? 1.05 3.277 18.656 1 82.94 191 ARG A CA 1
ATOM 1494 C C . ARG A 1 191 ? 0.41 2.428 19.75 1 82.94 191 ARG A C 1
ATOM 1496 O O . ARG A 1 191 ? 0.945 1.382 20.125 1 82.94 191 ARG A O 1
ATOM 1503 N N . GLU A 1 192 ? -0.571 2.967 20.328 1 78.38 192 GLU A N 1
ATOM 1504 C CA . GLU A 1 192 ? -1.27 2.236 21.375 1 78.38 192 GLU A CA 1
ATOM 1505 C C . GLU A 1 192 ? -2.438 1.434 20.812 1 78.38 192 GLU A C 1
ATOM 1507 O O . GLU A 1 192 ? -2.854 0.434 21.406 1 78.38 192 GLU A O 1
ATOM 1512 N N . GLY A 1 193 ? -2.826 1.846 19.703 1 79.38 193 GLY A N 1
ATOM 1513 C CA . GLY A 1 193 ? -4.051 1.272 19.172 1 79.38 193 GLY A CA 1
ATOM 1514 C C . GLY A 1 193 ? -3.803 0.063 18.281 1 79.38 193 GLY A C 1
ATOM 1515 O O . GLY A 1 193 ? -2.688 -0.461 18.234 1 79.38 193 GLY A O 1
ATOM 1516 N N . PRO A 1 194 ? -4.855 -0.407 17.719 1 79.88 194 PRO A N 1
ATOM 1517 C CA . PRO A 1 194 ? -4.809 -1.615 16.891 1 79.88 194 PRO A CA 1
ATOM 1518 C C . PRO A 1 194 ? -3.99 -1.424 15.609 1 79.88 194 PRO A C 1
ATOM 1520 O O . PRO A 1 194 ? -3.805 -0.292 15.156 1 79.88 194 PRO A O 1
ATOM 1523 N N . ASP A 1 195 ? -3.451 -2.516 15.203 1 83.81 195 ASP A N 1
ATOM 1524 C CA . ASP A 1 195 ? -2.77 -2.533 13.914 1 83.81 195 ASP A CA 1
ATOM 1525 C C . ASP A 1 195 ? -3.773 -2.553 12.766 1 83.81 195 ASP A C 1
ATOM 1527 O O . ASP A 1 195 ? -4.234 -3.621 12.352 1 83.81 195 ASP A O 1
ATOM 1531 N N . VAL A 1 196 ? -4.164 -1.394 12.289 1 90.75 196 VAL A N 1
ATOM 1532 C CA . VAL A 1 196 ? -5.184 -1.186 11.258 1 90.75 196 VAL A CA 1
ATOM 1533 C C . VAL A 1 196 ? -4.551 -0.537 10.031 1 90.75 196 VAL A C 1
ATOM 1535 O O . VAL A 1 196 ? -3.732 0.375 10.156 1 90.75 196 VAL A O 1
ATOM 1538 N N . THR A 1 197 ? -4.91 -1.056 8.875 1 91.62 197 THR A N 1
ATOM 1539 C CA . THR A 1 197 ? -4.469 -0.465 7.621 1 91.62 197 THR A CA 1
ATOM 1540 C C . THR A 1 197 ? -5.582 0.367 6.992 1 91.62 197 THR A C 1
ATOM 1542 O O . THR A 1 197 ? -6.723 0.341 7.461 1 91.62 197 THR A O 1
ATOM 1545 N N . GLY A 1 198 ? -5.227 1.07 5.941 1 93.12 198 GLY A N 1
ATOM 1546 C CA . GLY A 1 198 ? -6.246 1.78 5.188 1 93.12 198 GLY A CA 1
ATOM 1547 C C . GLY A 1 198 ? -7.324 0.866 4.633 1 93.12 198 GLY A C 1
ATOM 1548 O O . GLY A 1 198 ? -8.5 1.233 4.602 1 93.12 198 GLY A O 1
ATOM 1549 N N . ARG A 1 199 ? -6.93 -0.297 4.23 1 92.94 199 ARG A N 1
ATOM 1550 C CA . ARG A 1 199 ? -7.875 -1.305 3.76 1 92.94 199 ARG A CA 1
ATOM 1551 C C . ARG A 1 199 ? -8.82 -1.731 4.875 1 92.94 199 ARG A C 1
ATOM 1553 O O . ARG A 1 199 ? -10.031 -1.853 4.66 1 92.94 199 ARG A O 1
ATOM 1560 N N . ASP A 1 200 ? -8.258 -1.922 6.062 1 94.44 200 ASP A N 1
ATOM 1561 C CA . ASP A 1 200 ? -9.062 -2.277 7.227 1 94.44 200 ASP A CA 1
ATOM 1562 C C . ASP A 1 200 ? -10.086 -1.184 7.543 1 94.44 200 ASP A C 1
ATOM 1564 O O . ASP A 1 200 ? -11.211 -1.477 7.949 1 94.44 200 ASP A O 1
ATOM 1568 N N . ALA A 1 201 ? -9.648 0.009 7.383 1 96.56 201 ALA A N 1
ATOM 1569 C CA . ALA A 1 201 ? -10.516 1.135 7.715 1 96.56 201 ALA A CA 1
ATOM 1570 C C . ALA A 1 201 ? -11.805 1.095 6.895 1 96.56 201 ALA A C 1
ATOM 1572 O O . ALA A 1 201 ? -12.891 1.345 7.422 1 96.56 201 ALA A O 1
ATOM 1573 N N . VAL A 1 202 ? -11.688 0.756 5.66 1 96.88 202 VAL A N 1
ATOM 1574 C CA . VAL A 1 202 ? -12.852 0.654 4.785 1 96.88 202 VAL A CA 1
ATOM 1575 C C . VAL A 1 202 ? -13.758 -0.479 5.262 1 96.88 202 VAL A C 1
ATOM 1577 O O . VAL A 1 202 ? -14.969 -0.296 5.406 1 96.88 202 VAL A O 1
ATOM 1580 N N . ARG A 1 203 ? -13.188 -1.638 5.535 1 96.19 203 ARG A N 1
ATOM 1581 C CA . ARG A 1 203 ? -13.945 -2.783 6.031 1 96.19 203 ARG A CA 1
ATOM 1582 C C . ARG A 1 203 ? -14.664 -2.439 7.332 1 96.19 203 ARG A C 1
ATOM 1584 O O . ARG A 1 203 ? -15.859 -2.719 7.477 1 96.19 203 ARG A O 1
ATOM 1591 N N . LEU A 1 204 ? -13.938 -1.819 8.242 1 97.38 204 LEU A N 1
ATOM 1592 C CA . LEU A 1 204 ? -14.484 -1.468 9.555 1 97.38 204 LEU A CA 1
ATOM 1593 C C . LEU A 1 204 ? -15.695 -0.55 9.406 1 97.38 204 LEU A C 1
ATOM 1595 O O . LEU A 1 204 ? -16.688 -0.702 10.125 1 97.38 204 LEU A O 1
ATOM 1599 N N . TRP A 1 205 ? -15.664 0.39 8.539 1 98.19 205 TRP A N 1
ATOM 1600 C CA . TRP A 1 205 ? -16.781 1.293 8.328 1 98.19 205 TRP A C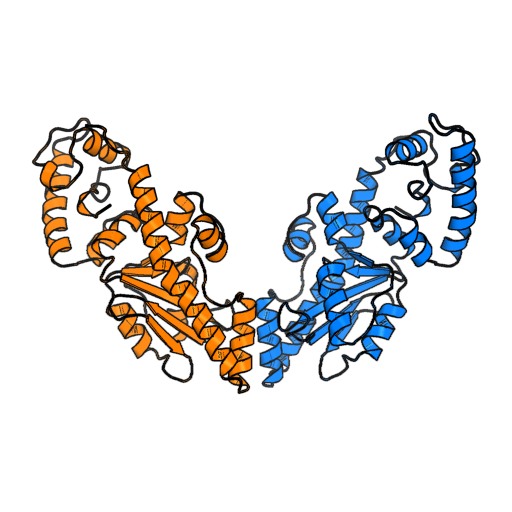A 1
ATOM 1601 C C . TRP A 1 205 ? -18.031 0.522 7.898 1 98.19 205 TRP A C 1
ATOM 1603 O O . TRP A 1 205 ? -19.109 0.72 8.453 1 98.19 205 TRP A O 1
ATOM 1613 N N . TYR A 1 206 ? -17.875 -0.401 6.953 1 96.44 206 TYR A N 1
ATOM 1614 C CA . TYR A 1 206 ? -19.047 -1.108 6.426 1 96.44 206 TYR A CA 1
ATOM 1615 C C . TYR A 1 206 ? -19.562 -2.121 7.438 1 96.44 206 TYR A C 1
ATOM 1617 O O . TYR A 1 206 ? -20.766 -2.363 7.512 1 96.44 206 TYR A O 1
ATOM 1625 N N . GLU A 1 207 ? -18.641 -2.691 8.211 1 95.88 207 GLU A N 1
ATOM 1626 C CA . GLU A 1 207 ? -19.094 -3.529 9.32 1 95.88 207 GLU A CA 1
ATOM 1627 C C . GLU A 1 207 ? -19.938 -2.732 10.305 1 95.88 207 GLU A C 1
ATOM 1629 O O . GLU A 1 207 ? -20.938 -3.236 10.812 1 95.88 207 GLU A O 1
ATOM 1634 N N . TYR A 1 208 ? -19.562 -1.529 10.594 1 98.25 208 TYR A N 1
ATOM 1635 C CA . TYR A 1 208 ? -20.344 -0.633 11.43 1 98.25 208 TYR A CA 1
ATOM 1636 C C . TYR A 1 208 ? -21.703 -0.359 10.812 1 98.25 208 TYR A C 1
ATOM 1638 O O . TYR A 1 208 ? -22.734 -0.439 11.484 1 98.25 208 TYR A O 1
ATOM 1646 N N . GLU A 1 209 ? -21.688 -0.055 9.484 1 96.25 209 GLU A N 1
ATOM 1647 C CA . GLU A 1 209 ? -22.953 0.209 8.781 1 96.25 209 GLU A CA 1
ATOM 1648 C C . GLU A 1 209 ? -23.875 -0.998 8.852 1 96.25 209 GLU A C 1
ATOM 1650 O O . GLU A 1 209 ? -25.109 -0.845 8.852 1 96.25 209 GLU A O 1
ATOM 1655 N N . ASP A 1 210 ? -23.297 -2.174 9.008 1 93.44 210 ASP A N 1
ATOM 1656 C CA . ASP A 1 210 ? -24.062 -3.414 9.086 1 93.44 210 ASP A CA 1
ATOM 1657 C C . ASP A 1 210 ? -24.5 -3.705 10.516 1 93.44 210 ASP A C 1
ATOM 1659 O O . ASP A 1 210 ? -25.094 -4.754 10.789 1 93.44 210 ASP A O 1
ATOM 1663 N N . GLY A 1 211 ? -24.062 -2.855 11.438 1 95.44 211 GLY A N 1
ATOM 1664 C CA . GLY A 1 211 ? -24.609 -2.961 12.781 1 95.44 211 GLY A CA 1
ATOM 1665 C C . GLY A 1 211 ? -23.562 -3.279 13.828 1 95.44 211 GLY A C 1
ATOM 1666 O O . GLY A 1 211 ? -23.875 -3.426 15.016 1 95.44 211 GLY A O 1
ATOM 1667 N N . ASP A 1 212 ? -22.25 -3.336 13.492 1 96.5 212 ASP A N 1
ATOM 1668 C CA . ASP A 1 212 ? -21.203 -3.672 14.445 1 96.5 212 ASP A CA 1
ATOM 1669 C C . ASP A 1 212 ? -20.594 -2.412 15.07 1 96.5 212 ASP A C 1
ATOM 1671 O O . ASP A 1 212 ? -19.625 -1.865 14.562 1 96.5 212 ASP A O 1
ATOM 1675 N N . GLU A 1 213 ? -21.047 -2.033 16.203 1 97.56 213 GLU A N 1
ATOM 1676 C CA . GLU A 1 213 ? -20.594 -0.812 16.875 1 97.56 213 GLU A CA 1
ATOM 1677 C C . GLU A 1 213 ? -19.125 -0.895 17.25 1 97.56 213 GLU A C 1
ATOM 1679 O O . GLU A 1 213 ? -18.422 0.117 17.25 1 97.56 213 GLU A O 1
ATOM 1684 N N . SER A 1 214 ? -18.641 -2.086 17.531 1 97.56 214 SER A N 1
ATOM 1685 C CA . SER A 1 214 ? -17.25 -2.26 17.906 1 97.56 214 SER A CA 1
ATOM 1686 C C . SER A 1 214 ? -16.312 -1.914 16.766 1 97.56 214 SER A C 1
ATOM 1688 O O . SER A 1 214 ? -15.195 -1.442 16.984 1 97.56 214 SER A O 1
ATOM 1690 N N . ALA A 1 215 ? -16.781 -2.105 15.516 1 97.38 215 ALA A N 1
ATOM 1691 C CA . ALA A 1 215 ? -16.016 -1.735 14.328 1 97.38 215 ALA A CA 1
ATOM 1692 C C . ALA A 1 215 ? -15.789 -0.227 14.273 1 97.38 215 ALA A C 1
ATOM 1694 O O . ALA A 1 215 ? -14.695 0.231 13.953 1 97.38 215 ALA A O 1
ATOM 1695 N N . LEU A 1 216 ? -16.812 0.491 14.656 1 98.31 216 LEU A N 1
ATOM 1696 C CA . LEU A 1 216 ? -16.672 1.943 14.688 1 98.31 216 LEU A CA 1
ATOM 1697 C C . LEU A 1 216 ? -15.672 2.371 15.758 1 98.31 216 LEU A C 1
ATOM 1699 O O . LEU A 1 216 ? -14.875 3.287 15.539 1 98.31 216 LEU A O 1
ATOM 1703 N N . GLU A 1 217 ? -15.727 1.688 16.875 1 97.94 217 GLU A N 1
ATOM 1704 C CA . GLU A 1 217 ? -14.781 2.008 17.953 1 97.94 217 GLU A CA 1
ATOM 1705 C C . GLU A 1 217 ? -13.344 1.83 17.484 1 97.94 217 GLU A C 1
ATOM 1707 O O . GLU A 1 217 ? -12.484 2.678 17.766 1 97.94 217 GLU A O 1
ATOM 1712 N N . THR A 1 218 ? -13.078 0.75 16.797 1 97.31 218 THR A N 1
ATOM 1713 C CA . THR A 1 218 ? -11.742 0.467 16.281 1 97.31 218 THR A CA 1
ATOM 1714 C C . THR A 1 218 ? -11.336 1.503 15.234 1 97.31 218 THR A C 1
ATOM 1716 O O . THR A 1 218 ? -10.203 1.987 15.242 1 97.31 218 THR A O 1
ATOM 1719 N N . LEU A 1 219 ? -12.25 1.845 14.344 1 98 219 LEU A N 1
ATOM 1720 C CA . LEU A 1 219 ? -12 2.826 13.297 1 98 219 LEU A CA 1
ATOM 1721 C C . LEU A 1 219 ? -11.656 4.188 13.898 1 98 219 LEU A C 1
ATOM 1723 O O . LEU A 1 219 ? -10.703 4.84 13.461 1 98 219 LEU A O 1
ATOM 1727 N N . VAL A 1 220 ? -12.391 4.566 14.859 1 98.25 220 VAL A N 1
ATOM 1728 C CA . VAL A 1 220 ? -12.188 5.848 15.523 1 98.25 220 VAL A CA 1
ATOM 1729 C C . VAL A 1 220 ? -10.836 5.855 16.234 1 98.25 220 VAL A C 1
ATOM 1731 O O . VAL A 1 220 ? -10.094 6.84 16.156 1 98.25 220 VAL A O 1
ATOM 1734 N N . SER A 1 221 ? -10.539 4.746 16.906 1 97.12 221 SER A N 1
ATOM 1735 C CA . SER A 1 221 ? -9.25 4.645 17.594 1 97.12 221 SER A CA 1
ATOM 1736 C C . SER A 1 221 ? -8.094 4.777 16.609 1 97.12 221 SER A C 1
ATOM 1738 O O . SER A 1 221 ? -7.098 5.449 16.891 1 97.12 221 SER A O 1
ATOM 1740 N N . TYR A 1 222 ? -8.203 4.145 15.508 1 96.56 222 TYR A N 1
ATOM 1741 C CA . TYR A 1 222 ? -7.199 4.211 14.453 1 96.56 222 TYR A CA 1
ATOM 1742 C C . TYR A 1 222 ? -7.008 5.645 13.969 1 96.56 222 TYR A C 1
ATOM 1744 O O . TYR A 1 222 ? -5.875 6.129 13.891 1 96.56 222 TYR A O 1
ATOM 1752 N N . ASN A 1 223 ? -8.125 6.312 13.664 1 98 223 ASN A N 1
ATOM 1753 C CA . ASN A 1 223 ? -8.086 7.695 13.195 1 98 223 ASN A CA 1
ATOM 1754 C C . ASN A 1 223 ? -7.5 8.625 14.25 1 98 223 ASN A C 1
ATOM 1756 O O . ASN A 1 223 ? -6.742 9.539 13.922 1 98 223 ASN A O 1
ATOM 1760 N N . ARG A 1 224 ? -7.832 8.383 15.438 1 97 224 ARG A N 1
ATOM 1761 C CA . ARG A 1 224 ? -7.336 9.195 16.547 1 97 224 ARG A CA 1
ATOM 1762 C C . ARG A 1 224 ? -5.824 9.047 16.703 1 97 224 ARG A C 1
ATOM 1764 O O . ARG A 1 224 ? -5.113 10.047 16.844 1 97 224 ARG A O 1
ATOM 1771 N N . ASP A 1 225 ? -5.348 7.84 16.641 1 95.81 225 ASP A N 1
ATOM 1772 C CA . ASP A 1 225 ? -3.914 7.598 16.781 1 95.81 225 ASP A CA 1
ATOM 1773 C C . ASP A 1 225 ? -3.135 8.305 15.672 1 95.81 225 ASP A C 1
ATOM 1775 O O . ASP A 1 225 ? -2.102 8.93 15.938 1 95.81 225 ASP A O 1
ATOM 1779 N N . ASP A 1 226 ? -3.652 8.203 14.398 1 96.94 226 ASP A N 1
ATOM 1780 C CA . ASP A 1 226 ? -3.002 8.836 13.258 1 96.94 226 ASP A CA 1
ATOM 1781 C C . ASP A 1 226 ? -2.949 10.352 13.43 1 96.94 226 ASP A C 1
ATOM 1783 O O . ASP A 1 226 ? -2.049 11.008 12.906 1 96.94 226 ASP A O 1
ATOM 1787 N N . THR A 1 227 ? -3.898 10.883 14.188 1 97.94 227 THR A N 1
ATOM 1788 C CA . THR A 1 227 ? -4.012 12.336 14.344 1 97.94 227 THR A CA 1
ATOM 1789 C C . THR A 1 227 ? -3.152 12.82 15.508 1 97.94 227 THR A C 1
ATOM 1791 O O . THR A 1 227 ? -2.352 13.742 15.352 1 97.94 227 THR A O 1
ATOM 1794 N N . VAL A 1 228 ? -3.25 12.164 16.656 1 97.31 228 VAL A N 1
ATOM 1795 C CA . VAL A 1 228 ? -2.547 12.586 17.859 1 97.31 228 VAL A CA 1
ATOM 1796 C C . VAL A 1 228 ? -1.039 12.469 17.656 1 97.31 228 VAL A C 1
ATOM 1798 O O . VAL A 1 228 ? -0.274 13.328 18.094 1 97.31 228 VAL A O 1
ATOM 1801 N N . ASN A 1 229 ? -0.652 11.492 16.938 1 96.81 229 ASN A N 1
ATOM 1802 C CA . ASN A 1 229 ? 0.769 11.25 16.703 1 96.81 229 ASN A CA 1
ATOM 1803 C C . ASN A 1 229 ? 1.392 12.352 15.844 1 96.81 229 ASN A C 1
ATOM 1805 O O . ASN A 1 229 ? 2.613 12.516 15.836 1 96.81 229 ASN A O 1
ATOM 1809 N N . LEU A 1 230 ? 0.553 13.062 15.102 1 98.38 230 LEU A N 1
ATOM 1810 C CA . LEU A 1 230 ? 1.06 14.156 14.281 1 98.38 230 LEU A CA 1
ATOM 1811 C C . LEU A 1 230 ? 1.765 15.195 15.141 1 98.38 230 LEU A C 1
ATOM 1813 O O . LEU A 1 230 ? 2.738 15.812 14.703 1 98.38 230 LEU A O 1
ATOM 1817 N N . ARG A 1 231 ? 1.262 15.414 16.328 1 97.5 231 ARG A N 1
ATOM 1818 C CA . ARG A 1 231 ? 1.896 16.391 17.203 1 97.5 231 ARG A CA 1
ATOM 1819 C C . ARG A 1 231 ? 3.324 15.977 17.547 1 97.5 231 ARG A C 1
ATOM 1821 O O . ARG A 1 231 ? 4.246 16.781 17.469 1 97.5 231 ARG A O 1
ATOM 1828 N N . THR A 1 232 ? 3.461 14.711 17.875 1 96.44 232 THR A N 1
ATOM 1829 C CA . THR A 1 232 ? 4.785 14.195 18.203 1 96.44 232 THR A CA 1
ATOM 1830 C C . THR A 1 232 ? 5.723 14.32 17 1 96.44 232 THR A C 1
ATOM 1832 O O . THR A 1 232 ? 6.883 14.711 17.156 1 96.44 232 THR A O 1
ATOM 1835 N N . ILE A 1 233 ? 5.215 14.016 15.875 1 98.19 233 ILE A N 1
ATOM 1836 C CA . ILE A 1 233 ? 6.016 14.086 14.656 1 98.19 233 ILE A CA 1
ATOM 1837 C C . ILE A 1 233 ? 6.402 15.539 14.375 1 98.19 233 ILE A C 1
ATOM 1839 O O . ILE A 1 233 ? 7.559 15.836 14.062 1 98.19 233 ILE A O 1
ATOM 1843 N N . ALA A 1 234 ? 5.449 16.422 14.508 1 98.38 234 ALA A N 1
ATOM 1844 C CA . ALA A 1 234 ? 5.715 17.844 14.273 1 98.38 234 ALA A CA 1
ATOM 1845 C C . ALA A 1 234 ? 6.801 18.359 15.219 1 98.38 234 ALA A C 1
ATOM 1847 O O . ALA A 1 234 ? 7.738 19.031 14.789 1 98.38 234 ALA A O 1
ATOM 1848 N N . ASP A 1 235 ? 6.727 17.953 16.469 1 97.62 235 ASP A N 1
ATOM 1849 C CA . ASP A 1 235 ? 7.707 18.375 17.469 1 97.62 235 ASP A CA 1
ATOM 1850 C C . ASP A 1 235 ? 9.102 17.891 17.109 1 97.62 235 ASP A C 1
ATOM 1852 O O . ASP A 1 235 ? 10.07 18.656 17.141 1 97.62 235 ASP A O 1
ATOM 1856 N N . GLU A 1 236 ? 9.148 16.672 16.719 1 97.25 236 GLU A N 1
ATOM 1857 C CA . GLU A 1 236 ? 10.438 16.047 16.438 1 97.25 236 GLU A CA 1
ATOM 1858 C C . GLU A 1 236 ? 11.047 16.594 15.156 1 97.25 236 GLU A C 1
ATOM 1860 O O . GLU A 1 236 ? 12.227 16.938 15.117 1 97.25 236 GLU A O 1
ATOM 1865 N N . VAL A 1 237 ? 10.266 16.688 14.156 1 97.69 237 VAL A N 1
ATOM 1866 C CA . VAL A 1 237 ? 10.781 17.031 12.836 1 97.69 237 VAL A CA 1
ATOM 1867 C C . VAL A 1 237 ? 11.18 18.5 12.797 1 97.69 237 VAL A C 1
ATOM 1869 O O . VAL A 1 237 ? 12.203 18.859 12.211 1 97.69 237 VAL A O 1
ATOM 1872 N N . THR A 1 238 ? 10.422 19.328 13.414 1 97.19 238 THR A N 1
ATOM 1873 C CA . THR A 1 238 ? 10.773 20.75 13.43 1 97.19 238 THR A CA 1
ATOM 1874 C C . THR A 1 238 ? 12.016 20.984 14.281 1 97.19 238 THR A C 1
ATOM 1876 O O . THR A 1 238 ? 12.844 21.828 13.953 1 97.19 238 THR A O 1
ATOM 1879 N N . SER A 1 239 ? 12.164 20.234 15.336 1 95.56 239 SER A N 1
ATOM 1880 C CA . SER A 1 239 ? 13.359 20.328 16.156 1 95.56 239 SER A CA 1
ATOM 1881 C C . SER A 1 239 ? 14.602 19.906 15.383 1 95.56 239 SER A C 1
ATOM 1883 O O . SER A 1 239 ? 15.633 20.578 15.43 1 95.56 239 SER A O 1
ATOM 1885 N N . ARG A 1 240 ? 14.484 18.859 14.672 1 95.56 240 ARG A N 1
ATOM 1886 C CA . ARG A 1 240 ? 15.609 18.359 13.891 1 95.56 240 ARG A CA 1
ATOM 1887 C C . ARG A 1 240 ? 15.977 19.328 12.773 1 95.56 240 ARG A C 1
ATOM 1889 O O . ARG A 1 240 ? 17.156 19.609 12.547 1 95.56 240 ARG A O 1
ATOM 1896 N N . LEU A 1 241 ? 14.984 19.844 12.164 1 95.81 241 LEU A N 1
ATOM 1897 C CA . LEU A 1 241 ? 15.234 20.781 11.078 1 95.81 241 LEU A CA 1
ATOM 1898 C C . LEU A 1 241 ? 15.906 22.047 11.602 1 95.81 241 LEU A C 1
ATOM 1900 O O . LEU A 1 241 ? 16.766 22.609 10.938 1 95.81 241 LEU A O 1
ATOM 1904 N N . HIS A 1 242 ? 15.484 22.438 12.742 1 91.56 242 HIS A N 1
ATOM 1905 C CA . HIS A 1 242 ? 16.109 23.594 13.359 1 91.56 242 HIS A CA 1
ATOM 1906 C C . HIS A 1 242 ? 17.609 23.359 13.594 1 91.56 242 HIS A C 1
ATOM 1908 O O . HIS A 1 242 ? 18.438 24.203 13.266 1 91.56 242 HIS A O 1
ATOM 1914 N N . ARG A 1 243 ? 17.938 22.219 14.078 1 91.31 243 ARG A N 1
ATOM 1915 C CA . ARG A 1 243 ? 19.328 21.891 14.367 1 91.31 243 ARG A CA 1
ATOM 1916 C C . ARG A 1 243 ? 20.156 21.812 13.086 1 91.31 243 ARG A C 1
ATOM 1918 O O . ARG A 1 243 ? 21.312 22.219 13.062 1 91.31 243 ARG A O 1
ATOM 1925 N N . GLU A 1 244 ? 19.484 21.375 12.094 1 89.81 244 GLU A N 1
ATOM 1926 C CA . GLU A 1 244 ? 20.203 21.203 10.836 1 89.81 244 GLU A CA 1
ATOM 1927 C C . GLU A 1 244 ? 20.375 22.547 10.125 1 89.81 244 GLU A C 1
ATOM 1929 O O . GLU A 1 244 ? 21.406 22.781 9.469 1 89.81 244 GLU A O 1
ATOM 1934 N N . THR A 1 245 ? 19.438 23.328 10.242 1 86.19 245 THR A N 1
ATOM 1935 C CA . THR A 1 245 ? 19.453 24.609 9.547 1 86.19 245 THR A CA 1
ATOM 1936 C C . THR A 1 245 ? 20.344 25.609 10.273 1 86.19 245 THR A C 1
ATOM 1938 O O . THR A 1 245 ? 21.047 26.391 9.641 1 86.19 245 THR A O 1
ATOM 1941 N N . PHE A 1 246 ? 20.312 25.594 11.586 1 82.44 246 PHE A N 1
ATOM 1942 C CA . PHE A 1 246 ? 21.094 26.531 12.391 1 82.44 246 PHE A CA 1
ATOM 1943 C C . PHE A 1 246 ? 21.938 25.781 13.414 1 82.44 246 PHE A C 1
ATOM 1945 O O . PHE A 1 246 ? 21.594 25.734 14.602 1 82.44 246 PHE A O 1
ATOM 1952 N N . PRO A 1 247 ? 23.031 25.156 12.938 1 71.5 247 PRO A N 1
ATOM 1953 C CA . PRO A 1 247 ? 23.891 24.422 13.883 1 71.5 247 PRO A CA 1
ATOM 1954 C C . PRO A 1 247 ? 24.453 25.312 14.977 1 71.5 247 PRO A C 1
ATOM 1956 O O . PRO A 1 247 ? 24.609 26.516 14.781 1 71.5 247 PRO A O 1
ATOM 1959 N N . SER A 1 248 ? 24.281 24.828 16.328 1 62.59 248 SER A N 1
ATOM 1960 C CA . SER A 1 248 ? 24.781 25.578 17.484 1 62.59 248 SER A CA 1
ATOM 1961 C C . SER A 1 248 ? 26.062 26.328 17.156 1 62.59 248 SER A C 1
ATOM 1963 O O . SER A 1 248 ? 26.984 25.766 16.562 1 62.59 248 SER A O 1
ATOM 1965 N N . VAL A 1 249 ? 25.938 27.641 16.953 1 51.09 249 VAL A N 1
ATOM 1966 C CA . VAL A 1 249 ? 27.156 28.453 16.938 1 51.09 249 VAL A CA 1
ATOM 1967 C C . VAL A 1 249 ? 27.828 28.391 18.297 1 51.09 249 VAL A C 1
ATOM 1969 O O . VAL A 1 249 ? 27.188 28.562 19.344 1 51.09 249 VAL A O 1
ATOM 1972 N N . ASP A 1 250 ? 28.594 27.281 18.516 1 41.62 250 ASP A N 1
ATOM 1973 C CA . ASP A 1 250 ? 29.484 27.359 19.672 1 41.62 250 ASP A CA 1
ATOM 1974 C C . ASP A 1 250 ? 29.953 28.797 19.891 1 41.62 250 ASP A C 1
ATOM 1976 O O . ASP A 1 250 ? 30.484 29.438 18.984 1 41.62 250 ASP A O 1
ATOM 1980 N N . GLY A 1 251 ? 29.203 29.641 20.594 1 30.48 251 GLY A N 1
ATOM 1981 C CA . GLY A 1 251 ? 30.031 30.641 21.234 1 30.48 251 GLY A CA 1
ATOM 1982 C C . GLY A 1 251 ? 31.281 30.078 21.875 1 30.48 251 GLY A C 1
ATOM 1983 O O . GLY A 1 251 ? 31.328 28.891 22.219 1 30.48 251 GLY A O 1
ATOM 1984 N N . MET B 1 1 ? 12.047 -23.109 -21.531 1 76.38 1 MET B N 1
ATOM 1985 C CA . MET B 1 1 ? 12.742 -24.172 -20.797 1 76.38 1 MET B CA 1
ATOM 1986 C C . MET B 1 1 ? 11.758 -25.25 -20.344 1 76.38 1 MET B C 1
ATOM 1988 O O . MET B 1 1 ? 10.648 -24.938 -19.906 1 76.38 1 MET B O 1
ATOM 1992 N N . ARG B 1 2 ? 12.242 -26.438 -20.672 1 91.19 2 ARG B N 1
ATOM 1993 C CA . ARG B 1 2 ? 11.469 -27.625 -20.281 1 91.19 2 ARG B CA 1
ATOM 1994 C C . ARG B 1 2 ? 12.203 -28.422 -19.219 1 91.19 2 ARG B C 1
ATOM 1996 O O . ARG B 1 2 ? 13.383 -28.172 -18.938 1 91.19 2 ARG B O 1
ATOM 2003 N N . ILE B 1 3 ? 11.438 -29.219 -18.562 1 97.12 3 ILE B N 1
ATOM 2004 C CA . ILE B 1 3 ? 11.969 -30.094 -17.531 1 97.12 3 ILE B CA 1
ATOM 2005 C C . ILE B 1 3 ? 13.109 -30.938 -18.094 1 97.12 3 ILE B C 1
ATOM 2007 O O . ILE B 1 3 ? 14.102 -31.188 -17.391 1 97.12 3 ILE B O 1
ATOM 2011 N N . GLU B 1 4 ? 13.062 -31.203 -19.359 1 97 4 GLU B N 1
ATOM 2012 C CA . GLU B 1 4 ? 14.023 -32.094 -20.016 1 97 4 GLU B CA 1
ATOM 2013 C C . GLU B 1 4 ? 15.375 -31.391 -20.172 1 97 4 GLU B C 1
ATOM 2015 O O . GLU B 1 4 ? 16.391 -32.031 -20.453 1 97 4 GLU B O 1
ATOM 2020 N N . ASN B 1 5 ? 15.43 -30.172 -19.984 1 95.5 5 ASN B N 1
ATOM 2021 C CA . ASN B 1 5 ? 16.672 -29.422 -20.078 1 95.5 5 ASN B CA 1
ATOM 2022 C C . ASN B 1 5 ? 17.375 -29.344 -18.719 1 95.5 5 ASN B C 1
ATOM 2024 O O . ASN B 1 5 ? 18.453 -28.75 -18.609 1 95.5 5 ASN B O 1
ATOM 2028 N N . SER B 1 6 ? 16.844 -30 -17.719 1 96.38 6 SER B N 1
ATOM 2029 C CA . SER B 1 6 ? 17.297 -29.75 -16.359 1 96.38 6 SER B CA 1
ATOM 2030 C C . SER B 1 6 ? 17.969 -30.984 -15.773 1 96.38 6 SER B C 1
ATOM 2032 O O . SER B 1 6 ? 17.469 -32.094 -15.922 1 96.38 6 SER B O 1
ATOM 2034 N N . PHE B 1 7 ? 19.078 -30.797 -15.102 1 96.69 7 PHE B N 1
ATOM 2035 C CA . PHE B 1 7 ? 19.812 -31.859 -14.438 1 96.69 7 PHE B CA 1
ATOM 2036 C C . PHE B 1 7 ? 19.969 -31.578 -12.945 1 96.69 7 PHE B C 1
ATOM 2038 O O . PHE B 1 7 ? 20.406 -32.438 -12.18 1 96.69 7 PHE B O 1
ATOM 2045 N N . ILE B 1 8 ? 19.422 -30.484 -12.516 1 96.19 8 ILE B N 1
ATOM 2046 C CA . ILE B 1 8 ? 19.641 -29.953 -11.172 1 96.19 8 ILE B CA 1
ATOM 2047 C C . ILE B 1 8 ? 18.922 -30.828 -10.148 1 96.19 8 ILE B C 1
ATOM 2049 O O . ILE B 1 8 ? 19.281 -30.859 -8.969 1 96.19 8 ILE B O 1
ATOM 2053 N N . PRO B 1 9 ? 17.875 -31.641 -10.492 1 97.12 9 PRO B N 1
ATOM 2054 C CA . PRO B 1 9 ? 17.25 -32.5 -9.492 1 97.12 9 PRO B CA 1
ATOM 2055 C C . PRO B 1 9 ? 18.141 -33.688 -9.086 1 97.12 9 PRO B C 1
ATOM 2057 O O . PRO B 1 9 ? 17.844 -34.375 -8.102 1 97.12 9 PRO B O 1
ATOM 2060 N N . VAL B 1 10 ? 19.156 -33.906 -9.828 1 97.31 10 VAL B N 1
ATOM 2061 C CA . VAL B 1 10 ? 20.016 -35.062 -9.586 1 97.31 10 VAL B CA 1
ATOM 2062 C C . VAL B 1 10 ? 20.984 -34.75 -8.438 1 97.31 10 VAL B C 1
ATOM 2064 O O . VAL B 1 10 ? 21.641 -33.719 -8.438 1 97.31 10 VAL B O 1
ATOM 2067 N N . ARG B 1 11 ? 20.984 -35.688 -7.488 1 95.5 11 ARG B N 1
ATOM 2068 C CA . ARG B 1 11 ? 21.938 -35.531 -6.398 1 95.5 11 ARG B CA 1
ATOM 2069 C C . ARG B 1 11 ? 23.359 -35.406 -6.934 1 95.5 11 ARG B C 1
ATOM 2071 O O . ARG B 1 11 ? 23.797 -36.219 -7.754 1 95.5 11 ARG B O 1
ATOM 2078 N N . GLY B 1 12 ? 24.016 -34.312 -6.477 1 93.81 12 GLY B N 1
ATOM 2079 C CA . GLY B 1 12 ? 25.406 -34.125 -6.887 1 93.81 12 GLY B CA 1
ATOM 2080 C C . GLY B 1 12 ? 25.531 -33.156 -8.07 1 93.81 12 GLY B C 1
ATOM 2081 O O . GLY B 1 12 ? 26.641 -32.781 -8.453 1 93.81 12 GLY B O 1
ATOM 2082 N N . VAL B 1 13 ? 24.453 -32.844 -8.648 1 96.06 13 VAL B N 1
ATOM 2083 C CA . VAL B 1 13 ? 24.484 -31.906 -9.773 1 96.06 13 VAL B CA 1
ATOM 2084 C C . VAL B 1 13 ? 24.016 -30.531 -9.328 1 96.06 13 VAL B C 1
ATOM 2086 O O . VAL B 1 13 ? 22.812 -30.297 -9.18 1 96.06 13 VAL B O 1
ATOM 2089 N N . GLY B 1 14 ? 24.969 -29.594 -9.164 1 94.31 14 GLY B N 1
ATOM 2090 C CA . GLY B 1 14 ? 24.641 -28.203 -8.891 1 94.31 14 GLY B CA 1
ATOM 2091 C C . GLY B 1 14 ? 24.578 -27.359 -10.141 1 94.31 14 GLY B C 1
ATOM 2092 O O . GLY B 1 14 ? 24.656 -27.875 -11.258 1 94.31 14 GLY B O 1
ATOM 2093 N N . THR B 1 15 ? 24.438 -26.156 -9.898 1 92.56 15 THR B N 1
ATOM 2094 C CA . THR B 1 15 ? 24.312 -25.203 -11 1 92.56 15 THR B CA 1
ATOM 2095 C C . THR B 1 15 ? 25.562 -25.219 -11.875 1 92.56 15 THR B C 1
ATOM 2097 O O . THR B 1 15 ? 25.469 -25.172 -13.102 1 92.56 15 THR B O 1
ATOM 2100 N N . ALA B 1 16 ? 26.703 -25.312 -11.281 1 92.31 16 ALA B N 1
ATOM 2101 C CA . ALA B 1 16 ? 27.953 -25.344 -12.023 1 92.31 16 ALA B CA 1
ATOM 2102 C C . ALA B 1 16 ? 28.062 -26.594 -12.891 1 92.31 16 ALA B C 1
ATOM 2104 O O . ALA B 1 16 ? 28.438 -26.516 -14.062 1 92.31 16 ALA B O 1
ATOM 2105 N N . THR B 1 17 ? 27.75 -27.672 -12.289 1 93.88 17 THR B N 1
ATOM 2106 C CA . THR B 1 17 ? 27.797 -28.922 -13.031 1 93.88 17 THR B CA 1
ATOM 2107 C C . THR B 1 17 ? 26.812 -28.906 -14.188 1 93.88 17 THR B C 1
ATOM 2109 O O . THR B 1 17 ? 27.125 -29.359 -15.289 1 93.88 17 THR B O 1
ATOM 2112 N N . GLU B 1 18 ? 25.609 -28.453 -13.938 1 95.12 18 GLU B N 1
ATOM 2113 C CA . GLU B 1 18 ? 24.609 -28.375 -15 1 95.12 18 GLU B CA 1
ATOM 2114 C C . GLU B 1 18 ? 25.094 -27.484 -16.141 1 95.12 18 GLU B C 1
ATOM 2116 O O . GLU B 1 18 ? 24.906 -27.812 -17.312 1 95.12 18 GLU B O 1
ATOM 2121 N N . ARG B 1 19 ? 25.703 -26.406 -15.828 1 91.75 19 ARG B N 1
ATOM 2122 C CA . ARG B 1 19 ? 26.25 -25.516 -16.844 1 91.75 19 ARG B CA 1
ATOM 2123 C C . ARG B 1 19 ? 27.312 -26.234 -17.688 1 91.75 19 ARG B C 1
ATOM 2125 O O . ARG B 1 19 ? 27.344 -26.062 -18.906 1 91.75 19 ARG B O 1
ATOM 2132 N N . ARG B 1 20 ? 28.125 -26.969 -17.047 1 91.75 20 ARG B N 1
ATOM 2133 C CA . ARG B 1 20 ? 29.156 -27.719 -17.766 1 91.75 20 ARG B CA 1
ATOM 2134 C C . ARG B 1 20 ? 28.531 -28.734 -18.719 1 91.75 20 ARG B C 1
ATOM 2136 O O . ARG B 1 20 ? 29.031 -28.953 -19.812 1 91.75 20 ARG B O 1
ATOM 2143 N N . LEU B 1 21 ? 27.5 -29.328 -18.203 1 93.5 21 LEU B N 1
ATOM 2144 C CA . LEU B 1 21 ? 26.781 -30.25 -19.078 1 93.5 21 LEU B CA 1
ATOM 2145 C C . LEU B 1 21 ? 26.281 -29.531 -20.344 1 93.5 21 LEU B C 1
ATOM 2147 O O . LEU B 1 21 ? 26.531 -29.984 -21.453 1 93.5 21 LEU B O 1
ATOM 2151 N N . TRP B 1 22 ? 25.672 -28.438 -20.219 1 93.12 22 TRP B N 1
ATOM 2152 C CA . TRP B 1 22 ? 25.125 -27.672 -21.328 1 93.12 22 TRP B CA 1
ATOM 2153 C C . TRP B 1 22 ? 26.25 -27.219 -22.281 1 93.12 22 TRP B C 1
ATOM 2155 O O . TRP B 1 22 ? 26.125 -27.328 -23.5 1 93.12 22 TRP B O 1
ATOM 2165 N N . GLU B 1 23 ? 27.344 -26.797 -21.719 1 90.31 23 GLU B N 1
ATOM 2166 C CA . GLU B 1 23 ? 28.484 -26.328 -22.5 1 90.31 23 GLU B CA 1
ATOM 2167 C C . GLU B 1 23 ? 29.094 -27.469 -23.312 1 90.31 23 GLU B C 1
ATOM 2169 O O . GLU B 1 23 ? 29.688 -27.234 -24.375 1 90.31 23 GLU B O 1
ATOM 2174 N N . SER B 1 24 ? 28.953 -28.672 -22.828 1 91.62 24 SER B N 1
ATOM 2175 C CA . SER B 1 24 ? 29.5 -29.844 -23.5 1 91.62 24 SER B CA 1
ATOM 2176 C C . SER B 1 24 ? 28.547 -30.359 -24.562 1 91.62 24 SER B C 1
ATOM 2178 O O . SER B 1 24 ? 28.797 -31.391 -25.203 1 91.62 24 SER B O 1
ATOM 2180 N N . GLY B 1 25 ? 27.359 -29.688 -24.641 1 90.62 25 GLY B N 1
ATOM 2181 C CA . GLY B 1 25 ? 26.406 -30.031 -25.688 1 90.62 25 GLY B CA 1
ATOM 2182 C C . GLY B 1 25 ? 25.234 -30.859 -25.188 1 90.62 25 GLY B C 1
ATOM 2183 O O . GLY B 1 25 ? 24.328 -31.203 -25.953 1 90.62 25 GLY B O 1
ATOM 2184 N N . VAL B 1 26 ? 25.266 -31.172 -23.938 1 93.88 26 VAL B N 1
ATOM 2185 C CA . VAL B 1 26 ? 24.156 -31.922 -23.344 1 93.88 26 VAL B CA 1
ATOM 2186 C C . VAL B 1 26 ? 23.109 -30.938 -22.812 1 93.88 26 VAL B C 1
ATOM 2188 O O . VAL B 1 26 ? 23.094 -30.609 -21.625 1 93.88 26 VAL B O 1
ATOM 2191 N N . THR B 1 27 ? 22.25 -30.578 -23.703 1 93.12 27 THR B N 1
ATOM 2192 C CA . THR B 1 27 ? 21.297 -29.516 -23.359 1 93.12 27 THR B CA 1
ATOM 2193 C C . THR B 1 27 ? 19.938 -30.109 -23.016 1 93.12 27 THR B C 1
ATOM 2195 O O . THR B 1 27 ? 19.062 -29.406 -22.5 1 93.12 27 THR B O 1
ATOM 2198 N N . GLU B 1 28 ? 19.766 -31.406 -23.344 1 95.12 28 GLU B N 1
ATOM 2199 C CA . GLU B 1 28 ? 18.547 -32.125 -22.969 1 95.12 28 GLU B CA 1
ATOM 2200 C C . GLU B 1 28 ? 18.859 -33.562 -22.609 1 95.12 28 GLU B C 1
ATOM 2202 O O . GLU B 1 28 ? 19.953 -34.062 -22.875 1 95.12 28 GLU B O 1
ATOM 2207 N N . TRP B 1 29 ? 17.906 -34.219 -22.062 1 96.31 29 TRP B N 1
ATOM 2208 C CA . TRP B 1 29 ? 18.078 -35.531 -21.484 1 96.31 29 TRP B CA 1
ATOM 2209 C C . TRP B 1 29 ? 18.578 -36.531 -22.531 1 96.31 29 TRP B C 1
ATOM 2211 O O . TRP B 1 29 ? 19.484 -37.312 -22.281 1 96.31 29 TRP B O 1
ATOM 2221 N N . ASP B 1 30 ? 18.078 -36.469 -23.766 1 94.25 30 ASP B N 1
ATOM 2222 C CA . ASP B 1 30 ? 18.359 -37.438 -24.812 1 94.25 30 ASP B CA 1
ATOM 2223 C C . ASP B 1 30 ? 19.812 -37.344 -25.281 1 94.25 30 ASP B C 1
ATOM 2225 O O . ASP B 1 30 ? 20.328 -38.25 -25.938 1 94.25 30 ASP B O 1
ATOM 2229 N N . GLU B 1 31 ? 20.469 -36.25 -24.922 1 94 31 GLU B N 1
ATOM 2230 C CA . GLU B 1 31 ? 21.828 -36 -25.375 1 94 31 GLU B CA 1
ATOM 2231 C C . GLU B 1 31 ? 22.859 -36.5 -24.344 1 94 31 GLU B C 1
ATOM 2233 O O . GLU B 1 31 ? 24.062 -36.469 -24.609 1 94 31 GLU B O 1
ATOM 2238 N N . PHE B 1 32 ? 22.422 -36.875 -23.219 1 93.94 32 PHE B N 1
ATOM 2239 C CA . PHE B 1 32 ? 23.375 -37.312 -22.203 1 93.94 32 PHE B CA 1
ATOM 2240 C C . PHE B 1 32 ? 24.078 -38.594 -22.609 1 93.94 32 PHE B C 1
ATOM 2242 O O . PHE B 1 32 ? 25.297 -38.625 -22.719 1 93.94 32 PHE B O 1
ATOM 2249 N N . GLY B 1 33 ? 23.375 -39.625 -23.078 1 84.75 33 GLY B N 1
ATOM 2250 C CA . GLY B 1 33 ? 23.859 -40.875 -23.594 1 84.75 33 GLY B CA 1
ATOM 2251 C C . GLY B 1 33 ? 25.156 -41.344 -22.969 1 84.75 33 GLY B C 1
ATOM 2252 O O . GLY B 1 33 ? 26.031 -41.875 -23.641 1 84.75 33 GLY B O 1
ATOM 2253 N N . GLY B 1 34 ? 25.344 -41.062 -21.766 1 77.94 34 GLY B N 1
ATOM 2254 C CA . GLY B 1 34 ? 26.594 -41.469 -21.125 1 77.94 34 GLY B CA 1
ATOM 2255 C C . GLY B 1 34 ? 27.75 -40.531 -21.469 1 77.94 34 GLY B C 1
ATOM 2256 O O . GLY B 1 34 ? 28.922 -40.969 -21.406 1 77.94 34 GLY B O 1
ATOM 2257 N N . ALA B 1 35 ? 27.391 -39.406 -21.766 1 76.06 35 ALA B N 1
ATOM 2258 C CA . ALA B 1 35 ? 28.406 -38.438 -22.141 1 76.06 35 ALA B CA 1
ATOM 2259 C C . ALA B 1 35 ? 29.438 -38.25 -21.031 1 76.06 35 ALA B C 1
ATOM 2261 O O . ALA B 1 35 ? 29.094 -38.312 -19.844 1 76.06 35 ALA B O 1
ATOM 2262 N N . SER B 1 36 ? 30.672 -38.125 -21.562 1 81 36 SER B N 1
ATOM 2263 C CA . SER B 1 36 ? 31.766 -37.781 -20.641 1 81 36 SER B CA 1
ATOM 2264 C C . SER B 1 36 ? 31.922 -36.281 -20.484 1 81 36 SER B C 1
ATOM 2266 O O . SER B 1 36 ? 32.281 -35.594 -21.438 1 81 36 SER B O 1
ATOM 2268 N N . VAL B 1 37 ? 31.484 -35.781 -19.391 1 85.06 37 VAL B N 1
ATOM 2269 C CA . VAL B 1 37 ? 31.562 -34.375 -19.078 1 85.06 37 VAL B CA 1
ATOM 2270 C C . VAL B 1 37 ? 32.469 -34.156 -17.875 1 85.06 37 VAL B C 1
ATOM 2272 O O . VAL B 1 37 ? 32.438 -34.938 -16.922 1 85.06 37 VAL B O 1
ATOM 2275 N N . ARG B 1 38 ? 33.469 -33 -18.047 1 81.94 38 ARG B N 1
ATOM 2276 C CA . ARG B 1 38 ? 34.344 -32.656 -16.938 1 81.94 38 ARG B CA 1
ATOM 2277 C C . ARG B 1 38 ? 33.562 -32.438 -15.648 1 81.94 38 ARG B C 1
ATOM 2279 O O . ARG B 1 38 ? 32.562 -31.703 -15.641 1 81.94 38 ARG B O 1
ATOM 2286 N N . GLY B 1 39 ? 33.875 -33.156 -14.672 1 82.69 39 GLY B N 1
ATOM 2287 C CA . GLY B 1 39 ? 33.25 -32.969 -13.375 1 82.69 39 GLY B CA 1
ATOM 2288 C C . GLY B 1 39 ? 32.125 -33.938 -13.109 1 82.69 39 GLY B C 1
ATOM 2289 O O . GLY B 1 39 ? 31.547 -33.938 -12.016 1 82.69 39 GLY B O 1
ATOM 2290 N N . VAL B 1 40 ? 31.812 -34.781 -14.047 1 93.31 40 VAL B N 1
ATOM 2291 C CA . VAL B 1 40 ? 30.781 -35.781 -13.891 1 93.31 40 VAL B CA 1
ATOM 2292 C C . VAL B 1 40 ? 31.422 -37.188 -13.875 1 93.31 40 VAL B C 1
ATOM 2294 O O . VAL B 1 40 ? 31.703 -37.75 -14.93 1 93.31 40 VAL B O 1
ATOM 2297 N N . GLY B 1 41 ? 31.656 -37.625 -12.664 1 91.88 41 GLY B N 1
ATOM 2298 C CA . GLY B 1 41 ? 32.219 -38.938 -12.516 1 91.88 41 GLY B CA 1
ATOM 2299 C C . GLY B 1 41 ? 31.234 -40.062 -12.773 1 91.88 41 GLY B C 1
ATOM 2300 O O . GLY B 1 41 ? 30.062 -39.781 -13.047 1 91.88 41 GLY B O 1
ATOM 2301 N N . ALA B 1 42 ? 31.719 -41.281 -12.641 1 92.88 42 ALA B N 1
ATOM 2302 C CA . ALA B 1 42 ? 30.906 -42.469 -12.969 1 92.88 42 ALA B CA 1
ATOM 2303 C C . ALA B 1 42 ? 29.672 -42.531 -12.078 1 92.88 42 ALA B C 1
ATOM 2305 O O . ALA B 1 42 ? 28.578 -42.906 -12.539 1 92.88 42 ALA B O 1
ATOM 2306 N N . THR B 1 43 ? 29.812 -42.156 -10.859 1 94.75 43 THR B N 1
ATOM 2307 C CA . THR B 1 43 ? 28.703 -42.219 -9.914 1 94.75 43 THR B CA 1
ATOM 2308 C C . THR B 1 43 ? 27.625 -41.219 -10.297 1 94.75 43 THR B C 1
ATOM 2310 O O . THR B 1 43 ? 26.438 -41.562 -10.398 1 94.75 43 THR B O 1
ATOM 2313 N N . THR B 1 44 ? 28.047 -40 -10.523 1 95.31 44 THR B N 1
ATOM 2314 C CA . THR B 1 44 ? 27.109 -38.938 -10.898 1 95.31 44 THR B CA 1
ATOM 2315 C C . THR B 1 44 ? 26.469 -39.25 -12.242 1 95.31 44 THR B C 1
ATOM 2317 O O . THR B 1 44 ? 25.266 -39 -12.43 1 95.31 44 THR B O 1
ATOM 2320 N N . ALA B 1 45 ? 27.234 -39.781 -13.125 1 95.5 45 ALA B N 1
ATOM 2321 C CA . ALA B 1 45 ? 26.703 -40.156 -14.43 1 95.5 45 ALA B CA 1
ATOM 2322 C C . ALA B 1 45 ? 25.594 -41.219 -14.281 1 95.5 45 ALA B C 1
ATOM 2324 O O . ALA B 1 45 ? 24.578 -41.156 -14.961 1 95.5 45 ALA B O 1
ATOM 2325 N N . GLY B 1 46 ? 25.875 -42.125 -13.43 1 95.5 46 GLY B N 1
ATOM 2326 C CA . GLY B 1 46 ? 24.875 -43.156 -13.141 1 95.5 46 GLY B CA 1
ATOM 2327 C C . GLY B 1 46 ? 23.594 -42.562 -12.57 1 95.5 46 GLY B C 1
ATOM 2328 O O . GLY B 1 46 ? 22.5 -43 -12.945 1 95.5 46 GLY B O 1
ATOM 2329 N N . ARG B 1 47 ? 23.75 -41.625 -11.695 1 96.56 47 ARG B N 1
ATOM 2330 C CA . ARG B 1 47 ? 22.594 -40.969 -11.102 1 96.56 47 ARG B CA 1
ATOM 2331 C C . ARG B 1 47 ? 21.797 -40.219 -12.156 1 96.56 47 ARG B C 1
ATOM 2333 O O . ARG B 1 47 ? 20.578 -40.188 -12.125 1 96.56 47 ARG B O 1
ATOM 2340 N N . ILE B 1 48 ? 22.516 -39.562 -13.023 1 97.31 48 ILE B N 1
ATOM 2341 C CA . ILE B 1 48 ? 21.875 -38.781 -14.086 1 97.31 48 ILE B CA 1
ATOM 2342 C C . ILE B 1 48 ? 21.062 -39.719 -14.969 1 97.31 48 ILE B C 1
ATOM 2344 O O . ILE B 1 48 ? 19.891 -39.438 -15.266 1 97.31 48 ILE B O 1
ATOM 2348 N N . GLU B 1 49 ? 21.656 -40.844 -15.352 1 96.5 49 GLU B N 1
ATOM 2349 C CA . GLU B 1 49 ? 20.969 -41.812 -16.203 1 96.5 49 GLU B CA 1
ATOM 2350 C C . GLU B 1 49 ? 19.719 -42.375 -15.508 1 96.5 49 GLU B C 1
ATOM 2352 O O . GLU B 1 49 ? 18.656 -42.469 -16.125 1 96.5 49 GLU B O 1
ATOM 2357 N N . SER B 1 50 ? 19.906 -42.719 -14.266 1 96.94 50 SER B N 1
ATOM 2358 C CA . SER B 1 50 ? 18.797 -43.25 -13.492 1 96.94 50 SER B CA 1
ATOM 2359 C C . SER B 1 50 ? 17.672 -42.219 -13.383 1 96.94 50 SER B C 1
ATOM 2361 O O . SER B 1 50 ? 16.484 -42.562 -13.516 1 96.94 50 SER B O 1
ATOM 2363 N N . PHE B 1 51 ? 18 -41 -13.094 1 97.69 51 PHE B N 1
ATOM 2364 C CA . PHE B 1 51 ? 17 -39.938 -13 1 97.69 51 PHE B CA 1
ATOM 2365 C C . PHE B 1 51 ? 16.266 -39.75 -14.32 1 97.69 51 PHE B C 1
ATOM 2367 O O . PHE B 1 51 ? 15.039 -39.656 -14.352 1 97.69 51 PHE B O 1
ATOM 2374 N N . ILE B 1 52 ? 17.016 -39.688 -15.422 1 97.44 52 ILE B N 1
ATOM 2375 C CA . ILE B 1 52 ? 16.422 -39.469 -16.734 1 97.44 52 ILE B CA 1
ATOM 2376 C C . ILE B 1 52 ? 15.414 -40.562 -17.031 1 97.44 52 ILE B C 1
ATOM 2378 O O . ILE B 1 52 ? 14.305 -40.312 -17.5 1 97.44 52 ILE B O 1
ATOM 2382 N N . ASP B 1 53 ? 15.797 -41.812 -16.688 1 97 53 ASP B N 1
ATOM 2383 C CA . ASP B 1 53 ? 14.922 -42.938 -16.922 1 97 53 ASP B CA 1
ATOM 2384 C C . ASP B 1 53 ? 13.609 -42.812 -16.156 1 97 53 ASP B C 1
ATOM 2386 O O . ASP B 1 53 ? 12.523 -42.938 -16.734 1 97 53 ASP B O 1
ATOM 2390 N N . GLU B 1 54 ? 13.711 -42.5 -14.969 1 98.12 54 GLU B N 1
ATOM 2391 C CA . GLU B 1 54 ? 12.523 -42.344 -14.133 1 98.12 54 GLU B CA 1
ATOM 2392 C C . GLU B 1 54 ? 11.734 -41.094 -14.531 1 98.12 54 GLU B C 1
ATOM 2394 O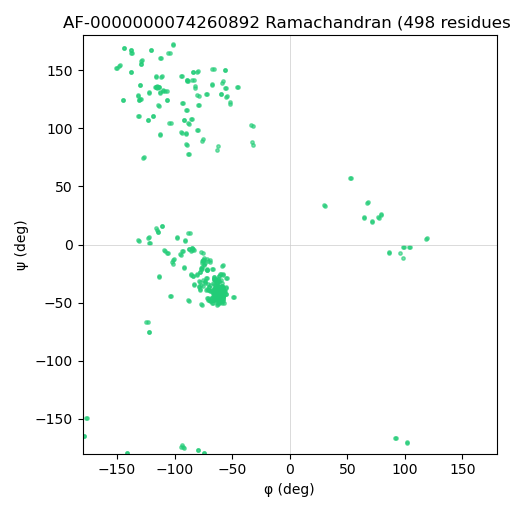 O . GLU B 1 54 ? 10.508 -41.156 -14.68 1 98.12 54 GLU B O 1
ATOM 2399 N N . ALA B 1 55 ? 12.414 -40 -14.672 1 98.31 55 ALA B N 1
ATOM 2400 C CA . ALA B 1 55 ? 11.773 -38.688 -14.945 1 98.31 55 ALA B CA 1
ATOM 2401 C C . ALA B 1 55 ? 11.047 -38.719 -16.281 1 98.31 55 ALA B C 1
ATOM 2403 O O . ALA B 1 55 ? 9.992 -38.094 -16.422 1 98.31 55 ALA B O 1
ATOM 2404 N N . ALA B 1 56 ? 11.641 -39.375 -17.266 1 97.81 56 ALA B N 1
ATOM 2405 C CA . ALA B 1 56 ? 10.992 -39.469 -18.578 1 97.81 56 ALA B CA 1
ATOM 2406 C C . ALA B 1 56 ? 9.633 -40.156 -18.453 1 97.81 56 ALA B C 1
ATOM 2408 O O . ALA B 1 56 ? 8.656 -39.719 -19.062 1 97.81 56 ALA B O 1
ATOM 2409 N N . GLU B 1 57 ? 9.57 -41.188 -17.719 1 98.06 57 GLU B N 1
ATOM 2410 C CA . GLU B 1 57 ? 8.312 -41.906 -17.516 1 98.06 57 GLU B CA 1
ATOM 2411 C C . GLU B 1 57 ? 7.305 -41.031 -16.766 1 98.06 57 GLU B C 1
ATOM 2413 O O . GLU B 1 57 ? 6.129 -41 -17.141 1 98.06 57 GLU B O 1
ATOM 2418 N N . ARG B 1 58 ? 7.797 -40.375 -15.75 1 98.38 58 ARG B N 1
ATOM 2419 C CA . ARG B 1 58 ? 6.934 -39.531 -14.953 1 98.38 58 ARG B CA 1
ATOM 2420 C C . ARG B 1 58 ? 6.418 -38.344 -15.781 1 98.38 58 ARG B C 1
ATOM 2422 O O . ARG B 1 58 ? 5.289 -37.906 -15.586 1 98.38 58 ARG B O 1
ATOM 2429 N N . LEU B 1 59 ? 7.289 -37.812 -16.641 1 97.88 59 LEU B N 1
ATOM 2430 C CA . LEU B 1 59 ? 6.879 -36.719 -17.516 1 97.88 59 LEU B CA 1
ATOM 2431 C C . LEU B 1 59 ? 5.809 -37.188 -18.5 1 97.88 59 LEU B C 1
ATOM 2433 O O . LEU B 1 59 ? 4.828 -36.469 -18.719 1 97.88 59 LEU B O 1
ATOM 2437 N N . ASP B 1 60 ? 5.973 -38.406 -19.031 1 96.88 60 ASP B N 1
ATOM 2438 C CA . ASP B 1 60 ? 4.98 -38.969 -19.938 1 96.88 60 ASP B CA 1
ATOM 2439 C C . ASP B 1 60 ? 3.635 -39.125 -19.234 1 96.88 60 ASP B C 1
ATOM 2441 O O . ASP B 1 60 ? 2.582 -39 -19.859 1 96.88 60 ASP B O 1
ATOM 2445 N N . ASP B 1 61 ? 3.664 -39.375 -17.953 1 97.38 61 ASP B N 1
ATOM 2446 C CA . ASP B 1 61 ? 2.463 -39.562 -17.141 1 97.38 61 ASP B CA 1
ATOM 2447 C C . ASP B 1 61 ? 1.869 -38.25 -16.688 1 97.38 61 ASP B C 1
ATOM 2449 O O . ASP B 1 61 ? 0.819 -38.219 -16.047 1 97.38 61 ASP B O 1
ATOM 2453 N N . GLY B 1 62 ? 2.518 -37.188 -16.969 1 96.94 62 GLY B N 1
ATOM 2454 C CA . GLY B 1 62 ? 2.061 -35.906 -16.516 1 96.94 62 GLY B CA 1
ATOM 2455 C C . GLY B 1 62 ? 2.131 -35.719 -15.016 1 96.94 62 GLY B C 1
ATOM 2456 O O . GLY B 1 62 ? 1.268 -35.094 -14.414 1 96.94 62 GLY B O 1
ATOM 2457 N N . ASP B 1 63 ? 3.143 -36.281 -14.383 1 97.88 63 ASP B N 1
ATOM 2458 C CA . ASP B 1 63 ? 3.262 -36.312 -12.93 1 97.88 63 ASP B CA 1
ATOM 2459 C C . ASP B 1 63 ? 3.951 -35.062 -12.398 1 97.88 63 ASP B C 1
ATOM 2461 O O . ASP B 1 63 ? 5.098 -35.125 -11.945 1 97.88 63 ASP B O 1
ATOM 2465 N N . ALA B 1 64 ? 3.234 -34 -12.336 1 98.25 64 ALA B N 1
ATOM 2466 C CA . ALA B 1 64 ? 3.777 -32.719 -11.875 1 98.25 64 ALA B CA 1
ATOM 2467 C C . ALA B 1 64 ? 4.262 -32.812 -10.43 1 98.25 64 ALA B C 1
ATOM 2469 O O . ALA B 1 64 ? 5.242 -32.188 -10.047 1 98.25 64 ALA B O 1
ATOM 2470 N N . ARG B 1 65 ? 3.643 -33.625 -9.633 1 98 65 ARG B N 1
ATOM 2471 C CA . ARG B 1 65 ? 3.996 -33.781 -8.227 1 98 65 ARG B CA 1
ATOM 2472 C C . ARG B 1 65 ? 5.41 -34.344 -8.078 1 98 65 ARG B C 1
ATOM 2474 O O . ARG B 1 65 ? 6.16 -33.906 -7.203 1 98 65 ARG B O 1
ATOM 2481 N N . PHE B 1 66 ? 5.723 -35.281 -8.969 1 98.19 66 PHE B N 1
ATOM 2482 C CA . PHE B 1 66 ? 7.07 -35.812 -8.953 1 98.19 66 PHE B CA 1
ATOM 2483 C C . PHE B 1 66 ? 8.109 -34.719 -9.156 1 98.19 66 PHE B C 1
ATOM 2485 O O . PHE B 1 66 ? 9.086 -34.656 -8.414 1 98.19 66 PHE B O 1
ATOM 2492 N N . PHE B 1 67 ? 7.895 -33.875 -10.062 1 98.38 67 PHE B N 1
ATOM 2493 C CA . PHE B 1 67 ? 8.875 -32.844 -10.414 1 98.38 67 PHE B CA 1
ATOM 2494 C C . PHE B 1 67 ? 8.891 -31.75 -9.375 1 98.38 67 PHE B C 1
ATOM 2496 O O . PHE B 1 67 ? 9.945 -31.172 -9.078 1 98.38 67 PHE B O 1
ATOM 2503 N N . ASP B 1 68 ? 7.734 -31.453 -8.844 1 97.94 68 ASP B N 1
ATOM 2504 C CA . ASP B 1 68 ? 7.668 -30.469 -7.762 1 97.94 68 ASP B CA 1
ATOM 2505 C C . ASP B 1 68 ? 8.523 -30.906 -6.578 1 97.94 68 ASP B C 1
ATOM 2507 O O . ASP B 1 68 ? 9.18 -30.078 -5.938 1 97.94 68 ASP B O 1
ATOM 2511 N N . ALA B 1 69 ? 8.562 -32.125 -6.316 1 97.38 69 ALA B N 1
ATOM 2512 C CA . ALA B 1 69 ? 9.344 -32.688 -5.207 1 97.38 69 ALA B CA 1
ATOM 2513 C C . ALA B 1 69 ? 10.82 -32.781 -5.566 1 97.38 69 ALA B C 1
ATOM 2515 O O . ALA B 1 69 ? 11.688 -32.594 -4.703 1 97.38 69 ALA B O 1
ATOM 2516 N N . ALA B 1 70 ? 11.094 -33 -6.805 1 97.62 70 ALA B N 1
ATOM 2517 C CA . ALA B 1 70 ? 12.461 -33.281 -7.238 1 97.62 70 ALA B CA 1
ATOM 2518 C C . ALA B 1 70 ? 13.258 -31.984 -7.434 1 97.62 70 ALA B C 1
ATOM 2520 O O . ALA B 1 70 ? 14.461 -31.953 -7.164 1 97.62 70 ALA B O 1
ATOM 2521 N N . PHE B 1 71 ? 12.617 -30.938 -7.863 1 97.31 71 PHE B N 1
ATOM 2522 C CA . PHE B 1 71 ? 13.32 -29.703 -8.164 1 97.31 71 PHE B CA 1
ATOM 2523 C C . PHE B 1 71 ? 13.508 -28.859 -6.906 1 97.31 71 PHE B C 1
ATOM 2525 O O . PHE B 1 71 ? 12.617 -28.781 -6.066 1 97.31 71 PHE B O 1
ATOM 2532 N N . PRO B 1 72 ? 14.727 -28.203 -6.836 1 95.12 72 PRO B N 1
ATOM 2533 C CA . PRO B 1 72 ? 14.836 -27.172 -5.793 1 95.12 72 PRO B CA 1
ATOM 2534 C C . PRO B 1 72 ? 13.758 -26.109 -5.91 1 95.12 72 PRO B C 1
ATOM 2536 O O . PRO B 1 72 ? 13.328 -25.766 -7.016 1 95.12 72 PRO B O 1
ATOM 2539 N N . SER B 1 73 ? 13.367 -25.531 -4.75 1 93.5 73 SER B N 1
ATOM 2540 C CA . SER B 1 73 ? 12.242 -24.609 -4.695 1 93.5 73 SER B CA 1
ATOM 2541 C C . SER B 1 73 ? 12.469 -23.422 -5.621 1 93.5 73 SER B C 1
ATOM 2543 O O . SER B 1 73 ? 11.539 -22.969 -6.297 1 93.5 73 SER B O 1
ATOM 2545 N N . GLY B 1 74 ? 13.672 -22.938 -5.727 1 94.25 74 GLY B N 1
ATOM 2546 C CA . GLY B 1 74 ? 13.969 -21.766 -6.531 1 94.25 74 GLY B CA 1
ATOM 2547 C C . GLY B 1 74 ? 13.984 -22.047 -8.023 1 94.25 74 GLY B C 1
ATOM 2548 O O . GLY B 1 74 ? 14.039 -21.125 -8.836 1 94.25 74 GLY B O 1
ATOM 2549 N N . GLU B 1 75 ? 13.867 -23.375 -8.383 1 95.5 75 GLU B N 1
ATOM 2550 C CA . GLU B 1 75 ? 13.992 -23.766 -9.781 1 95.5 75 GLU B CA 1
ATOM 2551 C C . GLU B 1 75 ? 12.672 -24.312 -10.32 1 95.5 75 GLU B C 1
ATOM 2553 O O . GLU B 1 75 ? 12.617 -24.781 -11.461 1 95.5 75 GLU B O 1
ATOM 2558 N N . ARG B 1 76 ? 11.617 -24.172 -9.594 1 96.44 76 ARG B N 1
ATOM 2559 C CA . ARG B 1 76 ? 10.352 -24.797 -9.961 1 96.44 76 ARG B CA 1
ATOM 2560 C C . ARG B 1 76 ? 9.688 -24.047 -11.117 1 96.44 76 ARG B C 1
ATOM 2562 O O . ARG B 1 76 ? 8.742 -24.547 -11.727 1 96.44 76 ARG B O 1
ATOM 2569 N N . TRP B 1 77 ? 10.211 -22.812 -11.391 1 97.75 77 TRP B N 1
ATOM 2570 C CA . TRP B 1 77 ? 9.727 -22.125 -12.586 1 97.75 77 TRP B CA 1
ATOM 2571 C C . TRP B 1 77 ? 9.969 -22.953 -13.836 1 97.75 77 TRP B C 1
ATOM 2573 O O . TRP B 1 77 ? 9.273 -22.797 -14.844 1 97.75 77 TRP B O 1
ATOM 2583 N N . ARG B 1 78 ? 10.867 -23.969 -13.82 1 97.38 78 ARG B N 1
ATOM 2584 C CA . ARG B 1 78 ? 11.242 -24.781 -14.961 1 97.38 78 ARG B CA 1
ATOM 2585 C C . ARG B 1 78 ? 10.148 -25.781 -15.305 1 97.38 78 ARG B C 1
ATOM 2587 O O . ARG B 1 78 ? 10.164 -26.391 -16.375 1 97.38 78 ARG B O 1
ATOM 2594 N N . LEU B 1 79 ? 9.211 -25.969 -14.406 1 98.25 79 LEU B N 1
ATOM 2595 C CA . LEU B 1 79 ? 8.102 -26.891 -14.648 1 98.25 79 LEU B CA 1
ATOM 2596 C C . LEU B 1 79 ? 7.07 -26.266 -15.578 1 98.25 79 LEU B C 1
ATOM 2598 O O . LEU B 1 79 ? 6.277 -26.984 -16.203 1 98.25 79 LEU B O 1
ATOM 2602 N N . TYR B 1 80 ? 7.059 -25 -15.703 1 98.5 80 TYR B N 1
ATOM 2603 C CA . TYR B 1 80 ? 5.93 -24.25 -16.234 1 98.5 80 TYR B CA 1
ATOM 2604 C C . TYR B 1 80 ? 5.648 -24.656 -17.688 1 98.5 80 TYR B C 1
ATOM 2606 O O . TYR B 1 80 ? 4.516 -24.984 -18.031 1 98.5 80 TYR B O 1
ATOM 2614 N N . GLU B 1 81 ? 6.676 -24.672 -18.516 1 97.5 81 GLU B N 1
ATOM 2615 C CA . GLU B 1 81 ? 6.469 -24.922 -19.938 1 9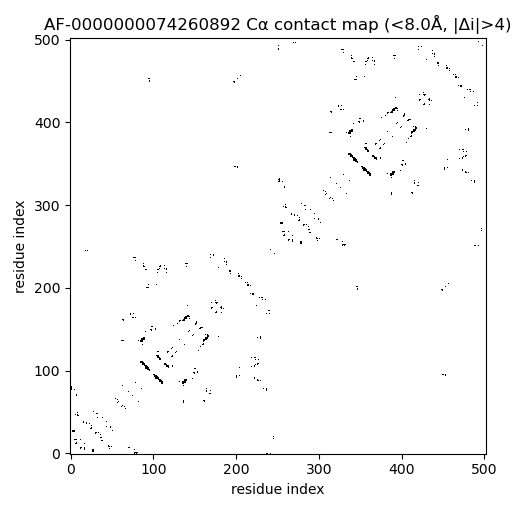7.5 81 GLU B CA 1
ATOM 2616 C C . GLU B 1 81 ? 5.824 -26.281 -20.172 1 97.5 81 GL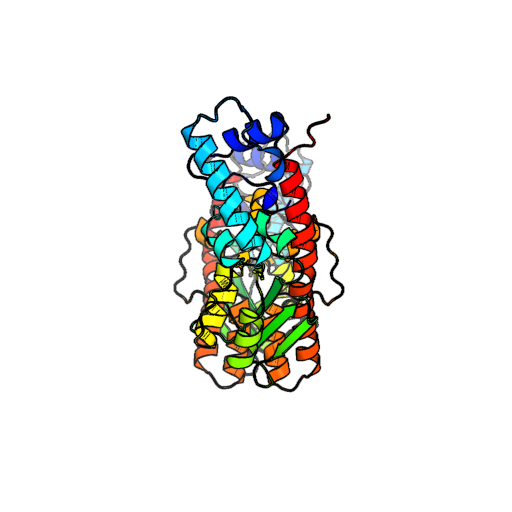U B C 1
ATOM 2618 O O . GLU B 1 81 ? 4.934 -26.422 -21.016 1 97.5 81 GLU B O 1
ATOM 2623 N N . ASN B 1 82 ? 6.215 -27.25 -19.406 1 98.12 82 ASN B N 1
ATOM 2624 C CA . ASN B 1 82 ? 5.707 -28.609 -19.594 1 98.12 82 ASN B CA 1
ATOM 2625 C C . ASN B 1 82 ? 4.258 -28.734 -19.141 1 98.12 82 ASN B C 1
ATOM 2627 O O . ASN B 1 82 ? 3.502 -29.547 -19.672 1 98.12 82 ASN B O 1
ATOM 2631 N N . PHE B 1 83 ? 3.895 -27.922 -18.188 1 98.19 83 PHE B N 1
ATOM 2632 C CA . PHE B 1 83 ? 2.568 -28.078 -17.609 1 98.19 83 PHE B CA 1
ATOM 2633 C C . PHE B 1 83 ? 1.702 -26.859 -17.875 1 98.19 83 PHE B C 1
ATOM 2635 O O . PHE B 1 83 ? 0.654 -26.672 -17.25 1 98.19 83 PHE B O 1
ATOM 2642 N N . ARG B 1 84 ? 2.131 -26.016 -18.797 1 97.31 84 ARG B N 1
ATOM 2643 C CA . ARG B 1 84 ? 1.488 -24.75 -19.125 1 97.31 84 ARG B CA 1
ATOM 2644 C C . ARG B 1 84 ? 0.035 -24.953 -19.531 1 97.31 84 ARG B C 1
ATOM 2646 O O . ARG B 1 84 ? -0.844 -24.188 -19.156 1 97.31 84 ARG B O 1
ATOM 2653 N N . GLU B 1 85 ? -0.247 -25.984 -20.297 1 96.56 85 GLU B N 1
ATOM 2654 C CA . GLU B 1 85 ? -1.578 -26.203 -20.859 1 96.56 85 GLU B CA 1
ATOM 2655 C C . GLU B 1 85 ? -2.539 -26.75 -19.812 1 96.56 85 GLU B C 1
ATOM 2657 O O . GLU B 1 85 ? -3.76 -26.656 -19.969 1 96.56 85 GLU B O 1
ATOM 2662 N N . SER B 1 86 ? -2.021 -27.344 -18.75 1 97.5 86 SER B N 1
ATOM 2663 C CA . SER B 1 86 ? -2.852 -27.875 -17.672 1 97.5 86 SER B CA 1
ATOM 2664 C C . SER B 1 86 ? -2.682 -27.062 -16.391 1 97.5 86 SER B C 1
ATOM 2666 O O . SER B 1 86 ? -3.014 -27.547 -15.305 1 97.5 86 SER B O 1
ATOM 2668 N N . ALA B 1 87 ? -2.105 -25.875 -16.547 1 98.5 87 ALA B N 1
ATOM 2669 C CA . ALA B 1 87 ? -1.948 -24.984 -15.391 1 98.5 87 ALA B CA 1
ATOM 2670 C C . ALA B 1 87 ? -3.25 -24.25 -15.078 1 98.5 87 ALA B C 1
ATOM 2672 O O . ALA B 1 87 ? -4.07 -24.031 -15.977 1 98.5 87 ALA B O 1
ATOM 2673 N N . CYS B 1 88 ? -3.404 -23.984 -13.836 1 98.75 88 CYS B N 1
ATOM 2674 C CA . CYS B 1 88 ? -4.5 -23.141 -13.367 1 98.75 88 CYS B CA 1
ATOM 2675 C C . CYS B 1 88 ? -3.973 -21.891 -12.672 1 98.75 88 CYS B C 1
ATOM 2677 O O . CYS B 1 88 ? -3.324 -21.984 -11.625 1 98.75 88 CYS B O 1
ATOM 2679 N N . PHE B 1 89 ? -4.168 -20.781 -13.305 1 98.94 89 PHE B N 1
ATOM 2680 C CA . PHE B 1 89 ? -3.855 -19.484 -12.703 1 98.94 89 PHE B CA 1
ATOM 2681 C C . PHE B 1 89 ? -4.984 -19.031 -11.789 1 98.94 89 PHE B C 1
ATOM 2683 O O . PHE B 1 89 ? -6.16 -19.141 -12.141 1 98.94 89 PHE B O 1
ATOM 2690 N N . PHE B 1 90 ? -4.594 -18.5 -10.562 1 98.88 90 PHE B N 1
ATOM 2691 C CA . PHE B 1 90 ? -5.707 -18.094 -9.719 1 98.88 90 PHE B CA 1
ATOM 2692 C C . PHE B 1 90 ? -5.312 -16.906 -8.844 1 98.88 90 PHE B C 1
ATOM 2694 O O . PHE B 1 90 ? -4.129 -16.688 -8.586 1 98.88 90 PHE B O 1
ATOM 2701 N N . ASP B 1 91 ? -6.23 -16.188 -8.492 1 98.81 91 ASP B N 1
ATOM 2702 C CA . ASP B 1 91 ? -6.172 -15.016 -7.617 1 98.81 91 ASP B CA 1
ATOM 2703 C C . ASP B 1 91 ? -7.48 -14.836 -6.852 1 98.81 91 ASP B C 1
ATOM 2705 O O . ASP B 1 91 ? -8.539 -15.266 -7.309 1 98.81 91 ASP B O 1
ATOM 2709 N N . ILE B 1 92 ? -7.41 -14.203 -5.613 1 98.88 92 ILE B N 1
ATOM 2710 C CA . ILE B 1 92 ? -8.617 -14.039 -4.809 1 98.88 92 ILE B CA 1
ATOM 2711 C C . ILE B 1 92 ? -8.758 -12.586 -4.375 1 98.88 92 ILE B C 1
ATOM 2713 O O . ILE B 1 92 ? -7.773 -11.844 -4.328 1 98.88 92 ILE B O 1
ATOM 2717 N N . GLU B 1 93 ? -9.93 -12.164 -4.109 1 98.56 93 GLU B N 1
ATOM 2718 C CA . GLU B 1 93 ? -10.242 -10.938 -3.389 1 98.56 93 GLU B CA 1
ATOM 2719 C C . GLU B 1 93 ? -10.836 -11.234 -2.014 1 98.56 93 GLU B C 1
ATOM 2721 O O . GLU B 1 93 ? -11.547 -12.227 -1.844 1 98.56 93 GLU B O 1
ATOM 2726 N N . THR B 1 94 ? -10.516 -10.398 -1.047 1 98.19 94 THR B N 1
ATOM 2727 C CA . THR B 1 94 ? -10.906 -10.609 0.344 1 98.19 94 THR B CA 1
ATOM 2728 C C . THR B 1 94 ? -11.367 -9.297 0.977 1 98.19 94 THR B C 1
ATOM 2730 O O . THR B 1 94 ? -11.164 -8.219 0.408 1 98.19 94 THR B O 1
ATOM 2733 N N . THR B 1 95 ? -12.047 -9.336 2.129 1 96.31 95 THR B N 1
ATOM 2734 C CA . THR B 1 95 ? -12.516 -8.148 2.83 1 96.31 95 THR B CA 1
ATOM 2735 C C . THR B 1 95 ? -11.406 -7.57 3.713 1 96.31 95 THR B C 1
ATOM 2737 O O . THR B 1 95 ? -11.594 -6.531 4.352 1 96.31 95 THR B O 1
ATOM 2740 N N . GLY B 1 96 ? -10.281 -8.219 3.789 1 93.5 96 GLY B N 1
ATOM 2741 C CA . GLY B 1 96 ? -9.102 -7.832 4.539 1 93.5 96 GLY B CA 1
ATOM 2742 C C . GLY B 1 96 ? -7.949 -8.805 4.379 1 93.5 96 GLY B C 1
ATOM 2743 O O . GLY B 1 96 ? -7.973 -9.664 3.496 1 93.5 96 GLY B O 1
ATOM 2744 N N . LEU B 1 97 ? -6.91 -8.719 5.285 1 91.56 97 LEU B N 1
ATOM 2745 C CA . LEU B 1 97 ? -5.684 -9.477 5.062 1 91.56 97 LEU B CA 1
ATOM 2746 C C . LEU B 1 97 ? -5.594 -10.664 6.023 1 91.56 97 LEU B C 1
ATOM 2748 O O . LEU B 1 97 ? -4.723 -11.523 5.875 1 91.56 97 LEU B O 1
ATOM 2752 N N . SER B 1 98 ? -6.508 -10.695 6.926 1 91.31 98 SER B N 1
ATOM 2753 C CA . SER B 1 98 ? -6.457 -11.766 7.918 1 91.31 98 SER B CA 1
ATOM 2754 C C . SER B 1 98 ? -7.289 -12.969 7.48 1 91.31 98 SER B C 1
ATOM 2756 O O . SER B 1 98 ? -8.516 -12.883 7.422 1 91.31 98 SER B O 1
ATOM 2758 N N . GLN B 1 99 ? -6.727 -14.07 7.367 1 93.38 99 GLN B N 1
ATOM 2759 C CA . GLN B 1 99 ? -7.449 -15.266 6.938 1 93.38 99 GLN B CA 1
ATOM 2760 C C . GLN B 1 99 ? -8.383 -15.766 8.031 1 93.38 99 GLN B C 1
ATOM 2762 O O . GLN B 1 99 ? -9.336 -16.5 7.758 1 93.38 99 GLN B O 1
ATOM 2767 N N . ASP B 1 100 ? -8.117 -15.391 9.297 1 91 100 ASP B N 1
ATOM 2768 C CA . ASP B 1 100 ? -8.938 -15.844 10.414 1 91 100 ASP B CA 1
ATOM 2769 C C . ASP B 1 100 ? -10.148 -14.93 10.609 1 91 100 ASP B C 1
ATOM 2771 O O . ASP B 1 100 ? -11.195 -15.375 11.078 1 91 100 ASP B O 1
ATOM 2775 N N . ARG B 1 101 ? -10.07 -13.641 10.172 1 88.88 101 ARG B N 1
ATOM 2776 C CA . ARG B 1 101 ? -11.102 -12.664 10.508 1 88.88 101 ARG B CA 1
ATOM 2777 C C . ARG B 1 101 ? -11.859 -12.219 9.258 1 88.88 101 ARG B C 1
ATOM 2779 O O . ARG B 1 101 ? -13.039 -11.867 9.336 1 88.88 101 ARG B O 1
ATOM 2786 N N . ASP B 1 102 ? -11.172 -12.273 8.133 1 94.56 102 ASP B N 1
ATOM 2787 C CA . ASP B 1 102 ? -11.734 -11.719 6.91 1 94.56 102 ASP B CA 1
ATOM 2788 C C . ASP B 1 102 ? -12.227 -12.828 5.98 1 94.56 102 ASP B C 1
ATOM 2790 O O . ASP B 1 102 ? -12.008 -14.016 6.25 1 94.56 102 ASP B O 1
ATOM 2794 N N . ARG B 1 103 ? -13.008 -12.492 5.008 1 96.25 103 ARG B N 1
ATOM 2795 C CA . ARG B 1 103 ? -13.656 -13.469 4.137 1 96.25 103 ARG B CA 1
ATOM 2796 C C . ARG B 1 103 ? -13.172 -13.328 2.699 1 96.25 103 ARG B C 1
ATOM 2798 O O . ARG B 1 103 ? -12.93 -12.211 2.229 1 96.25 103 ARG B O 1
ATOM 2805 N N . VAL B 1 104 ? -13.07 -14.516 1.981 1 98.75 104 VAL B N 1
ATOM 2806 C CA . VAL B 1 104 ? -12.875 -14.508 0.535 1 98.75 104 VAL B CA 1
ATOM 2807 C C . VAL B 1 104 ? -14.172 -14.094 -0.159 1 98.75 104 VAL B C 1
ATOM 2809 O O . VAL B 1 104 ? -15.242 -14.656 0.121 1 98.75 104 VAL B O 1
ATOM 2812 N N . THR B 1 105 ? -14.062 -13.094 -1.088 1 98.75 105 THR B N 1
ATOM 2813 C CA . THR B 1 105 ? -15.273 -12.602 -1.738 1 98.75 105 THR B CA 1
ATOM 2814 C C . THR B 1 105 ? -15.383 -13.148 -3.156 1 98.75 105 THR B C 1
ATOM 2816 O O . THR B 1 105 ? -16.469 -13.562 -3.584 1 98.75 105 THR B O 1
ATOM 2819 N N . THR B 1 106 ? -14.266 -13.117 -3.887 1 98.88 106 THR B N 1
ATOM 2820 C CA . THR B 1 106 ? -14.242 -13.695 -5.227 1 98.88 106 THR B CA 1
ATOM 2821 C C . THR B 1 106 ? -12.953 -14.477 -5.465 1 98.88 106 THR B C 1
ATOM 2823 O O . THR B 1 106 ? -11.914 -14.164 -4.875 1 98.88 106 THR B O 1
ATOM 2826 N N . VAL B 1 107 ? -13.023 -15.484 -6.25 1 98.94 107 VAL B N 1
ATOM 2827 C CA . VAL B 1 107 ? -11.891 -16.266 -6.727 1 98.94 107 VAL B CA 1
ATOM 2828 C C . VAL B 1 107 ? -11.977 -16.438 -8.242 1 98.94 107 VAL B C 1
ATOM 2830 O O . VAL B 1 107 ? -12.984 -16.906 -8.766 1 98.94 107 VAL B O 1
ATOM 2833 N N . THR B 1 108 ? -10.922 -16.031 -8.914 1 98.88 108 THR B N 1
ATOM 2834 C CA . THR B 1 108 ? -10.867 -16.266 -10.352 1 98.88 108 THR B CA 1
ATOM 2835 C C . THR B 1 108 ? -9.867 -17.375 -10.688 1 98.88 108 THR B C 1
ATOM 2837 O O . THR B 1 108 ? -8.773 -17.422 -10.117 1 98.88 108 THR B O 1
ATOM 2840 N N . PHE B 1 109 ? -10.297 -18.297 -11.508 1 98.88 109 PHE B N 1
ATOM 2841 C CA . PHE B 1 109 ? -9.453 -19.344 -12.086 1 98.88 109 PHE B CA 1
ATOM 2842 C C . PHE B 1 109 ? -9.336 -19.156 -13.594 1 98.88 109 PHE B C 1
ATOM 2844 O O . PHE B 1 109 ? -10.32 -18.859 -14.273 1 98.88 109 PHE B O 1
ATOM 2851 N N . HIS B 1 110 ? -8.141 -19.281 -14.086 1 98.75 110 HIS B N 1
ATOM 2852 C CA . HIS B 1 110 ? -7.867 -19.203 -15.523 1 98.75 110 HIS B CA 1
ATOM 2853 C C . HIS B 1 110 ? -6.992 -20.359 -15.984 1 98.75 110 HIS B C 1
ATOM 2855 O O . HIS B 1 110 ? -5.965 -20.641 -15.367 1 98.75 110 HIS B O 1
ATOM 2861 N N . GLY B 1 111 ? -7.418 -21.047 -17.016 1 97.06 111 GLY B N 1
ATOM 2862 C CA . GLY B 1 111 ? -6.672 -22.172 -17.562 1 97.06 111 GLY B CA 1
ATOM 2863 C C . GLY B 1 111 ? -7.32 -22.766 -18.797 1 97.06 111 GLY B C 1
ATOM 2864 O O . GLY B 1 111 ? -7.887 -22.047 -19.625 1 97.06 111 GLY B O 1
ATOM 2865 N N . ALA B 1 112 ? -7.148 -24.078 -19.016 1 91.75 112 ALA B N 1
ATOM 2866 C CA . ALA B 1 112 ? -7.645 -24.797 -20.188 1 91.75 112 ALA B CA 1
ATOM 2867 C C . ALA B 1 112 ? -9.164 -24.672 -20.297 1 91.75 112 ALA B C 1
ATOM 2869 O O . ALA B 1 112 ? -9.703 -24.578 -21.406 1 91.75 112 ALA B O 1
ATOM 2870 N N . GLY B 1 113 ? -9.875 -24.609 -19.266 1 90.12 113 GLY B N 1
ATOM 2871 C CA . GLY B 1 113 ? -11.328 -24.516 -19.25 1 90.12 113 GLY B CA 1
ATOM 2872 C C . GLY B 1 113 ? -11.828 -23.078 -19.344 1 90.12 113 GLY B C 1
ATOM 2873 O O . GLY B 1 113 ? -13.031 -22.828 -19.203 1 90.12 113 GLY B O 1
ATOM 2874 N N . GLY B 1 114 ? -10.945 -22.188 -19.625 1 96.25 114 GLY B N 1
ATOM 2875 C CA . GLY B 1 114 ? -11.336 -20.797 -19.703 1 96.25 114 GLY B CA 1
ATOM 2876 C C . GLY B 1 114 ? -11.195 -20.062 -18.375 1 96.25 114 GLY B C 1
ATOM 2877 O O . GLY B 1 114 ? -10.375 -20.438 -17.547 1 96.25 114 GLY B O 1
ATOM 2878 N N . THR B 1 115 ? -11.812 -18.875 -18.344 1 98.31 115 THR B N 1
ATOM 2879 C CA . THR B 1 115 ? -11.766 -18.031 -17.156 1 98.31 115 THR B CA 1
ATOM 2880 C C . THR B 1 115 ? -13.109 -18.031 -16.438 1 98.31 115 THR B C 1
ATOM 2882 O O . THR B 1 115 ? -14.156 -17.812 -17.062 1 98.31 115 THR B O 1
ATOM 2885 N N . THR B 1 116 ? -13.086 -18.391 -15.164 1 98.25 116 THR B N 1
ATOM 2886 C CA . THR B 1 116 ? -14.289 -18.375 -14.336 1 98.25 116 THR B CA 1
ATOM 2887 C C . THR B 1 116 ? -14.031 -17.641 -13.023 1 98.25 116 THR B C 1
ATOM 2889 O O . THR B 1 116 ? -12.977 -17.797 -12.414 1 98.25 116 THR B O 1
ATOM 2892 N N . THR B 1 117 ? -15 -16.828 -12.656 1 98.81 117 THR B N 1
ATOM 2893 C CA . THR B 1 117 ? -14.945 -16.172 -11.359 1 98.81 117 THR B CA 1
ATOM 2894 C C . THR B 1 117 ? -16.078 -16.656 -10.453 1 98.81 117 THR B C 1
ATOM 2896 O O . THR B 1 117 ? -17.25 -16.578 -10.828 1 98.81 117 THR B O 1
ATOM 2899 N N . LEU B 1 118 ? -15.703 -17.234 -9.305 1 98.88 118 LEU B N 1
ATOM 2900 C CA . LEU B 1 118 ? -16.672 -17.625 -8.281 1 98.88 118 LEU B CA 1
ATOM 2901 C C . LEU B 1 118 ? -16.922 -16.469 -7.309 1 98.88 118 LEU B C 1
ATOM 2903 O O . LEU B 1 118 ? -15.992 -15.758 -6.934 1 98.88 118 LEU B O 1
ATOM 2907 N N . VAL B 1 119 ? -18.172 -16.297 -6.891 1 98.88 119 VAL B N 1
ATOM 2908 C CA . VAL B 1 119 ? -18.562 -15.18 -6.051 1 98.88 119 VAL B CA 1
ATOM 2909 C C . VAL B 1 119 ? -19.188 -15.695 -4.758 1 98.88 119 VAL B C 1
ATOM 2911 O O . VAL B 1 119 ? -20.078 -16.562 -4.789 1 98.88 119 VAL B O 1
ATOM 2914 N N . ARG B 1 120 ? -18.766 -15.211 -3.639 1 98.62 120 ARG B N 1
ATOM 2915 C CA . ARG B 1 120 ? -19.328 -15.562 -2.34 1 98.62 120 ARG B CA 1
ATOM 2916 C C . ARG B 1 120 ? -20.828 -15.289 -2.305 1 98.62 120 ARG B C 1
ATOM 2918 O O . ARG B 1 120 ? -21.281 -14.227 -2.738 1 98.62 120 ARG B O 1
ATOM 2925 N N . GLY B 1 121 ? -21.594 -16.266 -1.762 1 97.94 121 GLY B N 1
ATOM 2926 C CA . GLY B 1 121 ? -23.031 -16.109 -1.689 1 97.94 121 GLY B CA 1
ATOM 2927 C C . GLY B 1 121 ? -23.75 -16.562 -2.951 1 97.94 121 GLY B C 1
ATOM 2928 O O . GLY B 1 121 ? -24.984 -16.594 -2.992 1 97.94 121 GLY B O 1
ATOM 2929 N N . ARG B 1 122 ? -22.953 -16.891 -3.984 1 98.19 122 ARG B N 1
ATOM 2930 C CA . ARG B 1 122 ? -23.531 -17.391 -5.23 1 98.19 122 ARG B CA 1
ATOM 2931 C C . ARG B 1 122 ? -22.984 -18.766 -5.578 1 98.19 122 ARG B C 1
ATOM 2933 O O . ARG B 1 122 ? -23.625 -19.781 -5.309 1 98.19 122 ARG B O 1
ATOM 2940 N N . ASP B 1 123 ? -21.734 -18.859 -6.059 1 98.69 123 ASP B N 1
ATOM 2941 C CA . ASP B 1 123 ? -21.234 -20.141 -6.535 1 98.69 123 ASP B CA 1
ATOM 2942 C C . ASP B 1 123 ? -19.859 -20.453 -5.934 1 98.69 123 ASP B C 1
ATOM 2944 O O . ASP B 1 123 ? -19.266 -21.484 -6.227 1 98.69 123 ASP B O 1
ATOM 2948 N N . LEU B 1 124 ? -19.406 -19.562 -5.059 1 98.81 124 LEU B N 1
ATOM 2949 C CA . LEU B 1 124 ? -18.156 -19.812 -4.359 1 98.81 124 LEU B CA 1
ATOM 2950 C C . LEU B 1 124 ? -18.359 -20.766 -3.195 1 98.81 124 LEU B C 1
ATOM 2952 O O . LEU B 1 124 ? -18.781 -20.359 -2.113 1 98.81 124 LEU B O 1
ATOM 2956 N N . THR B 1 125 ? -18.031 -22.078 -3.424 1 98.5 125 THR B N 1
ATOM 2957 C CA . THR B 1 125 ? -18.172 -23.141 -2.434 1 98.5 125 THR B CA 1
ATOM 2958 C C . THR B 1 125 ? -16.875 -23.938 -2.305 1 98.5 125 THR B C 1
ATOM 2960 O O . THR B 1 125 ? -16.016 -23.875 -3.18 1 98.5 125 THR B O 1
ATOM 2963 N N . ARG B 1 126 ? -16.766 -24.562 -1.206 1 98.31 126 ARG B N 1
ATOM 2964 C CA . ARG B 1 126 ? -15.641 -25.453 -0.984 1 98.31 126 ARG B CA 1
ATOM 2965 C C . ARG B 1 126 ? -15.445 -26.406 -2.164 1 98.31 126 ARG B C 1
ATOM 2967 O O . ARG B 1 126 ? -14.328 -26.578 -2.66 1 98.31 126 ARG B O 1
ATOM 2974 N N . GLU B 1 127 ? -16.516 -26.984 -2.648 1 98.31 127 GLU B N 1
ATOM 2975 C CA . GLU B 1 127 ? -16.469 -27.969 -3.723 1 98.31 127 GLU B CA 1
ATOM 2976 C C . GLU B 1 127 ? -16.016 -27.344 -5.031 1 98.31 127 GLU B C 1
ATOM 2978 O O . GLU B 1 127 ? -15.188 -27.906 -5.746 1 98.31 127 GLU B O 1
ATOM 2983 N N . ALA B 1 128 ? -16.562 -26.188 -5.316 1 98.31 128 ALA B N 1
ATOM 2984 C CA . ALA B 1 128 ? -16.188 -25.5 -6.555 1 98.31 128 ALA B CA 1
ATOM 2985 C C . ALA B 1 128 ? -14.703 -25.156 -6.57 1 98.31 128 ALA B C 1
ATOM 2987 O O . ALA B 1 128 ? -14.031 -25.328 -7.59 1 98.31 128 ALA B O 1
ATOM 2988 N N . VAL B 1 129 ? -14.188 -24.688 -5.445 1 98.56 129 VAL B N 1
ATOM 2989 C CA . VAL B 1 129 ? -12.781 -24.328 -5.328 1 98.56 129 VAL B CA 1
ATOM 2990 C C . VAL B 1 129 ? -11.922 -25.578 -5.43 1 98.56 129 VAL B C 1
ATOM 2992 O O . VAL B 1 129 ? -10.953 -25.609 -6.195 1 98.56 129 VAL B O 1
ATOM 2995 N N . ARG B 1 130 ? -12.289 -26.609 -4.703 1 97.75 130 ARG B N 1
ATOM 2996 C CA . ARG B 1 130 ? -11.539 -27.859 -4.695 1 97.75 130 ARG B CA 1
ATOM 2997 C C . ARG B 1 130 ? -11.453 -28.453 -6.098 1 97.75 130 ARG B C 1
ATOM 2999 O O . ARG B 1 130 ? -10.391 -28.922 -6.516 1 97.75 130 ARG B O 1
ATOM 3006 N N . ASP B 1 131 ? -12.555 -28.453 -6.777 1 97 131 ASP B N 1
ATOM 3007 C CA . ASP B 1 131 ? -12.602 -29.016 -8.125 1 97 131 ASP B CA 1
ATOM 3008 C C . ASP B 1 131 ? -11.586 -28.344 -9.031 1 97 131 ASP B C 1
ATOM 3010 O O . ASP B 1 131 ? -10.875 -29 -9.797 1 97 131 ASP B O 1
ATOM 3014 N N . ARG B 1 132 ? -11.477 -27.031 -8.953 1 97.06 132 ARG B N 1
ATOM 3015 C CA . ARG B 1 132 ? -10.562 -26.281 -9.805 1 97.06 132 ARG B CA 1
ATOM 3016 C C . ARG B 1 132 ? -9.109 -26.531 -9.422 1 97.06 132 ARG B C 1
ATOM 3018 O O . ARG B 1 132 ? -8.25 -26.688 -10.281 1 97.06 132 ARG B O 1
ATOM 3025 N N . LEU B 1 133 ? -8.852 -26.625 -8.141 1 97 133 LEU B N 1
ATOM 3026 C CA . LEU B 1 133 ? -7.492 -26.828 -7.656 1 97 133 LEU B CA 1
ATOM 3027 C C . LEU B 1 133 ? -7 -28.234 -7.992 1 97 133 LEU B C 1
ATOM 3029 O O . LEU B 1 133 ? -5.848 -28.406 -8.391 1 97 133 LEU B O 1
ATOM 3033 N N . ASP B 1 134 ? -7.898 -29.172 -7.926 1 94.81 134 ASP B N 1
ATOM 3034 C CA . ASP B 1 134 ? -7.535 -30.578 -8.117 1 94.81 134 ASP B CA 1
ATOM 3035 C C . ASP B 1 134 ? -7.398 -30.922 -9.602 1 94.81 134 ASP B C 1
ATOM 3037 O O . ASP B 1 134 ? -6.688 -31.859 -9.969 1 94.81 134 ASP B O 1
ATOM 3041 N N . ASP B 1 135 ? -8.078 -30.203 -10.398 1 95.38 135 ASP B N 1
ATOM 3042 C CA . ASP B 1 135 ? -8.07 -30.484 -11.828 1 95.38 135 ASP B CA 1
ATOM 3043 C C . ASP B 1 135 ? -6.773 -30 -12.477 1 95.38 135 ASP B C 1
ATOM 3045 O O . ASP B 1 135 ? -6.461 -30.391 -13.609 1 95.38 135 ASP B O 1
ATOM 3049 N N . ALA B 1 136 ? -6.023 -29.203 -11.828 1 97.31 136 ALA B N 1
ATOM 3050 C CA . ALA B 1 136 ? -4.805 -28.625 -12.391 1 97.31 136 ALA B CA 1
ATOM 3051 C C . ALA B 1 136 ? -3.582 -29.453 -12.023 1 97.31 136 ALA B C 1
ATOM 3053 O O . ALA B 1 136 ? -3.514 -30.016 -10.93 1 97.31 136 ALA B O 1
ATOM 3054 N N . ASP B 1 137 ? -2.656 -29.5 -12.945 1 97.88 137 ASP B N 1
ATOM 3055 C CA . ASP B 1 137 ? -1.373 -30.125 -12.641 1 97.88 137 ASP B CA 1
ATOM 3056 C C . ASP B 1 137 ? -0.433 -29.141 -11.945 1 97.88 137 ASP B C 1
ATOM 3058 O O . ASP B 1 137 ? 0.453 -29.547 -11.195 1 97.88 137 ASP B O 1
ATOM 3062 N N . LEU B 1 138 ? -0.636 -27.891 -12.211 1 98.56 138 LEU B N 1
ATOM 3063 C CA . LEU B 1 138 ? 0.193 -26.812 -11.688 1 98.56 138 LEU B CA 1
ATOM 3064 C C . LEU B 1 138 ? -0.647 -25.578 -11.406 1 98.56 138 LEU B C 1
ATOM 3066 O O . LEU B 1 138 ? -1.397 -25.109 -12.266 1 98.56 138 LEU B O 1
ATOM 3070 N N . LEU B 1 139 ? -0.559 -25.125 -10.18 1 98.81 139 LEU B N 1
ATOM 3071 C CA . LEU B 1 139 ? -1.15 -23.828 -9.844 1 98.81 139 LEU B CA 1
ATOM 3072 C C . LEU B 1 139 ? -0.147 -22.703 -10.055 1 98.81 139 LEU B C 1
ATOM 3074 O O . LEU B 1 139 ? 1.046 -22.875 -9.797 1 98.81 139 LEU B O 1
ATOM 3078 N N . VAL B 1 140 ? -0.6 -21.562 -10.547 1 98.88 140 VAL B N 1
ATOM 3079 C CA . VAL B 1 140 ? 0.241 -20.375 -10.75 1 98.88 140 VAL B CA 1
ATOM 3080 C C . VAL B 1 140 ? -0.427 -19.156 -10.133 1 98.88 140 VAL B C 1
ATOM 3082 O O . VAL B 1 140 ? -1.599 -18.875 -10.398 1 98.88 140 VAL B O 1
ATOM 3085 N N . SER B 1 141 ? 0.21 -18.484 -9.297 1 98.88 141 SER B N 1
ATOM 3086 C CA . SER B 1 141 ? -0.277 -17.266 -8.633 1 98.88 141 SER B CA 1
ATOM 3087 C C . SER B 1 141 ? 0.833 -16.234 -8.484 1 98.88 141 SER B C 1
ATOM 3089 O O . SER B 1 141 ? 1.936 -16.422 -9 1 98.88 141 SER B O 1
ATOM 3091 N N . PHE B 1 142 ? 0.573 -15.117 -7.906 1 98.81 142 PHE B N 1
ATOM 3092 C CA . PHE B 1 142 ? 1.537 -14.102 -7.496 1 98.81 142 PHE B CA 1
ATOM 3093 C C . PHE B 1 142 ? 1.415 -13.812 -6.008 1 98.81 142 PHE B C 1
ATOM 3095 O O . PHE B 1 142 ? 0.435 -13.203 -5.566 1 98.81 142 PHE B O 1
ATOM 3102 N N . ASN B 1 143 ? 2.393 -14.289 -5.254 1 98.12 143 ASN B N 1
ATOM 3103 C CA . ASN B 1 143 ? 2.385 -14.25 -3.797 1 98.12 143 ASN B CA 1
ATOM 3104 C C . ASN B 1 143 ? 1.255 -15.094 -3.217 1 98.12 143 ASN B C 1
ATOM 3106 O O . ASN B 1 143 ? 0.771 -14.82 -2.117 1 98.12 143 ASN B O 1
ATOM 3110 N N . GLY B 1 144 ? 0.798 -16.047 -3.951 1 98.44 144 GLY B N 1
ATOM 3111 C CA . GLY B 1 144 ? -0.353 -16.844 -3.568 1 98.44 144 GLY B CA 1
ATOM 3112 C C . GLY B 1 144 ? -0.026 -17.906 -2.531 1 98.44 144 GLY B C 1
ATOM 3113 O O . GLY B 1 144 ? -0.907 -18.359 -1.796 1 98.44 144 GLY B O 1
ATOM 3114 N N . LYS B 1 145 ? 1.204 -18.297 -2.477 1 97.44 145 LYS B N 1
ATOM 3115 C CA . LYS B 1 145 ? 1.605 -19.281 -1.48 1 97.44 145 LYS B CA 1
ATOM 3116 C C . LYS B 1 145 ? 1.465 -18.719 -0.067 1 97.44 145 LYS B C 1
ATOM 3118 O O . LYS B 1 145 ? 1.157 -19.469 0.87 1 97.44 145 LYS B O 1
ATOM 3123 N N . ARG B 1 146 ? 1.631 -17.469 0.058 1 96.75 146 ARG B N 1
ATOM 3124 C CA . ARG B 1 146 ? 1.634 -16.859 1.382 1 96.75 146 ARG B CA 1
ATOM 3125 C C . ARG B 1 146 ? 0.299 -16.172 1.676 1 96.75 146 ARG B C 1
ATOM 3127 O O . ARG B 1 146 ? -0.006 -15.867 2.83 1 96.75 146 ARG B O 1
ATOM 3134 N N . PHE B 1 147 ? -0.444 -15.984 0.645 1 97.81 147 PHE B N 1
ATOM 3135 C CA . PHE B 1 147 ? -1.673 -15.234 0.87 1 97.81 147 PHE B CA 1
ATOM 3136 C C . PHE B 1 147 ? -2.887 -16.031 0.393 1 97.81 147 PHE B C 1
ATOM 3138 O O . PHE B 1 147 ? -3.576 -16.656 1.195 1 97.81 147 PHE B O 1
ATOM 3145 N N . ASP B 1 148 ? -3.035 -16.266 -0.91 1 98.62 148 ASP B N 1
ATOM 3146 C CA . ASP B 1 148 ? -4.234 -16.859 -1.497 1 98.62 148 ASP B CA 1
ATOM 3147 C C . ASP B 1 148 ? -4.477 -18.266 -0.959 1 98.62 148 ASP B C 1
ATOM 3149 O O . ASP B 1 148 ? -5.586 -18.594 -0.534 1 98.62 148 ASP B O 1
ATOM 3153 N N . ALA B 1 149 ? -3.461 -19.047 -1.016 1 98.44 149 ALA B N 1
ATOM 3154 C CA . ALA B 1 149 ? -3.615 -20.453 -0.647 1 98.44 149 ALA B CA 1
ATOM 3155 C C . ALA B 1 149 ? -4.008 -20.594 0.821 1 98.44 149 ALA B C 1
ATOM 3157 O O . ALA B 1 149 ? -5.023 -21.219 1.142 1 98.44 149 ALA B O 1
ATOM 3158 N N . PRO B 1 150 ? -3.27 -19.969 1.723 1 98.12 150 PRO B N 1
ATOM 3159 C CA . PRO B 1 150 ? -3.699 -20.094 3.117 1 98.12 150 PRO B CA 1
ATOM 3160 C C . PRO B 1 150 ? -5.09 -19.516 3.363 1 98.12 150 PRO B C 1
ATOM 3162 O O . PRO B 1 150 ? -5.84 -20.031 4.195 1 98.12 150 PRO B O 1
ATOM 3165 N N . PHE B 1 151 ? -5.465 -18.422 2.68 1 98.5 151 PHE B N 1
ATOM 3166 C CA . PHE B 1 151 ? -6.789 -17.844 2.836 1 98.5 151 PHE B CA 1
ATOM 3167 C C . PHE B 1 151 ? -7.875 -18.812 2.404 1 98.5 151 PHE B C 1
ATOM 3169 O O . PHE B 1 151 ? -8.883 -18.969 3.092 1 98.5 151 PHE B O 1
ATOM 3176 N N . LEU B 1 152 ? -7.641 -19.469 1.253 1 98.69 152 LEU B N 1
ATOM 3177 C CA . LEU B 1 152 ? -8.586 -20.469 0.764 1 98.69 152 LEU B CA 1
ATOM 3178 C C . LEU B 1 152 ? -8.672 -21.656 1.725 1 98.69 152 LEU B C 1
ATOM 3180 O O . LEU B 1 152 ? -9.766 -22.156 1.999 1 98.69 152 LEU B O 1
ATOM 3184 N N . GLU B 1 153 ? -7.551 -22.094 2.213 1 98.5 153 GLU B N 1
ATOM 3185 C CA . GLU B 1 153 ? -7.52 -23.219 3.141 1 98.5 153 GLU B CA 1
ATOM 3186 C C . GLU B 1 153 ? -8.336 -22.922 4.398 1 98.5 153 GLU B C 1
ATOM 3188 O O . GLU B 1 153 ? -9.164 -23.734 4.816 1 98.5 153 GLU B O 1
ATOM 3193 N N . ALA B 1 154 ? -8.141 -21.766 4.965 1 97.88 154 ALA B N 1
ATOM 3194 C CA . ALA B 1 154 ? -8.836 -21.375 6.188 1 97.88 154 ALA B CA 1
ATOM 3195 C C . ALA B 1 154 ? -10.328 -21.156 5.926 1 97.88 154 ALA B C 1
ATOM 3197 O O . ALA B 1 154 ? -11.164 -21.609 6.711 1 97.88 154 ALA B O 1
ATOM 3198 N N . SER B 1 155 ? -10.672 -20.547 4.805 1 97.75 155 SER B N 1
ATOM 3199 C CA . SER B 1 155 ? -12.039 -20.156 4.512 1 97.75 155 SER B CA 1
ATOM 3200 C C . SER B 1 155 ? -12.906 -21.359 4.152 1 97.75 155 SER B C 1
ATOM 3202 O O . SER B 1 155 ? -14.109 -21.359 4.426 1 97.75 155 SER B O 1
ATOM 3204 N N . PHE B 1 156 ? -12.25 -22.344 3.547 1 98 156 PHE B N 1
ATOM 3205 C CA . PHE B 1 156 ? -13.07 -23.422 2.994 1 98 156 PHE B CA 1
ATOM 3206 C C . PHE B 1 156 ? -12.664 -24.766 3.584 1 98 156 PHE B C 1
ATOM 3208 O O . PHE B 1 156 ? -13.172 -25.812 3.16 1 98 156 PHE B O 1
ATOM 3215 N N . ASP B 1 157 ? -11.789 -24.766 4.531 1 96.81 157 ASP B N 1
ATOM 3216 C CA . ASP B 1 157 ? -11.336 -25.984 5.188 1 96.81 157 ASP B CA 1
ATOM 3217 C C . ASP B 1 157 ? -10.867 -27.031 4.168 1 96.81 157 ASP B C 1
ATOM 3219 O O . ASP B 1 157 ? -11.383 -28.156 4.141 1 96.81 157 ASP B O 1
ATOM 3223 N N . LEU B 1 158 ? -9.906 -26.656 3.361 1 97.56 158 LEU B N 1
ATOM 3224 C CA . LEU B 1 158 ? -9.312 -27.531 2.367 1 97.56 158 LEU B CA 1
ATOM 3225 C C . LEU B 1 158 ? -7.793 -27.375 2.334 1 97.56 158 LEU B C 1
ATOM 3227 O O . LEU B 1 158 ? -7.25 -26.484 2.996 1 97.56 158 LEU B O 1
ATOM 3231 N N . ASP B 1 159 ? -7.156 -28.297 1.652 1 96.94 159 ASP B N 1
ATOM 3232 C CA . ASP B 1 159 ? -5.711 -28.219 1.479 1 96.94 159 ASP B CA 1
ATOM 3233 C C . ASP B 1 159 ? -5.344 -27.953 0.021 1 96.94 159 ASP B C 1
ATOM 3235 O O . ASP B 1 159 ? -5.906 -28.578 -0.888 1 96.94 159 ASP B O 1
ATOM 3239 N N . VAL B 1 160 ? -4.52 -27.016 -0.15 1 97.69 160 VAL B N 1
ATOM 3240 C CA . VAL B 1 160 ? -3.957 -26.781 -1.477 1 97.69 160 VAL B CA 1
ATOM 3241 C C . VAL B 1 160 ? -2.674 -27.594 -1.638 1 97.69 160 VAL B C 1
ATOM 3243 O O . VAL B 1 160 ? -1.586 -27.125 -1.292 1 97.69 160 VAL B O 1
ATOM 3246 N N . ASP B 1 161 ? -2.764 -28.75 -2.215 1 96 161 ASP B N 1
ATOM 3247 C CA . ASP B 1 161 ? -1.646 -29.688 -2.283 1 96 161 ASP B CA 1
ATOM 3248 C C . ASP B 1 161 ? -1.103 -29.797 -3.707 1 96 161 ASP B C 1
ATOM 3250 O O . ASP B 1 161 ? -0.105 -30.484 -3.947 1 96 161 ASP B O 1
ATOM 3254 N N . THR B 1 162 ? -1.743 -29.156 -4.617 1 97.31 162 THR B N 1
ATOM 3255 C CA . THR B 1 162 ? -1.286 -29.141 -6.004 1 97.31 162 THR B CA 1
ATOM 3256 C C . THR B 1 162 ? 0.025 -28.375 -6.129 1 97.31 162 THR B C 1
ATOM 3258 O O . THR B 1 162 ? 0.209 -27.344 -5.48 1 97.31 162 THR B O 1
ATOM 3261 N N . PRO B 1 163 ? 1.002 -28.922 -6.949 1 98.12 163 PRO B N 1
ATOM 3262 C CA . PRO B 1 163 ? 2.207 -28.141 -7.195 1 98.12 163 PRO B CA 1
ATOM 3263 C C . PRO B 1 163 ? 1.894 -26.672 -7.527 1 98.12 163 PRO B C 1
ATOM 3265 O O . PRO B 1 163 ? 0.937 -26.391 -8.25 1 98.12 163 PRO B O 1
ATOM 3268 N N . HIS B 1 164 ? 2.682 -25.766 -6.891 1 98.44 164 HIS B N 1
ATOM 3269 C CA . HIS B 1 164 ? 2.305 -24.359 -6.895 1 98.44 164 HIS B CA 1
ATOM 3270 C C . HIS B 1 164 ? 3.484 -23.469 -7.281 1 98.44 164 HIS B C 1
ATOM 3272 O O . HIS B 1 164 ? 4.453 -23.359 -6.527 1 98.44 164 HIS B O 1
ATOM 3278 N N . LEU B 1 165 ? 3.395 -22.875 -8.469 1 98.62 165 LEU B N 1
ATOM 3279 C CA . LEU B 1 165 ? 4.371 -21.891 -8.914 1 98.62 165 LEU B CA 1
ATOM 3280 C C . LEU B 1 165 ? 3.922 -20.469 -8.547 1 98.62 165 LEU B C 1
ATOM 3282 O O . LEU B 1 165 ? 2.979 -19.938 -9.133 1 98.62 165 LEU B O 1
ATOM 3286 N N . ASP B 1 166 ? 4.555 -19.922 -7.598 1 98.69 166 ASP B N 1
ATOM 3287 C CA . ASP B 1 166 ? 4.352 -18.531 -7.215 1 98.69 166 ASP B CA 1
ATOM 3288 C C . ASP B 1 166 ? 5.297 -17.609 -7.984 1 98.69 166 ASP B C 1
ATOM 3290 O O . ASP B 1 166 ? 6.508 -17.609 -7.754 1 98.69 166 ASP B O 1
ATOM 3294 N N . LEU B 1 167 ? 4.785 -16.75 -8.789 1 98.62 167 LEU B N 1
ATOM 3295 C CA . LEU B 1 167 ? 5.555 -15.984 -9.758 1 98.62 167 LEU B CA 1
ATOM 3296 C C . LEU B 1 167 ? 6.348 -14.883 -9.062 1 98.62 167 LEU B C 1
ATOM 3298 O O . LEU B 1 167 ? 7.258 -14.297 -9.656 1 98.62 167 LEU B O 1
ATOM 3302 N N . MET B 1 168 ? 5.953 -14.578 -7.82 1 98.19 168 MET B N 1
ATOM 3303 C CA . MET B 1 168 ? 6.707 -13.562 -7.094 1 98.19 168 MET B CA 1
ATOM 3304 C C . MET B 1 168 ? 8.188 -13.922 -7.035 1 98.19 168 MET B C 1
ATOM 3306 O O . MET B 1 168 ? 9.047 -13.062 -7.219 1 98.19 168 MET B O 1
ATOM 3310 N N . TYR B 1 169 ? 8.531 -15.148 -6.898 1 97.5 169 TYR B N 1
ATOM 3311 C CA . TYR B 1 169 ? 9.906 -15.578 -6.676 1 97.5 169 TYR B CA 1
ATOM 3312 C C . TYR B 1 169 ? 10.711 -15.523 -7.969 1 97.5 169 TYR B C 1
ATOM 3314 O O . TYR B 1 169 ? 11.789 -14.922 -8.008 1 97.5 169 TYR B O 1
ATOM 3322 N N . PRO B 1 170 ? 10.234 -16.109 -9.016 1 97.5 170 PRO B N 1
ATOM 3323 C CA . PRO B 1 170 ? 11.008 -15.953 -10.25 1 97.5 170 PRO B CA 1
ATOM 3324 C C . PRO B 1 170 ? 11.086 -14.5 -10.711 1 97.5 170 PRO B C 1
ATOM 3326 O O . PRO B 1 170 ? 12.078 -14.094 -11.32 1 97.5 170 PRO B O 1
ATOM 3329 N N . CYS B 1 171 ? 10.062 -13.711 -10.477 1 98.06 171 CYS B N 1
ATOM 3330 C CA . CYS B 1 171 ? 10.148 -12.289 -10.781 1 98.06 171 CYS B CA 1
ATOM 3331 C C . CYS B 1 171 ? 11.273 -11.633 -9.992 1 98.06 171 CYS B C 1
ATOM 3333 O O . CYS B 1 171 ? 12.062 -10.859 -10.547 1 98.06 171 CYS B O 1
ATOM 3335 N N . ARG B 1 172 ? 11.328 -11.945 -8.773 1 97.25 172 ARG B N 1
ATOM 3336 C CA . ARG B 1 172 ? 12.375 -11.383 -7.926 1 97.25 172 ARG B CA 1
ATOM 3337 C C . ARG B 1 172 ? 13.758 -11.781 -8.422 1 97.25 172 ARG B C 1
ATOM 3339 O O . ARG B 1 172 ? 14.695 -10.977 -8.367 1 97.25 172 ARG B O 1
ATOM 3346 N N . ALA B 1 173 ? 13.906 -12.977 -8.844 1 95.94 173 ALA B N 1
ATOM 3347 C CA . ALA B 1 173 ? 15.172 -13.453 -9.383 1 95.94 173 ALA B CA 1
ATOM 3348 C C . ALA B 1 173 ? 15.609 -12.594 -10.57 1 95.94 173 ALA B C 1
ATOM 3350 O O . ALA B 1 173 ? 16.812 -12.492 -10.859 1 95.94 173 ALA B O 1
ATOM 3351 N N . LEU B 1 174 ? 14.68 -12.008 -11.219 1 97 174 LEU B N 1
ATOM 3352 C CA . LEU B 1 174 ? 14.961 -11.133 -12.359 1 97 174 LEU B CA 1
ATOM 3353 C C . LEU B 1 174 ? 14.969 -9.672 -11.938 1 97 174 LEU B C 1
ATOM 3355 O O . LEU B 1 174 ? 14.891 -8.773 -12.781 1 97 174 LEU B O 1
ATOM 3359 N N . GLU B 1 175 ? 14.867 -9.414 -10.688 1 96.44 175 GLU B N 1
ATOM 3360 C CA . GLU B 1 175 ? 14.914 -8.078 -10.094 1 96.44 175 GLU B CA 1
ATOM 3361 C C . GLU B 1 175 ? 13.648 -7.289 -10.414 1 96.44 175 GLU B C 1
ATOM 3363 O O . GLU B 1 175 ? 13.68 -6.062 -10.5 1 96.44 175 GLU B O 1
ATOM 3368 N N . LEU B 1 176 ? 12.648 -8.023 -10.766 1 96.62 176 LEU B N 1
ATOM 3369 C CA . LEU B 1 176 ? 11.312 -7.43 -10.836 1 96.62 176 LEU B CA 1
ATOM 3370 C C . LEU B 1 176 ? 10.633 -7.453 -9.469 1 96.62 176 LEU B C 1
ATOM 3372 O O . LEU B 1 176 ? 10.219 -8.516 -8.992 1 96.62 176 LEU B O 1
ATOM 3376 N N . THR B 1 177 ? 10.531 -6.23 -8.875 1 93.69 177 THR B N 1
ATOM 3377 C CA . THR B 1 177 ? 10.086 -6.195 -7.484 1 93.69 177 THR B CA 1
ATOM 3378 C C . THR B 1 177 ? 8.805 -5.379 -7.352 1 93.69 177 THR B C 1
ATOM 3380 O O . THR B 1 177 ? 8.383 -4.711 -8.297 1 93.69 177 THR B O 1
ATOM 3383 N N . GLY B 1 178 ? 8.188 -5.52 -6.168 1 92.12 178 GLY B N 1
ATOM 3384 C CA . GLY B 1 178 ? 6.898 -4.891 -5.926 1 92.12 178 GLY B CA 1
ATOM 3385 C C . GLY B 1 178 ? 5.73 -5.855 -6.023 1 92.12 178 GLY B C 1
ATOM 3386 O O . GLY B 1 178 ? 5.93 -7.07 -6.09 1 92.12 178 GLY B O 1
ATOM 3387 N N . GLY B 1 179 ? 4.508 -5.309 -6.008 1 94.31 179 GLY B N 1
ATOM 3388 C CA . GLY B 1 179 ? 3.307 -6.105 -6.199 1 94.31 179 GLY B CA 1
ATOM 3389 C C . GLY B 1 179 ? 3.027 -6.418 -7.66 1 94.31 179 GLY B C 1
ATOM 3390 O O . GLY B 1 179 ? 3.832 -6.094 -8.531 1 94.31 179 GLY B O 1
ATOM 3391 N N . LEU B 1 180 ? 1.967 -7.055 -7.883 1 95.94 180 LEU B N 1
ATOM 3392 C CA . LEU B 1 180 ? 1.583 -7.516 -9.211 1 95.94 180 LEU B CA 1
ATOM 3393 C C . LEU B 1 180 ? 1.552 -6.355 -10.203 1 95.94 180 LEU B C 1
ATOM 3395 O O . LEU B 1 180 ? 2.098 -6.457 -11.305 1 95.94 180 LEU B O 1
ATOM 3399 N N . LYS B 1 181 ? 1.019 -5.258 -9.797 1 93.25 181 LYS B N 1
ATOM 3400 C CA . LYS B 1 181 ? 0.806 -4.148 -10.719 1 93.25 181 LYS B CA 1
ATOM 3401 C C . LYS B 1 181 ? 2.133 -3.539 -11.164 1 93.25 181 LYS B C 1
ATOM 3403 O O . LYS B 1 181 ? 2.365 -3.348 -12.359 1 93.25 181 LYS B O 1
ATOM 3408 N N . PRO B 1 182 ? 3.074 -3.221 -10.219 1 93.44 182 PRO B N 1
ATOM 3409 C CA . PRO B 1 182 ? 4.387 -2.734 -10.656 1 93.44 182 PRO B CA 1
ATOM 3410 C C . PRO B 1 182 ? 5.094 -3.709 -11.594 1 93.44 182 PRO B C 1
ATOM 3412 O O . PRO B 1 182 ? 5.727 -3.285 -12.57 1 93.44 182 PRO B O 1
ATOM 3415 N N . VAL B 1 183 ? 4.992 -4.98 -11.32 1 96.88 183 VAL B N 1
ATOM 3416 C CA . VAL B 1 183 ? 5.633 -5.988 -12.156 1 96.88 183 VAL B CA 1
ATOM 3417 C C . VAL B 1 183 ? 4.992 -5.996 -13.547 1 96.88 183 VAL B C 1
ATOM 3419 O O . VAL B 1 183 ? 5.688 -6.09 -14.555 1 96.88 183 VAL B O 1
ATOM 3422 N N . GLU B 1 184 ? 3.656 -5.891 -13.617 1 96.44 184 GLU B N 1
ATOM 3423 C CA . GLU B 1 184 ? 2.947 -5.812 -14.891 1 96.44 184 GLU B CA 1
ATOM 3424 C C . GLU B 1 184 ? 3.432 -4.625 -15.719 1 96.44 184 GLU B C 1
ATOM 3426 O O . GLU B 1 184 ? 3.678 -4.758 -16.922 1 96.44 184 GLU B O 1
ATOM 3431 N N . ARG B 1 185 ? 3.564 -3.543 -15.094 1 93.94 185 ARG B N 1
ATOM 3432 C CA . ARG B 1 185 ? 4.008 -2.334 -15.781 1 93.94 185 ARG B CA 1
ATOM 3433 C C . ARG B 1 185 ? 5.414 -2.512 -16.344 1 93.94 185 ARG B C 1
ATOM 3435 O O . ARG B 1 185 ? 5.676 -2.152 -17.5 1 93.94 185 ARG B O 1
ATOM 3442 N N . GLU B 1 186 ? 6.285 -3.072 -15.57 1 95.25 186 GLU B N 1
ATOM 3443 C CA . GLU B 1 186 ? 7.668 -3.281 -15.992 1 95.25 186 GLU B CA 1
ATOM 3444 C C . GLU B 1 186 ? 7.746 -4.246 -17.172 1 95.25 186 GLU B C 1
ATOM 3446 O O . GLU B 1 186 ? 8.609 -4.105 -18.031 1 95.25 186 GLU B O 1
ATOM 3451 N N . LEU B 1 187 ? 6.828 -5.164 -17.234 1 96.38 187 LEU B N 1
ATOM 3452 C CA . LEU B 1 187 ? 6.836 -6.176 -18.297 1 96.38 187 LEU B CA 1
ATOM 3453 C C . LEU B 1 187 ? 5.996 -5.73 -19.484 1 96.38 187 LEU B C 1
ATOM 3455 O O . LEU B 1 187 ? 5.906 -6.441 -20.484 1 96.38 187 LEU B O 1
ATOM 3459 N N . GLY B 1 188 ? 5.328 -4.609 -19.344 1 93.56 188 GLY B N 1
ATOM 3460 C CA . GLY B 1 188 ? 4.516 -4.074 -20.422 1 93.56 188 GLY B CA 1
ATOM 3461 C C . GLY B 1 188 ? 3.191 -4.797 -20.578 1 93.56 188 GLY B C 1
ATOM 3462 O O . GLY B 1 188 ? 2.643 -4.855 -21.688 1 93.56 188 GLY B O 1
ATOM 3463 N N . VAL B 1 189 ? 2.791 -5.402 -19.516 1 91.44 189 VAL B N 1
ATOM 3464 C CA . VAL B 1 189 ? 1.497 -6.074 -19.547 1 91.44 189 VAL B CA 1
ATOM 3465 C C . VAL B 1 189 ? 0.378 -5.051 -19.375 1 91.44 189 VAL B C 1
ATOM 3467 O O . VAL B 1 189 ? 0.351 -4.309 -18.391 1 91.44 189 VAL B O 1
ATOM 3470 N N . ALA B 1 190 ? -0.483 -4.926 -20.281 1 84.25 190 ALA B N 1
ATOM 3471 C CA . ALA B 1 190 ? -1.572 -3.955 -20.266 1 84.25 190 ALA B CA 1
ATOM 3472 C C . ALA B 1 190 ? -2.764 -4.48 -19.469 1 84.25 190 ALA B C 1
ATOM 3474 O O . ALA B 1 190 ? -2.975 -5.695 -19.391 1 84.25 190 ALA B O 1
ATOM 3475 N N . ARG B 1 191 ? -3.461 -3.516 -18.859 1 83 191 ARG B N 1
ATOM 3476 C CA . ARG B 1 191 ? -4.734 -3.834 -18.234 1 83 191 ARG B CA 1
ATOM 3477 C C . ARG B 1 191 ? -5.898 -3.213 -19 1 83 191 ARG B C 1
ATOM 3479 O O . ARG B 1 191 ? -5.797 -2.086 -19.484 1 83 191 ARG B O 1
ATOM 3486 N N . GLU B 1 192 ? -6.859 -4 -19.219 1 78.38 192 GLU B N 1
ATOM 3487 C CA . GLU B 1 192 ? -8.031 -3.51 -19.922 1 78.38 192 GLU B CA 1
ATOM 3488 C C . GLU B 1 192 ? -9.094 -2.996 -18.953 1 78.38 192 GLU B C 1
ATOM 3490 O O . GLU B 1 192 ? -9.93 -2.164 -19.312 1 78.38 192 GLU B O 1
ATOM 3495 N N . GLY B 1 193 ? -8.953 -3.42 -17.797 1 79.5 193 GLY B N 1
ATOM 3496 C CA . GLY B 1 193 ? -10.016 -3.143 -16.844 1 79.5 193 GLY B CA 1
ATOM 3497 C C . GLY B 1 193 ? -9.781 -1.876 -16.047 1 79.5 193 GLY B C 1
ATOM 3498 O O . GLY B 1 193 ? -8.883 -1.09 -16.359 1 79.5 193 GLY B O 1
ATOM 3499 N N . PRO B 1 194 ? -10.641 -1.667 -15.109 1 79.88 194 PRO B N 1
ATOM 3500 C CA . PRO B 1 194 ? -10.609 -0.45 -14.297 1 79.88 194 PRO B CA 1
ATOM 3501 C C . PRO B 1 194 ? -9.375 -0.378 -13.398 1 79.88 194 PRO B C 1
ATOM 3503 O O . PRO B 1 194 ? -8.766 -1.407 -13.094 1 79.88 194 PRO B O 1
ATOM 3506 N N . ASP B 1 195 ? -9.023 0.833 -13.156 1 83.69 195 ASP B N 1
ATOM 3507 C CA . ASP B 1 195 ? -7.961 1.076 -12.18 1 83.69 195 ASP B CA 1
ATOM 3508 C C . ASP B 1 195 ? -8.469 0.9 -10.758 1 83.69 195 ASP B C 1
ATOM 3510 O O . ASP B 1 195 ? -9 1.84 -10.156 1 83.69 195 ASP B O 1
ATOM 3514 N N . VAL B 1 196 ? -8.398 -0.298 -10.227 1 90.62 196 VAL B N 1
ATOM 3515 C CA . VAL B 1 196 ? -8.914 -0.704 -8.922 1 90.62 196 VAL B CA 1
ATOM 3516 C C . VAL B 1 196 ? -7.758 -1.126 -8.016 1 90.62 196 VAL B C 1
ATOM 3518 O O . VAL B 1 196 ? -6.836 -1.816 -8.461 1 90.62 196 VAL B O 1
ATOM 3521 N N . THR B 1 197 ? -7.816 -0.663 -6.789 1 91.56 197 THR B N 1
ATOM 3522 C CA . THR B 1 197 ? -6.836 -1.071 -5.789 1 91.56 197 THR B CA 1
ATOM 3523 C C . THR B 1 197 ? -7.422 -2.125 -4.855 1 91.56 197 THR B C 1
ATOM 3525 O O . THR B 1 197 ? -8.617 -2.402 -4.898 1 91.56 197 THR B O 1
ATOM 3528 N N . GLY B 1 198 ? -6.551 -2.662 -4.031 1 93.06 198 GLY B N 1
ATOM 3529 C CA . GLY B 1 198 ? -7.039 -3.568 -3.004 1 93.06 198 GLY B CA 1
ATOM 3530 C C . GLY B 1 198 ? -8.055 -2.926 -2.074 1 93.06 198 GLY B C 1
ATOM 3531 O O . GLY B 1 198 ? -9.016 -3.57 -1.654 1 93.06 198 GLY B O 1
ATOM 3532 N N . ARG B 1 199 ? -7.848 -1.688 -1.768 1 92.88 199 ARG B N 1
ATOM 3533 C CA . ARG B 1 199 ? -8.789 -0.925 -0.955 1 92.88 199 ARG B CA 1
ATOM 3534 C C . ARG B 1 199 ? -10.141 -0.795 -1.658 1 92.88 199 ARG B C 1
ATOM 3536 O O . ARG B 1 199 ? -11.188 -0.964 -1.035 1 92.88 199 ARG B O 1
ATOM 3543 N N . ASP B 1 200 ? -10.078 -0.522 -2.959 1 94.5 200 ASP B N 1
ATOM 3544 C CA . ASP B 1 200 ? -11.297 -0.428 -3.756 1 94.5 200 ASP B CA 1
ATOM 3545 C C . ASP B 1 200 ? -12.062 -1.751 -3.754 1 94.5 200 ASP B C 1
ATOM 3547 O O . ASP B 1 200 ? -13.297 -1.764 -3.732 1 94.5 200 ASP B O 1
ATOM 3551 N N . ALA B 1 201 ? -11.312 -2.795 -3.799 1 96.5 201 ALA B N 1
ATOM 3552 C CA . ALA B 1 201 ? -11.938 -4.113 -3.861 1 96.5 201 ALA B CA 1
ATOM 3553 C C . ALA B 1 201 ? -12.836 -4.355 -2.646 1 96.5 201 ALA B C 1
ATOM 3555 O O . ALA B 1 201 ? -13.938 -4.887 -2.777 1 96.5 201 ALA B O 1
ATOM 3556 N N . VAL B 1 202 ? -12.383 -3.945 -1.511 1 96.88 202 VAL B N 1
ATOM 3557 C CA . VAL B 1 202 ? -13.164 -4.094 -0.285 1 96.88 202 VAL B CA 1
ATOM 3558 C C . VAL B 1 202 ? -14.43 -3.244 -0.369 1 96.88 202 VAL B C 1
ATOM 3560 O O . VAL B 1 202 ? -15.531 -3.727 -0.096 1 96.88 202 VAL B O 1
ATOM 3563 N N . ARG B 1 203 ? -14.289 -1.996 -0.771 1 96.25 203 ARG B N 1
ATOM 3564 C CA . ARG B 1 203 ? -15.422 -1.095 -0.925 1 96.25 203 ARG B CA 1
ATOM 3565 C C . ARG B 1 203 ? -16.438 -1.66 -1.909 1 96.25 203 ARG B C 1
ATOM 3567 O O . ARG B 1 203 ? -17.641 -1.689 -1.623 1 96.25 203 ARG B O 1
ATOM 3574 N N . LEU B 1 204 ? -15.938 -2.119 -3.049 1 97.38 204 LEU B N 1
ATOM 3575 C CA . LEU B 1 204 ? -16.797 -2.65 -4.102 1 97.38 204 LEU B CA 1
ATOM 3576 C C . LEU B 1 204 ? -17.625 -3.83 -3.588 1 97.38 204 LEU B C 1
ATOM 3578 O O . LEU B 1 204 ? -18.797 -3.955 -3.91 1 97.38 204 LEU B O 1
ATOM 3582 N N . TRP B 1 205 ? -17.062 -4.699 -2.826 1 98.25 205 TRP B N 1
ATOM 3583 C CA . TRP B 1 205 ? -17.781 -5.84 -2.283 1 98.25 205 TRP B CA 1
ATOM 3584 C C . TRP B 1 205 ? -18.953 -5.383 -1.414 1 98.25 205 TRP B C 1
ATOM 3586 O O . TRP B 1 205 ? -20.078 -5.863 -1.568 1 98.25 205 TRP B O 1
ATOM 3596 N N . TYR B 1 206 ? -18.719 -4.406 -0.532 1 96.44 206 TYR B N 1
ATOM 3597 C CA . TYR B 1 206 ? -19.75 -3.984 0.396 1 96.44 206 TYR B CA 1
ATOM 3598 C C . TYR B 1 206 ? -20.828 -3.178 -0.323 1 96.44 206 TYR B C 1
ATOM 3600 O O . TYR B 1 206 ? -22.016 -3.242 0.036 1 96.44 206 TYR B O 1
ATOM 3608 N N . GLU B 1 207 ? -20.406 -2.436 -1.343 1 95.94 207 GLU B N 1
ATOM 3609 C CA . GLU B 1 207 ? -21.406 -1.78 -2.188 1 95.94 207 GLU B CA 1
ATOM 3610 C C . GLU B 1 207 ? -22.328 -2.803 -2.857 1 95.94 207 GLU B C 1
ATOM 3612 O O . GLU B 1 207 ? -23.531 -2.584 -2.969 1 95.94 207 GLU B O 1
ATOM 3617 N N . TYR B 1 208 ? -21.781 -3.889 -3.314 1 98.25 208 TYR B N 1
ATOM 3618 C CA . TYR B 1 208 ? -22.562 -4.984 -3.871 1 98.25 208 TYR B CA 1
ATOM 3619 C C . TYR B 1 208 ? -23.516 -5.562 -2.828 1 98.25 208 TYR B C 1
ATOM 3621 O O . TYR B 1 208 ? -24.703 -5.766 -3.105 1 98.25 208 TYR B O 1
ATOM 3629 N N . GLU B 1 209 ? -22.969 -5.793 -1.607 1 96.38 209 GLU B N 1
ATOM 3630 C CA . GLU B 1 209 ? -23.797 -6.328 -0.531 1 96.38 209 GLU B CA 1
ATOM 3631 C C . GLU B 1 209 ? -24.953 -5.391 -0.212 1 96.38 209 GLU B C 1
ATOM 3633 O O . GLU B 1 209 ? -26.031 -5.844 0.202 1 96.38 209 GLU B O 1
ATOM 3638 N N . ASP B 1 210 ? -24.766 -4.125 -0.504 1 93.38 210 ASP B N 1
ATOM 3639 C CA . ASP B 1 210 ? -25.781 -3.117 -0.249 1 93.38 210 ASP B CA 1
ATOM 3640 C C . ASP B 1 210 ? -26.75 -3.004 -1.427 1 93.38 210 ASP B C 1
ATOM 3642 O O . ASP B 1 210 ? -27.641 -2.15 -1.427 1 93.38 210 ASP B O 1
ATOM 3646 N N . GLY B 1 211 ? -26.469 -3.748 -2.488 1 95.5 211 GLY B N 1
ATOM 3647 C CA . GLY B 1 211 ? -27.453 -3.838 -3.549 1 95.5 211 GLY B CA 1
ATOM 3648 C C . GLY B 1 211 ? -26.953 -3.316 -4.883 1 95.5 211 GLY B C 1
ATOM 3649 O O . GLY B 1 211 ? -27.688 -3.299 -5.867 1 95.5 211 GLY B O 1
ATOM 3650 N N . ASP B 1 212 ? -25.672 -2.938 -5.016 1 96.56 212 ASP B N 1
ATOM 3651 C CA . ASP B 1 212 ? -25.125 -2.393 -6.258 1 96.56 212 ASP B CA 1
ATOM 3652 C C . ASP B 1 212 ? -24.484 -3.492 -7.105 1 96.56 212 ASP B C 1
ATOM 3654 O O . ASP B 1 212 ? -23.281 -3.758 -6.992 1 96.56 212 ASP B O 1
ATOM 3658 N N . GLU B 1 213 ? -25.188 -4.016 -8.039 1 97.62 213 GLU B N 1
ATOM 3659 C CA . GLU B 1 213 ? -24.719 -5.117 -8.875 1 97.62 213 GLU B CA 1
ATOM 3660 C C . GLU B 1 213 ? -23.531 -4.691 -9.734 1 97.62 213 GLU B C 1
ATOM 3662 O O . GLU B 1 213 ? -22.656 -5.5 -10.023 1 97.62 213 GLU B O 1
ATOM 3667 N N . SER B 1 214 ? -23.484 -3.436 -10.109 1 97.56 214 SER B N 1
ATOM 3668 C CA . SER B 1 214 ? -22.391 -2.939 -10.945 1 97.56 214 SER B CA 1
ATOM 3669 C C . SER B 1 214 ? -21.062 -2.994 -10.195 1 97.56 214 SER B C 1
ATOM 3671 O O . SER B 1 214 ? -20.016 -3.178 -10.812 1 97.56 214 SER B O 1
ATOM 3673 N N . ALA B 1 215 ? -21.125 -2.863 -8.859 1 97.38 215 ALA B N 1
ATOM 3674 C CA . ALA B 1 215 ? -19.922 -2.98 -8.031 1 97.38 215 ALA B CA 1
ATOM 3675 C C . ALA B 1 215 ? -19.328 -4.383 -8.125 1 97.38 215 ALA B C 1
ATOM 3677 O O . ALA B 1 215 ? -18.109 -4.543 -8.227 1 97.38 215 ALA B O 1
ATOM 3678 N N . LEU B 1 216 ? -20.203 -5.344 -8.164 1 98.31 216 LEU B N 1
ATOM 3679 C CA . LEU B 1 216 ? -19.734 -6.719 -8.305 1 98.31 216 LEU B CA 1
ATOM 3680 C C . LEU B 1 216 ? -19.094 -6.934 -9.672 1 98.31 216 LEU B C 1
ATOM 3682 O O . LEU B 1 216 ? -18.062 -7.609 -9.789 1 98.31 216 LEU B O 1
ATOM 3686 N N . GLU B 1 217 ? -19.688 -6.34 -10.672 1 97.94 217 GLU B N 1
ATOM 3687 C CA . GLU B 1 217 ? -19.125 -6.465 -12.016 1 97.94 217 GLU B CA 1
ATOM 3688 C C . GLU B 1 217 ? -17.703 -5.922 -12.078 1 97.94 217 GLU B C 1
ATOM 3690 O O . GLU B 1 217 ? -16.828 -6.547 -12.664 1 97.94 217 GLU B O 1
ATOM 3695 N N . THR B 1 218 ? -17.5 -4.77 -11.469 1 97.25 218 THR B N 1
ATOM 3696 C CA . THR B 1 218 ? -16.188 -4.145 -11.438 1 97.25 218 THR B CA 1
ATOM 3697 C C . THR B 1 218 ? -15.203 -5.004 -10.648 1 97.25 218 THR B C 1
ATOM 3699 O O . THR B 1 218 ? -14.062 -5.195 -11.07 1 97.25 218 THR B O 1
ATOM 3702 N N . LEU B 1 219 ? -15.633 -5.523 -9.516 1 98 219 LEU B N 1
ATOM 3703 C CA . LEU B 1 219 ? -14.797 -6.363 -8.664 1 98 219 LEU B CA 1
ATOM 3704 C C . LEU B 1 219 ? -14.367 -7.625 -9.406 1 98 219 LEU B C 1
ATOM 3706 O O . LEU B 1 219 ? -13.195 -8 -9.359 1 98 219 LEU B O 1
ATOM 3710 N N . VAL B 1 220 ? -15.273 -8.219 -10.062 1 98.25 220 VAL B N 1
ATOM 3711 C CA . VAL B 1 220 ? -15.008 -9.438 -10.82 1 98.25 220 VAL B CA 1
ATOM 3712 C C . VAL B 1 220 ? -14.031 -9.141 -11.953 1 98.25 220 VAL B C 1
ATOM 3714 O O . VAL B 1 220 ? -13.094 -9.914 -12.188 1 98.25 220 VAL B O 1
ATOM 3717 N N . SER B 1 221 ? -14.266 -8.023 -12.641 1 97.12 221 SER B N 1
ATOM 3718 C CA . SER B 1 221 ? -13.359 -7.641 -13.719 1 97.12 221 SER B CA 1
ATOM 3719 C C . SER B 1 221 ? -11.938 -7.438 -13.211 1 97.12 221 SER B C 1
ATOM 3721 O O . SER B 1 221 ? -10.977 -7.859 -13.852 1 97.12 221 SER B O 1
ATOM 3723 N N . TYR B 1 222 ? -11.812 -6.805 -12.125 1 96.5 222 TYR B N 1
ATOM 3724 C CA . TYR B 1 222 ? -10.523 -6.574 -11.484 1 96.5 222 TYR B CA 1
ATOM 3725 C C . TYR B 1 222 ? -9.828 -7.895 -11.164 1 96.5 222 TYR B C 1
ATOM 3727 O O . TYR B 1 222 ? -8.656 -8.086 -11.5 1 96.5 222 TYR B O 1
ATOM 3735 N N . ASN B 1 223 ? -10.562 -8.797 -10.516 1 98 223 ASN B N 1
ATOM 3736 C CA . ASN B 1 223 ? -10.031 -10.102 -10.148 1 98 223 ASN B CA 1
ATOM 3737 C C . ASN B 1 223 ? -9.633 -10.914 -11.383 1 98 223 ASN B C 1
ATOM 3739 O O . ASN B 1 223 ? -8.602 -11.594 -11.383 1 98 223 ASN B O 1
ATOM 3743 N N . ARG B 1 224 ? -10.406 -10.828 -12.359 1 97 224 ARG B N 1
ATOM 3744 C CA . ARG B 1 224 ? -10.141 -11.539 -13.609 1 97 224 ARG B CA 1
ATOM 3745 C C . ARG B 1 224 ? -8.867 -11.031 -14.266 1 97 224 ARG B C 1
ATOM 3747 O O . ARG B 1 224 ? -8.023 -11.82 -14.695 1 97 224 ARG B O 1
ATOM 3754 N N . ASP B 1 225 ? -8.711 -9.734 -14.336 1 95.75 225 ASP B N 1
ATOM 3755 C CA . ASP B 1 225 ? -7.52 -9.148 -14.945 1 95.75 225 ASP B CA 1
ATOM 3756 C C . ASP B 1 225 ? -6.254 -9.594 -14.219 1 95.75 225 ASP B C 1
ATOM 3758 O O . ASP B 1 225 ? -5.262 -9.953 -14.852 1 95.75 225 ASP B O 1
ATOM 3762 N N . ASP B 1 226 ? -6.309 -9.555 -12.844 1 96.88 226 ASP B N 1
ATOM 3763 C CA . ASP B 1 226 ? -5.164 -9.961 -12.031 1 96.88 226 ASP B CA 1
ATOM 3764 C C . ASP B 1 226 ? -4.801 -11.422 -12.281 1 96.88 226 ASP B C 1
ATOM 3766 O O . ASP B 1 226 ? -3.639 -11.812 -12.148 1 96.88 226 ASP B O 1
ATOM 3770 N N . THR B 1 227 ? -5.785 -12.211 -12.672 1 97.94 227 THR B N 1
ATOM 3771 C CA . THR B 1 227 ? -5.586 -13.648 -12.844 1 97.94 227 THR B CA 1
ATOM 3772 C C . THR B 1 227 ? -5.094 -13.961 -14.25 1 97.94 227 THR B C 1
ATOM 3774 O O . THR B 1 227 ? -4.09 -14.656 -14.422 1 97.94 227 THR B O 1
ATOM 3777 N N . VAL B 1 228 ? -5.742 -13.414 -15.258 1 97.25 228 VAL B N 1
ATOM 3778 C CA . VAL B 1 228 ? -5.418 -13.703 -16.656 1 97.25 228 VAL B CA 1
ATOM 3779 C C . VAL B 1 228 ? -4.008 -13.211 -16.969 1 97.25 228 VAL B C 1
ATOM 3781 O O . VAL B 1 228 ? -3.258 -13.867 -17.688 1 97.25 228 VAL B O 1
ATOM 3784 N N . ASN B 1 229 ? -3.652 -12.125 -16.391 1 96.75 229 ASN B N 1
ATOM 3785 C CA . ASN B 1 229 ? -2.344 -11.539 -16.641 1 96.75 229 ASN B CA 1
ATOM 3786 C C . ASN B 1 229 ? -1.215 -12.406 -16.109 1 96.75 229 ASN B C 1
ATOM 3788 O O . ASN B 1 229 ? -0.064 -12.266 -16.531 1 96.75 229 ASN B O 1
ATOM 3792 N N . LEU B 1 230 ? -1.543 -13.273 -15.156 1 98.38 230 LEU B N 1
ATOM 3793 C CA . LEU B 1 230 ? -0.531 -14.18 -14.609 1 98.38 230 LEU B CA 1
ATOM 3794 C C . LEU B 1 230 ? 0.066 -15.047 -15.711 1 98.38 230 LEU B C 1
ATOM 3796 O O . LEU B 1 230 ? 1.252 -15.383 -15.664 1 98.38 230 LEU B O 1
ATOM 3800 N N . ARG B 1 231 ? -0.74 -15.43 -16.656 1 97.5 231 ARG B N 1
ATOM 3801 C CA . ARG B 1 231 ? -0.228 -16.25 -17.734 1 97.5 231 ARG B CA 1
ATOM 3802 C C . ARG B 1 231 ? 0.847 -15.516 -18.531 1 97.5 231 ARG B C 1
ATOM 3804 O O . ARG B 1 231 ? 1.911 -16.078 -18.812 1 97.5 231 ARG B O 1
ATOM 3811 N N . THR B 1 232 ? 0.54 -14.281 -18.828 1 96.38 232 THR B N 1
ATOM 3812 C CA . THR B 1 232 ? 1.501 -13.469 -19.578 1 96.38 232 THR B CA 1
ATOM 3813 C C . THR B 1 232 ? 2.793 -13.305 -18.781 1 96.38 232 THR B C 1
ATOM 3815 O O . THR B 1 232 ? 3.889 -13.406 -19.328 1 96.38 232 THR B O 1
ATOM 3818 N N . ILE B 1 233 ? 2.65 -13.086 -17.531 1 98.12 233 ILE B N 1
ATOM 3819 C CA . ILE B 1 233 ? 3.814 -12.906 -16.672 1 98.12 233 ILE B CA 1
ATOM 3820 C C . ILE B 1 233 ? 4.613 -14.203 -16.609 1 98.12 233 ILE B C 1
ATOM 3822 O O . ILE B 1 233 ? 5.844 -14.188 -16.734 1 98.12 233 ILE B O 1
ATOM 3826 N N . ALA B 1 234 ? 3.926 -15.297 -16.438 1 98.38 234 ALA B N 1
ATOM 3827 C CA . ALA B 1 234 ? 4.594 -16.594 -16.375 1 98.38 234 ALA B CA 1
ATOM 3828 C C . ALA B 1 234 ? 5.375 -16.875 -17.656 1 98.38 234 ALA B C 1
ATOM 3830 O O . ALA B 1 234 ? 6.539 -17.281 -17.609 1 98.38 234 ALA B O 1
ATOM 3831 N N . ASP B 1 235 ? 4.777 -16.562 -18.797 1 97.62 235 ASP B N 1
ATOM 3832 C CA . ASP B 1 235 ? 5.422 -16.781 -20.078 1 97.62 235 ASP B CA 1
ATOM 3833 C C . ASP B 1 235 ? 6.691 -15.938 -20.203 1 97.62 235 ASP B C 1
ATOM 3835 O O . ASP B 1 235 ? 7.742 -16.453 -20.609 1 97.62 235 ASP B O 1
ATOM 3839 N N . GLU B 1 236 ? 6.566 -14.734 -19.812 1 97.25 236 GLU B N 1
ATOM 3840 C CA . GLU B 1 236 ? 7.684 -13.805 -19.953 1 97.25 236 GLU B CA 1
ATOM 3841 C C . GLU B 1 236 ? 8.812 -14.125 -18.984 1 97.25 236 GLU B C 1
ATOM 3843 O O . GLU B 1 236 ? 9.977 -14.172 -19.375 1 97.25 236 GLU B O 1
ATOM 3848 N N . VAL B 1 237 ? 8.469 -14.352 -17.797 1 97.62 237 VAL B N 1
ATOM 3849 C CA . VAL B 1 237 ? 9.477 -14.5 -16.75 1 97.62 237 VAL B CA 1
ATOM 3850 C C . VAL B 1 237 ? 10.211 -15.828 -16.906 1 97.62 237 VAL B C 1
ATOM 3852 O O . VAL B 1 237 ? 11.43 -15.891 -16.734 1 97.62 237 VAL B O 1
ATOM 3855 N N . THR B 1 238 ? 9.523 -16.844 -17.266 1 97.12 238 THR B N 1
ATOM 3856 C CA . THR B 1 238 ? 10.188 -18.125 -17.453 1 97.12 238 THR B CA 1
ATOM 3857 C C . THR B 1 238 ? 11.07 -18.094 -18.703 1 97.12 238 THR B C 1
ATOM 3859 O O . THR B 1 238 ? 12.148 -18.703 -18.719 1 97.12 238 THR B O 1
ATOM 3862 N N . SER B 1 239 ? 10.656 -17.375 -19.703 1 95.5 239 SER B N 1
ATOM 3863 C CA . SER B 1 239 ? 11.477 -17.219 -20.906 1 95.5 239 SER B CA 1
ATOM 3864 C C . SER B 1 239 ? 12.766 -16.469 -20.594 1 95.5 239 SER B C 1
ATOM 3866 O O . SER B 1 239 ? 13.852 -16.875 -21.016 1 95.5 239 SER B O 1
ATOM 3868 N N . ARG B 1 240 ? 12.648 -15.453 -19.828 1 95.5 240 ARG B N 1
ATOM 3869 C CA . ARG B 1 240 ? 13.812 -14.664 -19.469 1 95.5 240 ARG B CA 1
ATOM 3870 C C . ARG B 1 240 ? 14.766 -15.469 -18.594 1 95.5 240 ARG B C 1
ATOM 3872 O O . ARG B 1 240 ? 15.984 -15.438 -18.797 1 95.5 240 ARG B O 1
ATOM 3879 N N . LEU B 1 241 ? 14.211 -16.172 -17.703 1 95.75 241 LEU B N 1
ATOM 3880 C CA . LEU B 1 241 ? 15.047 -16.969 -16.812 1 95.75 241 LEU B CA 1
ATOM 3881 C C . LEU B 1 241 ? 15.781 -18.047 -17.594 1 95.75 241 LEU B C 1
ATOM 3883 O O . LEU B 1 241 ? 16.938 -18.359 -17.297 1 95.75 241 LEU B O 1
ATOM 3887 N N . HIS B 1 242 ? 15.109 -18.594 -18.531 1 91.44 242 HIS B N 1
ATOM 3888 C CA . HIS B 1 242 ? 15.75 -19.594 -19.375 1 91.44 242 HIS B CA 1
ATOM 3889 C C . HIS B 1 242 ? 16.953 -19.016 -20.094 1 91.44 242 HIS B C 1
ATOM 3891 O O . HIS B 1 242 ? 18.031 -19.609 -20.109 1 91.44 242 HIS B O 1
ATOM 3897 N N . ARG B 1 243 ? 16.812 -17.844 -20.625 1 91.25 243 ARG B N 1
ATOM 3898 C CA . ARG B 1 243 ? 17.891 -17.188 -21.359 1 91.25 243 ARG B CA 1
ATOM 3899 C C . ARG B 1 243 ? 19.062 -16.859 -20.438 1 91.25 243 ARG B C 1
ATOM 3901 O O . ARG B 1 243 ? 20.219 -16.969 -20.828 1 91.25 243 ARG B O 1
ATOM 3908 N N . GLU B 1 244 ? 18.688 -16.562 -19.25 1 89.75 244 GLU B N 1
ATOM 3909 C CA . GLU B 1 244 ? 19.734 -16.172 -18.312 1 89.75 244 GLU B CA 1
ATOM 3910 C C . GLU B 1 244 ? 20.469 -17.391 -17.766 1 89.75 244 GLU B C 1
ATOM 3912 O O . GLU B 1 244 ? 21.672 -17.328 -17.5 1 89.75 244 GLU B O 1
ATOM 3917 N N . THR B 1 245 ? 19.75 -18.375 -17.578 1 86.12 245 THR B N 1
ATOM 3918 C CA . THR B 1 245 ? 20.328 -19.578 -16.984 1 86.12 245 THR B CA 1
ATOM 3919 C C . THR B 1 245 ? 21.125 -20.375 -18.031 1 86.12 245 THR B C 1
ATOM 3921 O O . THR B 1 245 ? 22.172 -20.938 -17.703 1 86.12 245 THR B O 1
ATOM 3924 N N . PHE B 1 246 ? 20.641 -20.422 -19.234 1 82.31 246 PHE B N 1
ATOM 3925 C CA . PHE B 1 246 ? 21.297 -21.172 -20.297 1 82.31 246 PHE B CA 1
ATOM 3926 C C . PHE B 1 246 ? 21.531 -20.297 -21.531 1 82.31 246 PHE B C 1
ATOM 3928 O O . PHE B 1 246 ? 20.797 -20.391 -22.516 1 82.31 246 PHE B O 1
ATOM 3935 N N . PRO B 1 247 ? 22.531 -19.391 -21.453 1 71.94 247 PRO B N 1
ATOM 3936 C CA . PRO B 1 247 ? 22.797 -18.531 -22.594 1 71.94 247 PRO B CA 1
ATOM 3937 C C . PRO B 1 247 ? 23.156 -19.297 -23.859 1 71.94 247 PRO B C 1
ATOM 3939 O O . PRO B 1 247 ? 23.641 -20.438 -23.781 1 71.94 247 PRO B O 1
ATOM 3942 N N . SER B 1 248 ? 22.422 -18.938 -25.047 1 62.84 248 SER B N 1
ATOM 3943 C CA . SER B 1 248 ? 22.641 -19.578 -26.344 1 62.84 248 SER B CA 1
ATOM 3944 C C . SER B 1 248 ? 24.109 -20 -26.516 1 62.84 248 SER B C 1
ATOM 3946 O O . SER B 1 248 ? 25.016 -19.203 -26.25 1 62.84 248 SER B O 1
ATOM 3948 N N . VAL B 1 249 ? 24.375 -21.281 -26.328 1 51.31 249 VAL B N 1
ATOM 3949 C CA . VAL B 1 249 ? 25.672 -21.781 -26.766 1 51.31 249 VAL B CA 1
ATOM 3950 C C . VAL B 1 249 ? 25.812 -21.609 -28.281 1 51.31 249 VAL B C 1
ATOM 3952 O O . VAL B 1 249 ? 24.891 -21.938 -29.031 1 51.31 249 VAL B O 1
ATOM 3955 N N . ASP B 1 250 ? 26.25 -20.375 -28.703 1 41.78 250 ASP B N 1
ATOM 3956 C CA . ASP B 1 250 ? 26.656 -20.297 -30.094 1 41.78 250 ASP B CA 1
ATOM 3957 C C . ASP B 1 250 ? 27.281 -21.625 -30.562 1 41.78 250 ASP B C 1
ATOM 3959 O O . ASP B 1 250 ? 28.203 -22.141 -29.922 1 41.78 250 ASP B O 1
ATOM 3963 N N . GLY B 1 251 ? 26.531 -22.578 -31.047 1 30.48 251 GLY B N 1
ATOM 3964 C CA . GLY B 1 251 ? 27.25 -23.406 -32 1 30.48 251 GLY B CA 1
ATOM 3965 C C . GLY B 1 251 ? 28.062 -22.609 -33 1 30.48 251 GLY B C 1
ATOM 3966 O O . GLY B 1 251 ? 27.766 -21.438 -33.25 1 30.48 251 GLY B O 1
#